Protein AF-0000000084530740 (afdb_homodimer)

Foldseek 3Di:
DPPVQVQLCCLQPNDDDPPDPDDDPLDDLLLLLVLQQVQCLVPNNVRRFLQSSCVSSVHHSVVVCVHAVGSLSSLLSNLQNLLDAFDDDDPPDALLRSLVSLLVVVLVSCVSRVNNLVSVDDDDDHGPRRVNSLVSQLVNCPPLQDDSVRSSVLSVQSNVLSSVVSVLVVPDDVVDASQVVVCVVCVVVCVVVCVVVVVVNVVSVDPPDPRCSSVVSSVVSSVVVVVVSCVRVPND/DPPVQVQLCCLQPNDDDPPDPDDDPLDDLLLLLVLQQVQCLVPNNVRRFLQSSCVVSVHHSVVVCVHAVGSLSSLLSNLQNLLDAFDDDDPPDALLRSLVSLLVVVLVSCVSRVNNLVSVDDDDDHGPRRVNSLVSQLVNCPPLQDDSVRSSVLVVQSNVQSSVVSVLVVPDDVVDASLVVVCVVCVVVCVVVCVVVVVVNVVSVDPPDPRCSSVVSSVVSSVVVVVVSCVRVPND

InterPro domains:
  IPR001647 DNA-binding HTH domain, TetR-type [PS50977] (26-86)
  IPR004111 Tetracycline repressor TetR, C-terminal [PF02909] (92-228)
  IPR009057 Homedomain-like superfamily [SSF46689] (21-85)
  IPR036271 Tetracyclin repressor-like, C-terminal domain superfamily [SSF48498] (94-232)
  IPR050109 HTH-type, TetR-like transcriptional regulator [PTHR30055] (15-231)

Radius of gyration: 24.62 Å; Cα contacts (8 Å, |Δi|>4): 563; chains: 2; bounding box: 64×73×56 Å

Structure (mmCIF, N/CA/C/O backbone):
data_AF-0000000084530740-model_v1
#
loop_
_entity.id
_entity.type
_entity.pdbx_description
1 polymer 'TetR family transcriptional regulator'
#
loop_
_atom_site.group_PDB
_atom_site.id
_atom_site.type_symbol
_atom_site.label_atom_id
_atom_site.label_alt_id
_atom_site.label_comp_id
_atom_site.label_asym_id
_atom_site.label_entity_id
_atom_site.label_seq_id
_atom_site.pdbx_PDB_ins_code
_atom_site.Cartn_x
_atom_site.Cartn_y
_atom_site.Cartn_z
_atom_site.occupancy
_atom_site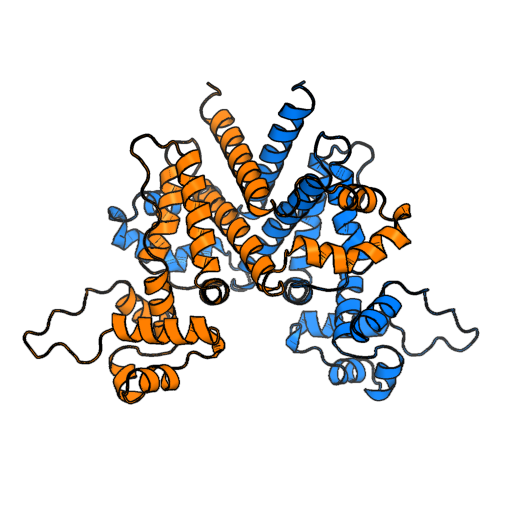.B_iso_or_equiv
_atom_site.auth_seq_id
_atom_site.auth_comp_id
_atom_site.auth_asym_id
_atom_site.auth_atom_id
_atom_site.pdbx_PDB_model_num
ATOM 1 N N . MET A 1 1 ? -9.359 -26.734 6.793 1 48.62 1 MET A N 1
ATOM 2 C CA . MET A 1 1 ? -9.383 -25.766 5.699 1 48.62 1 MET A CA 1
ATOM 3 C C . MET A 1 1 ? -10.805 -25.547 5.199 1 48.62 1 MET A C 1
ATOM 5 O O . MET A 1 1 ? -11.562 -26.5 5.027 1 48.62 1 MET A O 1
ATOM 9 N N . SER A 1 2 ? -11.266 -24.406 5.219 1 56.94 2 SER A N 1
ATOM 10 C CA . SER A 1 2 ? -12.664 -24.156 4.867 1 56.94 2 SER A CA 1
ATOM 11 C C . SER A 1 2 ? -13 -24.719 3.494 1 56.94 2 SER A C 1
ATOM 13 O O . SER A 1 2 ? -12.117 -24.922 2.66 1 56.94 2 SER A O 1
ATOM 15 N N . GLU A 1 3 ? -14.094 -25.375 3.377 1 54.19 3 GLU A N 1
ATOM 16 C CA . GLU A 1 3 ? -14.625 -25.953 2.141 1 54.19 3 GLU A CA 1
ATOM 17 C C . GLU A 1 3 ? -14.297 -25.062 0.942 1 54.19 3 GLU A C 1
ATOM 19 O O . GLU A 1 3 ? -13.961 -25.562 -0.134 1 54.19 3 GLU A O 1
ATOM 24 N N . THR A 1 4 ? -14.305 -23.797 1.188 1 57.88 4 THR A N 1
ATOM 25 C CA . THR A 1 4 ? -14.039 -22.828 0.121 1 57.88 4 THR A CA 1
ATOM 26 C C . THR A 1 4 ? -12.578 -22.906 -0.319 1 57.88 4 THR A C 1
ATOM 28 O O . THR A 1 4 ? -12.281 -22.828 -1.513 1 57.88 4 THR A O 1
ATOM 31 N N . VAL A 1 5 ? -11.812 -23.203 0.646 1 65.06 5 VAL A N 1
ATOM 32 C CA . VAL A 1 5 ? -10.391 -23.297 0.344 1 65.06 5 VAL A CA 1
ATOM 33 C C . VAL A 1 5 ? -10.117 -24.578 -0.456 1 65.06 5 VAL A C 1
ATOM 35 O O . VAL A 1 5 ? -9.32 -24.562 -1.396 1 65.06 5 VAL A O 1
ATOM 38 N N . ASN A 1 6 ? -10.961 -25.469 -0.243 1 73 6 ASN A N 1
ATOM 39 C CA . ASN A 1 6 ? -10.766 -26.75 -0.927 1 73 6 ASN A CA 1
ATOM 40 C C . ASN A 1 6 ? -11.164 -26.656 -2.396 1 73 6 ASN A C 1
ATOM 42 O O . ASN A 1 6 ? -10.484 -27.203 -3.264 1 73 6 ASN A O 1
ATOM 46 N N . GLU A 1 7 ? -12.219 -25.938 -2.65 1 79.62 7 GLU A N 1
ATOM 47 C CA . GLU A 1 7 ? -12.68 -25.828 -4.031 1 79.62 7 GLU A CA 1
ATOM 48 C C . GLU A 1 7 ? -11.742 -24.938 -4.855 1 79.62 7 GLU A C 1
ATOM 50 O O . GLU A 1 7 ? -11.477 -25.234 -6.023 1 79.62 7 GLU A O 1
ATOM 55 N N . SER A 1 8 ? -11.258 -23.906 -4.262 1 83.12 8 SER A N 1
ATOM 56 C CA . SER A 1 8 ? -10.297 -23.047 -4.945 1 83.12 8 SER A CA 1
ATOM 57 C C . SER A 1 8 ? -9.008 -23.812 -5.25 1 83.12 8 SER A C 1
ATOM 59 O O . SER A 1 8 ? -8.414 -23.625 -6.312 1 83.12 8 SER A O 1
ATOM 61 N N . LEU A 1 9 ? -8.672 -24.578 -4.309 1 84.38 9 LEU A N 1
ATOM 62 C CA . LEU A 1 9 ? -7.469 -25.375 -4.488 1 84.38 9 LEU A CA 1
ATOM 63 C C . LEU A 1 9 ? -7.609 -26.297 -5.691 1 84.38 9 LEU A C 1
ATOM 65 O O . LEU A 1 9 ? -6.695 -26.391 -6.516 1 84.38 9 LEU A O 1
ATOM 69 N N . ARG A 1 10 ? -8.711 -26.953 -5.77 1 84.5 10 ARG A N 1
ATOM 70 C CA . ARG A 1 10 ? -8.961 -27.859 -6.879 1 84.5 10 ARG A CA 1
ATOM 71 C C . ARG A 1 10 ? -8.961 -27.125 -8.211 1 84.5 10 ARG A C 1
ATOM 73 O O . ARG A 1 10 ? -8.359 -27.578 -9.188 1 84.5 10 ARG A O 1
ATOM 80 N N . LEU A 1 11 ? -9.578 -26.016 -8.273 1 88.06 11 LEU A N 1
ATOM 81 C CA . LEU A 1 11 ? -9.734 -25.266 -9.516 1 88.06 11 LEU A CA 1
ATOM 82 C C . LEU A 1 11 ? -8.398 -24.688 -9.977 1 88.06 11 LEU A C 1
ATOM 84 O O . LEU A 1 11 ? -8.102 -24.688 -11.172 1 88.06 11 LEU A O 1
ATOM 88 N N . LEU A 1 12 ? -7.594 -24.234 -9.039 1 90.12 12 LEU A N 1
ATOM 89 C CA . LEU A 1 12 ? -6.375 -23.516 -9.391 1 90.12 12 LEU A CA 1
ATOM 90 C C . LEU A 1 12 ? -5.211 -24.484 -9.578 1 90.12 12 LEU A C 1
ATOM 92 O O . LEU A 1 12 ? -4.293 -24.219 -10.359 1 90.12 12 LEU A O 1
ATOM 96 N N . TRP A 1 13 ? -5.309 -25.562 -8.922 1 89.94 13 TRP A N 1
ATOM 97 C CA . TRP A 1 13 ? -4.117 -26.406 -8.859 1 89.94 13 TRP A CA 1
ATOM 98 C C . TRP A 1 13 ? -4.414 -27.812 -9.359 1 89.94 13 TRP A C 1
ATOM 100 O O . TRP A 1 13 ? -3.51 -28.641 -9.469 1 89.94 13 TRP A O 1
ATOM 110 N N . GLY A 1 14 ? -5.68 -28 -9.547 1 81.06 14 GLY A N 1
ATOM 111 C CA . GLY A 1 14 ? -6.074 -29.328 -10 1 81.06 14 GLY A CA 1
ATOM 112 C C . GLY A 1 14 ? -5.668 -29.609 -11.438 1 81.06 14 GLY A C 1
ATOM 113 O O . GLY A 1 14 ? -5.23 -28.703 -12.156 1 81.06 14 GLY A O 1
ATOM 114 N N . PRO A 1 15 ? -5.699 -30.828 -11.703 1 72.88 15 PRO A N 1
ATOM 115 C CA . PRO A 1 15 ? -5.344 -31.25 -13.062 1 72.88 15 PRO A CA 1
ATOM 116 C C . PRO A 1 15 ? -6.277 -30.672 -14.125 1 72.88 15 PRO A C 1
ATOM 118 O O . PRO A 1 15 ? -7.445 -30.406 -13.836 1 72.88 15 PRO A O 1
ATOM 121 N N . PRO A 1 16 ? -5.562 -30.188 -15.172 1 64.31 16 PRO A N 1
ATOM 122 C CA . PRO A 1 16 ? -6.426 -29.703 -16.25 1 64.31 16 PRO A CA 1
ATOM 123 C C . PRO A 1 16 ? -7.516 -30.703 -16.625 1 64.31 16 PRO A C 1
ATOM 125 O O . PRO A 1 16 ? -7.328 -31.922 -16.484 1 64.31 16 PRO A O 1
ATOM 128 N N . ALA A 1 17 ? -8.742 -30.219 -16.719 1 58.31 17 ALA A N 1
ATOM 129 C CA . ALA A 1 17 ? -9.883 -31.062 -17.062 1 58.31 17 ALA A CA 1
ATOM 130 C C . ALA A 1 17 ? -9.531 -32 -18.219 1 58.31 17 ALA A C 1
ATOM 132 O O . ALA A 1 17 ? -8.836 -31.609 -19.156 1 58.31 17 ALA A O 1
ATOM 133 N N . ARG A 1 18 ? -9.492 -33.344 -18.078 1 55.78 18 ARG A N 1
ATOM 134 C CA . ARG A 1 18 ? -9.25 -34.344 -19.109 1 55.78 18 ARG A CA 1
ATOM 135 C C . ARG A 1 18 ? -10.086 -34.062 -20.359 1 55.78 18 ARG A C 1
ATOM 137 O O . ARG A 1 18 ? -11.273 -33.781 -20.25 1 55.78 18 ARG A O 1
ATOM 144 N N . PRO A 1 19 ? -9.312 -33.812 -21.484 1 53.75 19 PRO A N 1
ATOM 145 C CA . PRO A 1 19 ? -10.047 -33.656 -22.734 1 53.75 19 PRO A CA 1
ATOM 146 C C . PRO A 1 19 ? -11.102 -34.75 -22.938 1 53.75 19 PRO A C 1
ATOM 148 O O . PRO A 1 19 ? -10.836 -35.938 -22.688 1 53.75 19 PRO A O 1
ATOM 151 N N . THR A 1 20 ? -12.281 -34.562 -22.531 1 53.94 20 THR A N 1
ATOM 152 C CA . THR A 1 20 ? -13.305 -35.562 -22.781 1 53.94 20 THR A CA 1
ATOM 153 C C . THR A 1 20 ? -13.461 -35.781 -24.281 1 53.94 20 THR A C 1
ATOM 155 O O . THR A 1 20 ? -13.266 -34.875 -25.094 1 53.94 20 THR A O 1
ATOM 158 N N . ARG A 1 21 ? -13.227 -37 -24.828 1 60.38 21 ARG A N 1
ATOM 159 C CA . ARG A 1 21 ? -13.352 -37.469 -26.203 1 60.38 21 ARG A CA 1
ATOM 160 C C . ARG A 1 21 ? -14.633 -36.938 -26.844 1 60.38 21 ARG A C 1
ATOM 162 O O . ARG A 1 21 ? -14.789 -37.031 -28.062 1 60.38 21 ARG A O 1
ATOM 169 N N . GLY A 1 22 ? -15.461 -36.156 -26.094 1 55.56 22 GLY A N 1
ATOM 170 C CA . GLY A 1 22 ? -16.703 -35.688 -26.688 1 55.56 22 GLY A CA 1
ATOM 171 C C . GLY A 1 22 ? -16.656 -34.219 -27.078 1 55.56 22 GLY A C 1
ATOM 172 O O . GLY A 1 22 ? -15.594 -33.625 -27.078 1 55.56 22 GLY A O 1
ATOM 173 N N . PRO A 1 23 ? -17.703 -33.75 -27.719 1 56.28 23 PRO A N 1
ATOM 174 C CA . PRO A 1 23 ? -17.734 -32.344 -28.172 1 56.28 23 PRO A CA 1
ATOM 175 C C . PRO A 1 23 ? -17.172 -31.375 -27.125 1 56.28 23 PRO A C 1
ATOM 177 O O . PRO A 1 23 ? -17.312 -31.609 -25.922 1 56.28 23 PRO A O 1
ATOM 180 N N . LYS A 1 24 ? -16.125 -30.641 -27.578 1 59.34 24 LYS A N 1
ATOM 181 C CA . LYS A 1 24 ? -15.523 -29.672 -26.656 1 59.34 24 LYS A CA 1
ATOM 182 C C . LYS A 1 24 ? -16.594 -29 -25.797 1 59.34 24 LYS A C 1
ATOM 184 O O . LYS A 1 24 ? -17.594 -28.516 -26.312 1 59.34 24 LYS A O 1
ATOM 189 N N . PRO A 1 25 ? -16.516 -29.219 -24.484 1 66.94 25 PRO A N 1
ATOM 190 C CA . PRO A 1 25 ? -17.531 -28.547 -23.688 1 66.94 25 PRO A CA 1
ATOM 191 C C . PRO A 1 25 ? -17.672 -27.062 -24.047 1 66.94 25 PRO A C 1
ATOM 193 O O . PRO A 1 25 ? -16.688 -26.422 -24.406 1 66.94 25 PRO A O 1
ATOM 196 N N . ALA A 1 26 ? -18.906 -26.719 -24.359 1 74 26 ALA A N 1
ATOM 197 C CA . ALA A 1 26 ? -19.281 -25.359 -24.75 1 74 26 ALA A CA 1
ATOM 198 C C . ALA A 1 26 ? -18.703 -24.328 -23.781 1 74 26 ALA A C 1
ATOM 200 O O . ALA A 1 26 ? -18.406 -23.203 -24.172 1 74 26 ALA A O 1
ATOM 201 N N . LEU A 1 27 ? -18.406 -24.812 -22.562 1 86.19 27 LEU A N 1
ATOM 202 C CA . LEU A 1 27 ? -17.906 -23.922 -21.531 1 86.19 27 LEU A CA 1
ATOM 203 C C . LEU A 1 27 ? -16.625 -24.469 -20.922 1 86.19 27 LEU A C 1
ATOM 205 O O . LEU A 1 27 ? -16.453 -25.688 -20.781 1 86.19 27 LEU A O 1
ATOM 209 N N . SER A 1 28 ? -15.617 -23.688 -20.859 1 92 28 SER A N 1
ATOM 210 C CA . SER A 1 28 ? -14.367 -24.016 -20.172 1 92 28 SER A CA 1
ATOM 211 C C . SER A 1 28 ? -14.047 -23 -19.078 1 92 28 SER A C 1
ATOM 213 O O . SER A 1 28 ? -14.594 -21.906 -19.062 1 92 28 SER A O 1
ATOM 215 N N . LEU A 1 29 ? -13.219 -23.422 -18.172 1 94 29 LEU A N 1
ATOM 216 C CA . LEU A 1 29 ? -12.805 -22.516 -17.109 1 94 29 LEU A CA 1
ATOM 217 C C . LEU A 1 29 ? -12.141 -21.266 -17.688 1 94 29 LEU A C 1
ATOM 219 O O . LEU A 1 29 ? -12.32 -20.172 -17.172 1 94 29 LEU A O 1
ATOM 223 N N . GLU A 1 30 ? -11.391 -21.469 -18.781 1 94.62 30 GLU A N 1
ATOM 224 C CA . GLU A 1 30 ? -10.711 -20.359 -19.438 1 94.62 30 GLU A CA 1
ATOM 225 C C . GLU A 1 30 ? -11.711 -19.344 -20 1 94.62 30 GLU A C 1
ATOM 227 O O . GLU A 1 30 ? -11.539 -18.141 -19.844 1 94.62 30 GLU A O 1
ATOM 232 N N . ARG A 1 31 ? -12.711 -19.828 -20.594 1 95.75 31 ARG A N 1
ATOM 233 C CA . ARG A 1 31 ? -13.734 -18.969 -21.172 1 95.75 31 ARG A CA 1
ATOM 234 C C . ARG A 1 31 ? -14.508 -18.234 -20.078 1 95.75 31 ARG A C 1
ATOM 236 O O . ARG A 1 31 ? -14.828 -17.047 -20.219 1 95.75 31 ARG A O 1
ATOM 243 N N . ILE A 1 32 ? -14.766 -18.953 -19.047 1 96.94 32 ILE A N 1
ATOM 244 C CA . ILE A 1 32 ? -15.484 -18.375 -17.922 1 96.94 32 ILE A CA 1
ATOM 245 C C . ILE A 1 32 ? -14.648 -17.266 -17.297 1 96.94 32 ILE A C 1
ATOM 247 O O . ILE A 1 32 ? -15.148 -16.156 -17.062 1 96.94 32 ILE A O 1
ATOM 251 N N . ALA A 1 33 ? -13.406 -17.531 -17.109 1 97.56 33 ALA A N 1
ATOM 252 C CA . ALA A 1 33 ? -12.508 -16.531 -16.531 1 97.56 33 ALA A CA 1
ATOM 253 C C . ALA A 1 33 ? -12.391 -15.32 -17.453 1 97.56 33 ALA A C 1
ATOM 255 O O . ALA A 1 33 ? -12.406 -14.18 -16.984 1 97.56 33 ALA A O 1
ATOM 256 N N . ALA A 1 34 ? -12.305 -15.594 -18.734 1 98.19 34 ALA A N 1
ATOM 257 C CA . ALA A 1 34 ? -12.172 -14.508 -19.703 1 98.19 34 ALA A CA 1
ATOM 258 C C . ALA A 1 34 ? -13.391 -13.594 -19.688 1 98.19 34 ALA A C 1
ATOM 260 O O . ALA A 1 34 ? -13.266 -12.375 -19.797 1 98.19 34 ALA A O 1
ATOM 261 N N . ALA A 1 35 ? -14.531 -14.195 -19.531 1 98.5 35 ALA A N 1
ATOM 262 C CA . ALA A 1 35 ? -15.766 -13.414 -19.453 1 98.5 35 ALA A CA 1
ATOM 263 C C . ALA A 1 35 ? -15.766 -12.539 -18.203 1 98.5 35 ALA A C 1
ATOM 265 O O . ALA A 1 35 ? -16.141 -11.359 -18.266 1 98.5 35 ALA A O 1
ATOM 266 N N . GLY A 1 36 ? -15.398 -13.109 -17.094 1 98.75 36 GLY A N 1
ATOM 267 C CA . GLY A 1 36 ? -15.266 -12.328 -15.875 1 98.75 36 GLY A CA 1
ATOM 268 C C . GLY A 1 36 ? -14.289 -11.172 -16 1 98.75 36 GLY A C 1
ATOM 269 O O . GLY A 1 36 ? -14.57 -10.062 -15.547 1 98.75 36 GLY A O 1
ATOM 270 N N . VAL A 1 37 ? -13.148 -11.438 -16.625 1 98.81 37 VAL A N 1
ATOM 271 C CA . VAL A 1 37 ? -12.117 -10.43 -16.844 1 98.81 37 VAL A CA 1
ATOM 272 C C . VAL A 1 37 ? -12.68 -9.297 -17.703 1 98.81 37 VAL A C 1
ATOM 274 O O . VAL A 1 37 ? -12.461 -8.117 -17.422 1 98.81 37 VAL A O 1
ATOM 277 N N . GLU A 1 38 ? -13.383 -9.672 -18.719 1 98.75 38 GLU A N 1
ATOM 278 C CA . GLU A 1 38 ? -13.992 -8.672 -19.594 1 98.75 38 GLU A CA 1
ATOM 279 C C . GLU A 1 38 ? -14.906 -7.738 -18.797 1 98.75 38 GLU A C 1
ATOM 281 O O . GLU A 1 38 ? -14.844 -6.52 -18.953 1 98.75 38 GLU A O 1
ATOM 286 N N . ILE A 1 39 ? -15.719 -8.289 -17.953 1 98.69 39 ILE A N 1
ATOM 287 C CA . ILE A 1 39 ? -16.641 -7.516 -17.141 1 98.69 39 ILE A CA 1
ATOM 288 C C . ILE A 1 39 ? -15.852 -6.629 -16.172 1 98.69 39 ILE A C 1
ATOM 290 O O . ILE A 1 39 ? -16.125 -5.43 -16.062 1 98.69 39 ILE A O 1
ATOM 294 N N . ALA A 1 40 ? -14.883 -7.199 -15.555 1 98.69 40 ALA A N 1
ATOM 295 C CA . ALA A 1 40 ? -14.094 -6.469 -14.562 1 98.69 40 ALA A CA 1
ATOM 296 C C . ALA A 1 40 ? -13.297 -5.344 -15.219 1 98.69 40 ALA A C 1
ATOM 298 O O . ALA A 1 40 ? -13.172 -4.254 -14.648 1 98.69 40 ALA A O 1
ATOM 299 N N . ASP A 1 41 ? -12.742 -5.613 -16.391 1 98 41 ASP A N 1
ATOM 300 C CA . ASP A 1 41 ? -11.977 -4.598 -17.094 1 98 41 ASP A CA 1
ATOM 301 C C . ASP A 1 41 ? -12.859 -3.42 -17.5 1 98 41 ASP A C 1
ATOM 303 O O . ASP A 1 41 ? -12.414 -2.271 -17.5 1 98 41 ASP A O 1
ATOM 307 N N . ALA A 1 42 ? -14.094 -3.723 -17.766 1 97.38 42 ALA A N 1
ATOM 308 C CA . ALA A 1 42 ? -15.008 -2.699 -18.266 1 97.38 42 ALA A CA 1
ATOM 309 C C . ALA A 1 42 ? -15.695 -1.968 -17.109 1 97.38 42 ALA A C 1
ATOM 311 O O . ALA A 1 42 ? -15.883 -0.75 -17.172 1 97.38 42 ALA A O 1
ATOM 312 N N . GLU A 1 43 ? -16.062 -2.734 -16.031 1 97.12 43 GLU A N 1
ATOM 313 C CA . GLU A 1 43 ? -16.984 -2.164 -15.055 1 97.12 43 GLU A CA 1
ATOM 314 C C . GLU A 1 43 ? -16.422 -2.291 -13.633 1 97.12 43 GLU A C 1
ATOM 316 O O . GLU A 1 43 ? -17.031 -1.809 -12.68 1 97.12 43 GLU A O 1
ATOM 321 N N . GLY A 1 44 ? -15.266 -2.883 -13.523 1 97.19 44 GLY A N 1
ATOM 322 C CA . GLY A 1 44 ? -14.695 -3.098 -12.203 1 97.19 44 GLY A CA 1
ATOM 323 C C . GLY A 1 44 ? -15.07 -4.441 -11.602 1 97.19 44 GLY A C 1
ATOM 324 O O . GLY A 1 44 ? -15.977 -5.117 -12.094 1 97.19 44 GLY A O 1
ATOM 325 N N . LEU A 1 45 ? -14.406 -4.828 -10.547 1 97.75 45 LEU A N 1
ATOM 326 C CA . LEU A 1 45 ? -14.562 -6.141 -9.922 1 97.75 45 LEU A CA 1
ATOM 327 C C . LEU A 1 45 ? -15.961 -6.301 -9.336 1 97.75 45 LEU A C 1
ATOM 329 O O . LEU A 1 45 ? -16.531 -7.395 -9.359 1 97.75 45 LEU A O 1
ATOM 333 N N . ALA A 1 46 ? -16.5 -5.25 -8.781 1 96.81 46 ALA A N 1
ATOM 334 C CA . ALA A 1 46 ? -17.797 -5.289 -8.109 1 96.81 46 ALA A CA 1
ATOM 335 C C . ALA A 1 46 ? -18.906 -5.668 -9.086 1 96.81 46 ALA A C 1
ATOM 337 O O . ALA A 1 46 ? -19.953 -6.191 -8.68 1 96.81 46 ALA A O 1
ATOM 338 N N . ALA A 1 47 ? -18.703 -5.469 -10.297 1 97.94 47 ALA A N 1
ATOM 339 C CA . ALA A 1 47 ? -19.703 -5.734 -11.312 1 97.94 47 ALA A CA 1
ATOM 340 C C . ALA A 1 47 ? -19.734 -7.215 -11.688 1 97.94 47 ALA A C 1
ATOM 342 O O . ALA A 1 47 ? -20.672 -7.68 -12.336 1 97.94 47 ALA A O 1
ATOM 343 N N . VAL A 1 48 ? -18.734 -7.93 -11.32 1 98.5 48 VAL A N 1
ATOM 344 C CA . VAL A 1 48 ? -18.641 -9.344 -11.672 1 98.5 48 VAL A CA 1
ATOM 345 C C . VAL A 1 48 ? -19.609 -10.156 -10.805 1 98.5 48 VAL A C 1
ATOM 347 O O . VAL A 1 48 ? -19.594 -10.055 -9.578 1 98.5 48 VAL A O 1
ATOM 350 N N . SER A 1 49 ? -20.406 -10.844 -11.367 1 98.25 49 SER A N 1
ATOM 351 C CA . SER A 1 49 ? -21.297 -11.797 -10.703 1 98.25 49 SER A CA 1
ATOM 352 C C . SER A 1 49 ? -21.469 -13.055 -11.547 1 98.25 49 SER A C 1
ATOM 354 O O . SER A 1 49 ? -21.266 -13.031 -12.758 1 98.25 49 SER A O 1
ATOM 356 N N . MET A 1 50 ? -21.875 -14.094 -10.836 1 97.81 50 MET A N 1
ATOM 357 C CA . MET A 1 50 ? -22.125 -15.344 -11.555 1 97.81 50 MET A CA 1
ATOM 358 C C . MET A 1 50 ? -23.188 -15.164 -12.617 1 97.81 50 MET A C 1
ATOM 360 O O . MET A 1 50 ? -23.062 -15.664 -13.734 1 97.81 50 MET A O 1
ATOM 364 N N . GLN A 1 51 ? -24.156 -14.383 -12.312 1 97.88 51 GLN A N 1
ATOM 365 C CA . GLN A 1 51 ? -25.266 -14.117 -13.227 1 97.88 51 GLN A CA 1
ATOM 366 C C . GLN A 1 51 ? -24.797 -13.344 -14.453 1 97.88 51 GLN A C 1
ATOM 368 O O . GLN A 1 51 ? -25.109 -13.711 -15.586 1 97.88 51 GLN A O 1
ATOM 373 N N . LYS A 1 52 ? -24.047 -12.336 -14.258 1 98.19 52 LYS A N 1
ATOM 374 C CA . LYS A 1 52 ? -23.578 -11.492 -15.352 1 98.19 52 LYS A CA 1
ATOM 375 C C . LYS A 1 52 ? -22.625 -12.266 -16.266 1 98.19 52 LYS A C 1
ATOM 377 O O . LYS A 1 52 ? -22.688 -12.133 -17.5 1 98.19 52 LYS A O 1
ATOM 382 N N . VAL A 1 53 ? -21.75 -13.07 -15.688 1 98.5 53 VAL A N 1
ATOM 383 C CA . VAL A 1 53 ? -20.812 -13.859 -16.469 1 98.5 53 VAL A CA 1
ATOM 384 C C . VAL A 1 53 ? -21.547 -14.898 -17.297 1 98.5 53 VAL A C 1
ATOM 386 O O . VAL A 1 53 ? -21.281 -15.062 -18.484 1 98.5 53 VAL A O 1
ATOM 389 N N . ALA A 1 54 ? -22.469 -15.594 -16.672 1 97.81 54 ALA A N 1
ATOM 390 C CA . ALA A 1 54 ? -23.281 -16.562 -17.406 1 97.81 54 ALA A CA 1
ATOM 391 C C . ALA A 1 54 ? -24.016 -15.906 -18.578 1 97.81 54 ALA A C 1
ATOM 393 O O . ALA A 1 54 ? -24.016 -16.438 -19.688 1 97.81 54 ALA A O 1
ATOM 394 N N . GLY A 1 55 ? -24.578 -14.766 -18.312 1 97.5 55 GLY A N 1
ATOM 395 C CA . GLY A 1 55 ? -25.266 -14.023 -19.344 1 97.5 55 GLY A CA 1
ATOM 396 C C . GLY A 1 55 ? -24.359 -13.641 -20.516 1 97.5 55 GLY A C 1
ATOM 397 O O . GLY A 1 55 ? -24.75 -13.789 -21.672 1 97.5 55 GLY A O 1
ATOM 398 N N . LEU A 1 56 ? -23.203 -13.172 -20.188 1 97.25 56 LEU A N 1
ATOM 399 C CA . LEU A 1 56 ? -22.234 -12.773 -21.219 1 97.25 56 LEU A CA 1
ATOM 400 C C . LEU A 1 56 ? -21.875 -13.953 -22.109 1 97.25 56 LEU A C 1
ATOM 402 O O . LEU A 1 56 ? -21.625 -13.781 -23.297 1 97.25 56 LEU A O 1
ATOM 406 N N . LEU A 1 57 ? -21.891 -15.156 -21.578 1 97.12 57 LEU A N 1
ATOM 407 C CA . LEU A 1 57 ? -21.5 -16.375 -22.297 1 97.12 57 LEU A CA 1
ATOM 408 C C . LEU A 1 57 ? -22.719 -17.047 -22.906 1 97.12 57 LEU A C 1
ATOM 410 O O . LEU A 1 57 ? -22.578 -18.078 -23.578 1 97.12 57 LEU A O 1
ATOM 414 N N . ASP A 1 58 ? -23.891 -16.484 -22.672 1 96.69 58 ASP A N 1
ATOM 415 C CA . ASP A 1 58 ? -25.156 -17.047 -23.156 1 96.69 58 ASP A CA 1
ATOM 416 C C . ASP A 1 58 ? -25.422 -18.406 -22.531 1 96.69 58 ASP A C 1
ATOM 418 O O . ASP A 1 58 ? -25.766 -19.359 -23.234 1 96.69 58 ASP A O 1
ATOM 422 N N . PHE A 1 59 ? -25.172 -18.484 -21.297 1 95.94 59 PHE A N 1
ATOM 423 C CA . PHE A 1 59 ? -25.484 -19.656 -20.484 1 95.94 59 PHE A CA 1
ATOM 424 C C . PHE A 1 59 ? -26.297 -19.266 -19.25 1 95.94 59 PHE A C 1
ATOM 426 O O . PHE A 1 59 ? -26.422 -18.078 -18.938 1 95.94 59 PHE A O 1
ATOM 433 N N . THR A 1 60 ? -26.891 -20.281 -18.578 1 94.75 60 THR A N 1
ATOM 434 C CA . THR A 1 60 ? -27.578 -20.047 -17.312 1 94.75 60 THR A CA 1
ATOM 435 C C . THR A 1 60 ? -26.594 -20.016 -16.156 1 94.75 60 THR A C 1
ATOM 437 O O . THR A 1 60 ? -25.5 -20.594 -16.234 1 94.75 60 THR A O 1
ATOM 440 N N . LYS A 1 61 ? -26.938 -19.328 -15.078 1 94.62 61 LYS A N 1
ATOM 441 C CA . LYS A 1 61 ? -26.141 -19.312 -13.859 1 94.62 61 LYS A CA 1
ATOM 442 C C . LYS A 1 61 ? -25.906 -20.719 -13.344 1 94.62 61 LYS A C 1
ATOM 444 O O . LYS A 1 61 ? -24.797 -21.047 -12.883 1 94.62 61 LYS A O 1
ATOM 449 N N . MET A 1 62 ? -26.906 -21.516 -13.531 1 93.69 62 MET A N 1
ATOM 450 C CA . MET A 1 62 ? -26.812 -22.891 -13.062 1 93.69 62 MET A CA 1
ATOM 451 C C . MET A 1 62 ? -25.719 -23.656 -13.82 1 93.69 62 MET A C 1
ATOM 453 O O . MET A 1 62 ? -24.984 -24.438 -13.227 1 93.69 62 MET A O 1
ATOM 457 N N . SER A 1 63 ? -25.672 -23.438 -15.102 1 92.44 63 SER A N 1
ATOM 458 C CA . SER A 1 63 ? -24.641 -24.062 -15.914 1 92.44 63 SER A CA 1
ATOM 459 C C . SER A 1 63 ? -23.25 -23.672 -15.438 1 92.44 63 SER A C 1
ATOM 461 O O . SER A 1 63 ? -22.328 -24.5 -15.438 1 92.44 63 SER A O 1
ATOM 463 N N . LEU A 1 64 ? -23.078 -22.406 -15.016 1 93.75 64 LEU A N 1
ATOM 464 C CA . LEU A 1 64 ? -21.781 -21.906 -14.578 1 93.75 64 LEU A CA 1
ATOM 465 C C . LEU A 1 64 ? -21.359 -22.578 -13.273 1 93.75 64 LEU A C 1
ATOM 467 O O . LEU A 1 64 ? -20.172 -22.859 -13.062 1 93.75 64 LEU A O 1
ATOM 471 N N . TYR A 1 65 ? -22.312 -22.844 -12.43 1 94.06 65 TYR A N 1
ATOM 472 C CA . TYR A 1 65 ? -22.047 -23.422 -11.109 1 94.06 65 TYR A CA 1
ATOM 473 C C . TYR A 1 65 ? -21.516 -24.844 -11.227 1 94.06 65 TYR A C 1
ATOM 475 O O . TYR A 1 65 ? -20.875 -25.344 -10.297 1 94.06 65 TYR A O 1
ATOM 483 N N . ARG A 1 66 ? -21.75 -25.453 -12.375 1 91.69 66 ARG A N 1
ATOM 484 C CA . ARG A 1 66 ? -21.188 -26.781 -12.625 1 91.69 66 ARG A CA 1
ATOM 485 C C . ARG A 1 66 ? -19.672 -26.719 -12.797 1 91.69 66 ARG A C 1
ATOM 487 O O . ARG A 1 66 ? -18.984 -27.719 -12.555 1 91.69 66 ARG A O 1
ATOM 494 N N . TYR A 1 67 ? -19.25 -25.578 -13.188 1 92.75 67 TYR A N 1
ATOM 495 C CA . TYR A 1 67 ? -17.828 -25.406 -13.461 1 92.75 67 TYR A CA 1
ATOM 496 C C . TYR A 1 67 ? -17.141 -24.656 -12.328 1 92.75 67 TYR A C 1
ATOM 498 O O . TYR A 1 67 ? -16.031 -25 -11.914 1 92.75 67 TYR A O 1
ATOM 506 N N . VAL A 1 68 ? -17.766 -23.594 -11.852 1 95 68 VAL A N 1
ATOM 507 C CA . VAL A 1 68 ? -17.234 -22.703 -10.828 1 95 68 VAL A CA 1
ATOM 508 C C . VAL A 1 68 ? -18.234 -22.562 -9.688 1 95 68 VAL A C 1
ATOM 510 O O . VAL A 1 68 ? -19.297 -21.969 -9.859 1 95 68 VAL A O 1
ATOM 513 N N . PRO A 1 69 ? -17.891 -23.031 -8.531 1 94.19 69 PRO A N 1
ATOM 514 C CA . PRO A 1 69 ? -18.844 -23.156 -7.426 1 94.19 69 PRO A CA 1
ATOM 515 C C . PRO A 1 69 ? -19.344 -21.797 -6.938 1 94.19 69 PRO A C 1
ATOM 517 O O . PRO A 1 69 ? -20.422 -21.719 -6.328 1 94.19 69 PRO A O 1
ATOM 520 N N . GLY A 1 70 ? -18.516 -20.703 -7.172 1 94.88 70 GLY A N 1
ATOM 521 C CA . GLY A 1 70 ? -18.969 -19.406 -6.664 1 94.88 70 GLY A CA 1
ATOM 522 C C . GLY A 1 70 ? -18.078 -18.266 -7.109 1 94.88 70 GLY A C 1
ATOM 523 O O . GLY A 1 70 ? -17.141 -18.453 -7.879 1 94.88 70 GLY A O 1
ATOM 524 N N . LYS A 1 71 ? -18.453 -17.125 -6.582 1 95.69 71 LYS A N 1
ATOM 525 C CA . LYS A 1 71 ? -17.766 -15.891 -6.984 1 95.69 71 LYS A CA 1
ATOM 526 C C . LYS A 1 71 ? -16.297 -15.906 -6.574 1 95.69 71 LYS A C 1
ATOM 528 O O . LYS A 1 71 ? -15.438 -15.438 -7.32 1 95.69 71 LYS A O 1
ATOM 533 N N . ALA A 1 72 ? -16.047 -16.375 -5.398 1 94 72 ALA A N 1
ATOM 534 C CA . ALA A 1 72 ? -14.664 -16.422 -4.918 1 94 72 ALA A CA 1
ATOM 535 C C . ALA A 1 72 ? -13.781 -17.234 -5.852 1 94 72 ALA A C 1
ATOM 537 O O . ALA A 1 72 ? -12.672 -16.812 -6.195 1 94 72 ALA A O 1
ATOM 538 N N . GLU A 1 73 ? -14.297 -18.359 -6.246 1 95.19 73 GLU A N 1
ATOM 539 C CA . GLU A 1 73 ? -13.555 -19.219 -7.172 1 95.19 73 GLU A CA 1
ATOM 540 C C . GLU A 1 73 ? -13.438 -18.562 -8.547 1 95.19 73 GLU A C 1
ATOM 542 O O . GLU A 1 73 ? -12.406 -18.688 -9.211 1 95.19 73 GLU A O 1
ATOM 547 N N . LEU A 1 74 ? -14.492 -17.938 -8.977 1 97.06 74 LEU A N 1
ATOM 548 C CA . LEU A 1 74 ? -14.453 -17.219 -10.242 1 97.06 74 LEU A CA 1
ATOM 549 C C . LEU A 1 74 ? -13.367 -16.141 -10.234 1 97.06 74 LEU A C 1
ATOM 551 O O . LEU A 1 74 ? -12.547 -16.078 -11.156 1 97.06 74 LEU A O 1
ATOM 555 N N . VAL A 1 75 ? -13.289 -15.383 -9.18 1 97.44 75 VAL A N 1
ATOM 556 C CA . VAL A 1 75 ? -12.312 -14.305 -9.062 1 97.44 75 VAL A CA 1
ATOM 557 C C . VAL A 1 75 ? -10.898 -14.891 -9.031 1 97.44 75 VAL A C 1
ATOM 559 O O . VAL A 1 75 ? -9.984 -14.352 -9.656 1 97.44 75 VAL A O 1
ATOM 562 N N . ALA A 1 76 ? -10.742 -15.938 -8.336 1 95.94 76 ALA A N 1
ATOM 563 C CA . ALA A 1 76 ? -9.445 -16.609 -8.297 1 95.94 76 ALA A CA 1
ATOM 564 C C . ALA A 1 76 ? -9 -17.016 -9.695 1 95.94 76 ALA A C 1
ATOM 566 O O . ALA A 1 76 ? -7.836 -16.828 -10.07 1 95.94 76 ALA A O 1
ATOM 567 N N . LEU A 1 77 ? -9.945 -17.531 -10.445 1 96.38 77 LEU A N 1
ATOM 568 C CA . LEU A 1 77 ? -9.648 -17.938 -11.812 1 96.38 77 LEU A CA 1
ATOM 569 C C . LEU A 1 77 ? -9.328 -16.734 -12.688 1 96.38 77 LEU A C 1
ATOM 571 O O . LEU A 1 77 ? -8.445 -16.797 -13.547 1 96.38 77 LEU A O 1
ATOM 575 N N . MET A 1 78 ? -10.055 -15.703 -12.5 1 98.19 78 MET A N 1
ATOM 576 C CA . MET A 1 78 ? -9.797 -14.461 -13.219 1 98.19 78 MET A CA 1
ATOM 577 C C . MET A 1 78 ? -8.383 -13.961 -12.953 1 98.19 78 MET A C 1
ATOM 579 O O . MET A 1 78 ? -7.641 -13.656 -13.891 1 98.19 78 MET A O 1
ATOM 583 N N . VAL A 1 79 ? -8 -13.875 -11.672 1 97.94 79 VAL A N 1
ATOM 584 C CA . VAL A 1 79 ? -6.676 -13.414 -11.273 1 97.94 79 VAL A CA 1
ATOM 585 C C . VAL A 1 79 ? -5.609 -14.281 -11.938 1 97.94 79 VAL A C 1
ATOM 587 O O . VAL A 1 79 ? -4.668 -13.758 -12.547 1 97.94 79 VAL A O 1
ATOM 590 N N . GLU A 1 80 ? -5.797 -15.523 -11.859 1 96.12 80 GLU A N 1
ATOM 591 C CA . GLU A 1 80 ? -4.832 -16.453 -12.43 1 96.12 80 GLU A CA 1
ATOM 592 C C . GLU A 1 80 ? -4.703 -16.266 -13.938 1 96.12 80 GLU A C 1
ATOM 594 O O . GLU A 1 80 ? -3.604 -16.328 -14.492 1 96.12 80 GLU A O 1
ATOM 599 N N . SER A 1 81 ? -5.812 -16.031 -14.562 1 96.31 81 SER A N 1
ATOM 600 C CA . SER A 1 81 ? -5.848 -15.93 -16.016 1 96.31 81 SER A CA 1
ATOM 601 C C . SER A 1 81 ? -5.09 -14.703 -16.516 1 96.31 81 SER A C 1
ATOM 603 O O . SER A 1 81 ? -4.492 -14.719 -17.594 1 96.31 81 SER A O 1
ATOM 605 N N . VAL A 1 82 ? -5.074 -13.633 -15.742 1 97.75 82 VAL A N 1
ATOM 606 C CA . VAL A 1 82 ? -4.496 -12.391 -16.266 1 97.75 82 VAL A CA 1
ATOM 607 C C . VAL A 1 82 ? -3.125 -12.164 -15.633 1 97.75 82 VAL A C 1
ATOM 609 O O . VAL A 1 82 ? -2.385 -11.266 -16.047 1 97.75 82 VAL A O 1
ATOM 612 N N . SER A 1 83 ? -2.762 -12.875 -14.594 1 95.62 83 SER A N 1
ATOM 613 C CA . SER A 1 83 ? -1.461 -12.719 -13.945 1 95.62 83 SER A CA 1
ATOM 614 C C . SER A 1 83 ? -0.323 -12.969 -14.93 1 95.62 83 SER A C 1
ATOM 616 O O . SER A 1 83 ? 0.696 -12.273 -14.898 1 95.62 83 SER A O 1
ATOM 618 N N . GLY A 1 84 ? -0.536 -13.914 -15.914 1 92.38 84 GLY A N 1
ATOM 619 C CA . GLY A 1 84 ? 0.537 -14.281 -16.828 1 92.38 84 GLY A CA 1
ATOM 620 C C . GLY A 1 84 ? 1.771 -14.805 -16.109 1 92.38 84 GLY A C 1
ATOM 621 O O . GLY A 1 84 ? 1.765 -14.977 -14.891 1 92.38 84 GLY A O 1
ATOM 622 N N . GLU A 1 85 ? 2.738 -15.062 -16.859 1 94.06 85 GLU A N 1
ATOM 623 C CA . GLU A 1 85 ? 4.02 -15.5 -16.297 1 94.06 85 GLU A CA 1
ATOM 624 C C . GLU A 1 85 ? 4.918 -14.305 -15.992 1 94.06 85 GLU A C 1
ATOM 626 O O . GLU A 1 85 ? 4.91 -13.312 -16.719 1 94.06 85 GLU A O 1
ATOM 631 N N . PRO A 1 86 ? 5.629 -14.398 -14.859 1 95.31 86 PRO A N 1
ATOM 632 C CA . PRO A 1 86 ? 6.637 -13.352 -14.656 1 95.31 86 PRO A CA 1
ATOM 633 C C . PRO A 1 86 ? 7.707 -13.344 -15.742 1 95.31 86 PRO A C 1
ATOM 635 O O . PRO A 1 86 ? 7.898 -14.352 -16.438 1 95.31 86 PRO A O 1
ATOM 638 N N . PRO A 1 87 ? 8.352 -12.195 -15.883 1 93.69 87 PRO A N 1
ATOM 639 C CA . PRO A 1 87 ? 9.383 -12.133 -16.922 1 93.69 87 PRO A CA 1
ATOM 640 C C . PRO A 1 87 ? 10.477 -13.188 -16.719 1 93.69 87 PRO A C 1
ATOM 642 O O . PRO A 1 87 ? 10.875 -13.461 -15.586 1 93.69 87 PRO A O 1
ATOM 645 N N . GLU A 1 88 ? 10.859 -13.719 -17.812 1 89.5 88 GLU A N 1
ATOM 646 C CA . GLU A 1 88 ? 11.969 -14.656 -17.781 1 89.5 88 GLU A CA 1
ATOM 647 C C . GLU A 1 88 ? 13.305 -13.93 -17.625 1 89.5 88 GLU A C 1
ATOM 649 O O . GLU A 1 88 ? 13.516 -12.867 -18.203 1 89.5 88 GLU A O 1
ATOM 654 N N . ALA A 1 89 ? 14.102 -14.477 -16.719 1 83.44 89 ALA A N 1
ATOM 655 C CA . ALA A 1 89 ? 15.43 -13.891 -16.547 1 83.44 89 ALA A CA 1
ATOM 656 C C . ALA A 1 89 ? 16.328 -14.219 -17.734 1 83.44 89 ALA A C 1
ATOM 658 O O . ALA A 1 89 ? 16.406 -15.375 -18.156 1 83.44 89 ALA A O 1
ATOM 659 N N . ALA A 1 90 ? 16.828 -13.094 -18.297 1 80.69 90 ALA A N 1
ATOM 660 C CA . ALA A 1 90 ? 17.859 -13.344 -19.281 1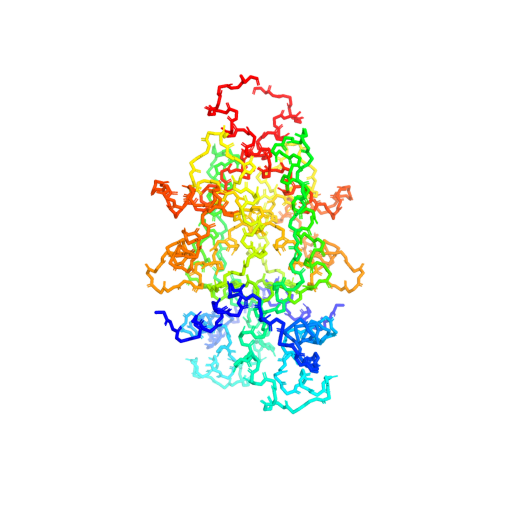 80.69 90 ALA A CA 1
ATOM 661 C C . ALA A 1 90 ? 19.047 -14.094 -18.656 1 80.69 90 ALA A C 1
ATOM 663 O O . ALA A 1 90 ? 19.312 -13.953 -17.469 1 80.69 90 ALA A O 1
ATOM 664 N N . ALA A 1 91 ? 19.688 -15.008 -19.359 1 77 91 ALA A N 1
ATOM 665 C CA . ALA A 1 91 ? 20.781 -15.867 -18.875 1 77 91 ALA A CA 1
ATOM 666 C C . ALA A 1 91 ? 21.812 -15.055 -18.094 1 77 91 ALA A C 1
ATOM 668 O O . ALA A 1 91 ? 22.328 -15.508 -17.078 1 77 91 ALA A O 1
ATOM 669 N N . ASP A 1 92 ? 22.031 -13.828 -18.438 1 86.38 92 ASP A N 1
ATOM 670 C CA . ASP A 1 92 ? 23.109 -13.07 -17.812 1 86.38 92 ASP A CA 1
ATOM 671 C C . ASP A 1 92 ? 22.547 -11.93 -16.969 1 86.38 92 ASP A C 1
ATOM 673 O O . ASP A 1 92 ? 23.312 -11.094 -16.469 1 86.38 92 ASP A O 1
ATOM 677 N N . ALA A 1 93 ? 21.391 -12.086 -16.672 1 90 93 ALA A N 1
ATOM 678 C CA . ALA A 1 93 ? 20.828 -10.984 -15.891 1 90 93 ALA A CA 1
ATOM 679 C C . ALA A 1 93 ? 21.141 -11.141 -14.406 1 90 93 ALA A C 1
ATOM 681 O O . ALA A 1 93 ? 20.953 -12.219 -13.836 1 90 93 ALA A O 1
ATOM 682 N N . ASP A 1 94 ? 21.719 -10.094 -13.844 1 95.31 94 ASP A N 1
ATOM 683 C CA . ASP A 1 94 ? 21.938 -10.172 -12.406 1 95.31 94 ASP A CA 1
ATOM 684 C C . ASP A 1 94 ? 20.641 -9.938 -11.633 1 95.31 94 ASP A C 1
ATOM 686 O O . ASP A 1 94 ? 19.594 -9.656 -12.234 1 95.31 94 ASP A O 1
ATOM 690 N N . TRP A 1 95 ? 20.703 -10.203 -10.391 1 97.38 95 TRP A N 1
ATOM 691 C CA . TRP A 1 95 ? 19.516 -10.156 -9.547 1 97.38 95 TRP A CA 1
ATOM 692 C C . TRP A 1 95 ? 18.812 -8.812 -9.664 1 97.38 95 TRP A C 1
ATOM 694 O O . TRP A 1 95 ? 17.578 -8.742 -9.672 1 97.38 95 TRP A O 1
ATOM 704 N N . ARG A 1 96 ? 19.531 -7.723 -9.812 1 98 96 ARG A N 1
ATOM 705 C CA . ARG A 1 96 ? 18.969 -6.375 -9.883 1 98 96 ARG A CA 1
ATOM 706 C C . ARG A 1 96 ? 18.172 -6.188 -11.172 1 98 96 ARG A C 1
ATOM 708 O O . ARG A 1 96 ? 17.062 -5.668 -11.141 1 98 96 ARG A O 1
ATOM 715 N N . ASP A 1 97 ? 18.75 -6.629 -12.258 1 97.25 97 ASP A N 1
ATOM 716 C CA . ASP A 1 97 ? 18.047 -6.547 -13.539 1 97.25 97 ASP A CA 1
ATOM 717 C C . ASP A 1 97 ? 16.766 -7.379 -13.531 1 97.25 97 ASP A C 1
ATOM 719 O O . ASP A 1 97 ? 15.742 -6.949 -14.055 1 97.25 97 ASP A O 1
ATOM 723 N N . GLN A 1 98 ? 16.828 -8.523 -12.961 1 97.75 98 GLN A N 1
ATOM 724 C CA . GLN A 1 98 ? 15.672 -9.406 -12.883 1 97.75 98 GLN A CA 1
ATOM 725 C C . GLN A 1 98 ? 14.539 -8.758 -12.094 1 97.75 98 GLN A C 1
ATOM 727 O O . GLN A 1 98 ? 13.391 -8.766 -12.531 1 97.75 98 GLN A O 1
ATOM 732 N N . LEU A 1 99 ? 14.875 -8.18 -10.953 1 98.31 99 LEU A N 1
ATOM 733 C CA . LEU A 1 99 ? 13.852 -7.602 -10.086 1 98.31 99 LEU A CA 1
ATOM 734 C C . LEU A 1 99 ? 13.32 -6.301 -10.664 1 98.31 99 LEU A C 1
ATOM 736 O O . LEU A 1 99 ? 12.148 -5.965 -10.477 1 98.31 99 LEU A O 1
ATOM 740 N N . THR A 1 100 ? 14.164 -5.566 -11.406 1 98.31 100 THR A N 1
ATOM 741 C CA . THR A 1 100 ? 13.695 -4.387 -12.125 1 98.31 100 THR A CA 1
ATOM 742 C C . THR A 1 100 ? 12.656 -4.77 -13.18 1 98.31 100 THR A C 1
ATOM 744 O O . THR A 1 100 ? 11.57 -4.184 -13.234 1 98.31 100 THR A O 1
ATOM 747 N N . ALA A 1 101 ? 12.961 -5.762 -13.984 1 97.62 101 ALA A N 1
ATOM 748 C CA . ALA A 1 101 ? 12.023 -6.246 -15 1 97.62 101 ALA A CA 1
ATOM 749 C C . ALA A 1 101 ? 10.742 -6.773 -14.359 1 97.62 101 ALA A C 1
ATOM 751 O O . ALA A 1 101 ? 9.648 -6.535 -14.875 1 97.62 101 ALA A O 1
ATOM 752 N N . TRP A 1 102 ? 10.914 -7.5 -13.305 1 97.88 102 TRP A N 1
ATOM 753 C CA . TRP A 1 102 ? 9.789 -8.039 -12.531 1 97.88 102 TRP A CA 1
ATOM 754 C C . TRP A 1 102 ? 8.844 -6.922 -12.102 1 97.88 102 TRP A C 1
ATOM 756 O O . TRP A 1 102 ? 7.633 -7.008 -12.328 1 97.88 102 TRP A O 1
ATOM 766 N N . ALA A 1 103 ? 9.375 -5.859 -11.508 1 98.38 103 ALA A N 1
ATOM 767 C CA . ALA A 1 103 ? 8.578 -4.746 -10.992 1 98.38 103 ALA A CA 1
ATOM 768 C C . ALA A 1 103 ? 7.848 -4.031 -12.125 1 98.38 103 ALA A C 1
ATOM 770 O O . ALA A 1 103 ? 6.668 -3.688 -11.992 1 98.38 103 ALA A O 1
ATOM 771 N N . HIS A 1 104 ? 8.516 -3.818 -13.203 1 98 104 HIS A N 1
ATOM 772 C CA . HIS A 1 104 ? 7.895 -3.154 -14.344 1 98 104 HIS A CA 1
ATOM 773 C C . HIS A 1 104 ? 6.77 -4 -14.93 1 98 104 HIS A C 1
ATOM 775 O O . HIS A 1 104 ? 5.715 -3.475 -15.289 1 98 104 HIS A O 1
ATOM 781 N N . ALA A 1 105 ? 6.977 -5.266 -15.023 1 98.12 105 ALA A N 1
ATOM 782 C CA . ALA A 1 105 ? 5.945 -6.16 -15.547 1 98.12 105 ALA A CA 1
ATOM 783 C C . ALA A 1 105 ? 4.727 -6.18 -14.633 1 98.12 105 ALA A C 1
ATOM 785 O O . ALA A 1 105 ? 3.588 -6.188 -15.102 1 98.12 105 ALA A O 1
ATOM 786 N N . LEU A 1 106 ? 4.977 -6.23 -13.352 1 98.06 106 LEU A N 1
ATOM 787 C CA . LEU A 1 106 ? 3.871 -6.203 -12.398 1 98.06 106 LEU A CA 1
ATOM 788 C C . LEU A 1 106 ? 3.088 -4.902 -12.516 1 98.06 106 LEU A C 1
ATOM 790 O O . LEU A 1 106 ? 1.855 -4.906 -12.469 1 98.06 106 LEU A O 1
ATOM 794 N N . THR A 1 107 ? 3.811 -3.766 -12.641 1 97.56 107 THR A N 1
ATOM 795 C CA . THR A 1 107 ? 3.176 -2.471 -12.852 1 97.56 107 THR A CA 1
ATOM 796 C C . THR A 1 107 ? 2.26 -2.508 -14.07 1 97.56 107 THR A C 1
ATOM 798 O O . THR A 1 107 ? 1.131 -2.014 -14.016 1 97.56 107 THR A O 1
ATOM 801 N N . GLU A 1 108 ? 2.73 -3.09 -15.125 1 97.12 108 GLU A N 1
ATOM 802 C CA . GLU A 1 108 ? 1.946 -3.191 -16.359 1 97.12 108 GLU A CA 1
ATOM 803 C C . GLU A 1 108 ? 0.686 -4.023 -16.141 1 97.12 108 GLU A C 1
ATOM 805 O O . GLU A 1 108 ? -0.377 -3.701 -16.672 1 97.12 108 GLU A O 1
ATOM 810 N N . ARG A 1 109 ? 0.779 -5.074 -15.375 1 97.38 109 ARG A N 1
ATOM 811 C CA . ARG A 1 109 ? -0.378 -5.918 -15.094 1 97.38 109 ARG A CA 1
ATOM 812 C C . ARG A 1 109 ? -1.445 -5.148 -14.328 1 97.38 109 ARG A C 1
ATOM 814 O O . ARG A 1 109 ? -2.629 -5.207 -14.672 1 97.38 109 ARG A O 1
ATOM 821 N N . PHE A 1 110 ? -1.018 -4.43 -13.305 1 96.81 110 PHE A N 1
ATOM 822 C CA . PHE A 1 110 ? -1.953 -3.627 -12.523 1 96.81 110 PHE A CA 1
ATOM 823 C C . PHE A 1 110 ? -2.572 -2.529 -13.383 1 96.81 110 PHE A C 1
ATOM 825 O O . PHE A 1 110 ? -3.74 -2.178 -13.203 1 96.81 110 PHE A O 1
ATOM 832 N N . SER A 1 111 ? -1.812 -1.959 -14.312 1 95.31 111 SER A N 1
ATOM 833 C CA . SER A 1 111 ? -2.318 -0.911 -15.188 1 95.31 111 SER A CA 1
ATOM 834 C C . SER A 1 111 ? -3.346 -1.461 -16.172 1 95.31 111 SER A C 1
ATOM 836 O O . SER A 1 111 ? -4.363 -0.819 -16.438 1 95.31 111 SER A O 1
ATOM 838 N N . ARG A 1 112 ? -3.066 -2.641 -16.656 1 96.19 112 ARG A N 1
ATOM 839 C CA . ARG A 1 112 ? -3.939 -3.26 -17.656 1 96.19 112 ARG A CA 1
ATOM 840 C C . ARG A 1 112 ? -5.23 -3.756 -17.016 1 96.19 112 ARG A C 1
ATOM 842 O O . ARG A 1 112 ? -6.297 -3.711 -17.625 1 96.19 112 ARG A O 1
ATOM 849 N N . HIS A 1 113 ? -5.148 -4.281 -15.805 1 97.69 113 HIS A N 1
ATOM 850 C CA . HIS A 1 113 ? -6.285 -4.812 -15.062 1 97.69 113 HIS A CA 1
ATOM 851 C C . HIS A 1 113 ? -6.34 -4.227 -13.648 1 97.69 113 HIS A C 1
ATOM 853 O O . HIS A 1 113 ? -6.062 -4.926 -12.672 1 97.69 113 HIS A O 1
ATOM 859 N N . PRO A 1 114 ? -6.828 -3.021 -13.508 1 96.44 114 PRO A N 1
ATOM 860 C CA . PRO A 1 114 ? -6.773 -2.342 -12.211 1 96.44 114 PRO A CA 1
ATOM 861 C C . PRO A 1 114 ? -7.551 -3.082 -11.125 1 96.44 114 PRO A C 1
ATOM 863 O O . PRO A 1 114 ? -7.223 -2.967 -9.938 1 96.44 114 PRO A O 1
ATOM 866 N N . TRP A 1 115 ? -8.562 -3.871 -11.531 1 97.25 115 TRP A N 1
ATOM 867 C CA . TRP A 1 115 ? -9.359 -4.617 -10.562 1 97.25 115 TRP A CA 1
ATOM 868 C C . TRP A 1 115 ? -8.508 -5.66 -9.844 1 97.25 115 TRP A C 1
ATOM 870 O O . TRP A 1 115 ? -8.922 -6.215 -8.828 1 97.25 115 TRP A O 1
ATOM 880 N N . LEU A 1 116 ? -7.27 -6 -10.344 1 97.69 116 LEU A N 1
ATOM 881 C CA . LEU A 1 116 ? -6.336 -6.891 -9.664 1 97.69 116 LEU A CA 1
ATOM 882 C C . LEU A 1 116 ? -5.977 -6.344 -8.281 1 97.69 116 LEU A C 1
ATOM 884 O O . LEU A 1 116 ? -5.75 -7.113 -7.348 1 97.69 116 LEU A O 1
ATOM 888 N N . LEU A 1 117 ? -5.891 -5.047 -8.125 1 96.06 117 LEU A N 1
ATOM 889 C CA . LEU A 1 117 ? -5.52 -4.402 -6.871 1 96.06 117 LEU A CA 1
ATOM 890 C C . LEU A 1 117 ? -6.516 -4.746 -5.77 1 96.06 117 LEU A C 1
ATOM 892 O O . LEU A 1 117 ? -6.133 -4.898 -4.605 1 96.06 117 LEU A O 1
ATOM 896 N N . ASP A 1 118 ? -7.746 -4.949 -6.152 1 94.69 118 ASP A N 1
ATOM 897 C CA . ASP A 1 118 ? -8.797 -5.309 -5.207 1 94.69 118 ASP A CA 1
ATOM 898 C C . ASP A 1 118 ? -8.852 -6.82 -4.992 1 94.69 118 ASP A C 1
ATOM 900 O O . ASP A 1 118 ? -9.117 -7.285 -3.881 1 94.69 118 ASP A O 1
ATOM 904 N N . ALA A 1 119 ? -8.57 -7.539 -6.008 1 96.38 119 ALA A N 1
ATOM 905 C CA . ALA A 1 119 ? -8.781 -8.984 -6.008 1 96.38 119 ALA A CA 1
ATOM 906 C C . ALA A 1 119 ? -7.633 -9.711 -5.316 1 96.38 119 ALA A C 1
ATOM 908 O O . ALA A 1 119 ? -7.746 -10.883 -4.969 1 96.38 119 ALA A O 1
ATOM 909 N N . THR A 1 120 ? -6.523 -9.016 -5.102 1 94 120 THR A N 1
ATOM 910 C CA . THR A 1 120 ? -5.324 -9.711 -4.648 1 94 120 THR A CA 1
ATOM 911 C C . THR A 1 120 ? -4.918 -9.242 -3.254 1 94 120 THR A C 1
ATOM 913 O O . THR A 1 120 ? -3.734 -9.242 -2.914 1 94 120 THR A O 1
ATOM 916 N N . VAL A 1 121 ? -5.844 -8.797 -2.52 1 86.56 121 VAL A N 1
ATOM 917 C CA . VAL A 1 121 ? -5.594 -8.375 -1.145 1 86.56 121 VAL A CA 1
ATOM 918 C C . VAL A 1 121 ? -6.09 -9.453 -0.177 1 86.56 121 VAL A C 1
ATOM 920 O O . VAL A 1 121 ? -6.988 -10.227 -0.506 1 86.56 121 VAL A O 1
ATOM 923 N N . GLY A 1 122 ? -5.43 -9.477 1.08 1 77.69 122 GLY A N 1
ATOM 924 C CA . GLY A 1 122 ? -5.934 -10.312 2.156 1 77.69 122 GLY A CA 1
ATOM 925 C C . GLY A 1 122 ? -5.512 -11.766 2.027 1 77.69 122 GLY A C 1
ATOM 926 O O . GLY A 1 122 ? -4.797 -12.133 1.092 1 77.69 122 GLY A O 1
ATOM 927 N N . PRO A 1 123 ? -5.844 -12.508 2.975 1 76.25 123 PRO A N 1
ATOM 928 C CA . PRO A 1 123 ? -5.535 -13.938 2.953 1 76.25 123 PRO A CA 1
ATOM 929 C C . PRO A 1 123 ? -6.309 -14.695 1.874 1 76.25 123 PRO A C 1
ATOM 931 O O . PRO A 1 123 ? -7.535 -14.586 1.801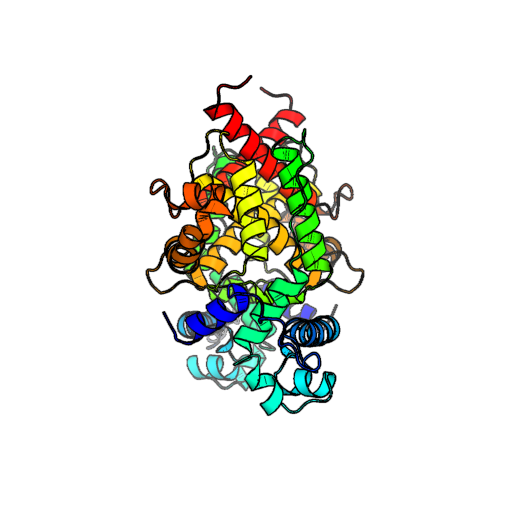 1 76.25 123 PRO A O 1
ATOM 934 N N . ARG A 1 124 ? -5.648 -15.305 1.008 1 81 124 ARG A N 1
ATOM 935 C CA . ARG A 1 124 ? -6.258 -16.062 -0.087 1 81 124 ARG A CA 1
ATOM 936 C C . ARG A 1 124 ? -5.312 -17.141 -0.606 1 81 124 ARG A C 1
ATOM 938 O O . ARG A 1 124 ? -4.121 -17.125 -0.3 1 81 124 ARG A O 1
ATOM 945 N N . LEU A 1 125 ? -5.883 -18 -1.269 1 83.69 125 LEU A N 1
ATOM 946 C CA . LEU A 1 125 ? -5.09 -19.016 -1.942 1 83.69 125 LEU A CA 1
ATOM 947 C C . LEU A 1 125 ? -4.508 -18.484 -3.246 1 83.69 125 LEU A C 1
ATOM 949 O O . LEU A 1 125 ? -5.242 -17.969 -4.094 1 83.69 125 LEU A O 1
ATOM 953 N N . LEU A 1 126 ? -3.193 -18.531 -3.291 1 90.69 126 LEU A N 1
ATOM 954 C CA . LEU A 1 126 ? -2.549 -18.094 -4.527 1 90.69 126 LEU A CA 1
ATOM 955 C C . LEU A 1 126 ? -2.523 -19.219 -5.551 1 90.69 126 LEU A C 1
ATOM 957 O O . LEU A 1 126 ? -2.26 -20.375 -5.207 1 90.69 126 LEU A O 1
ATOM 961 N N . GLY A 1 127 ? -2.881 -18.906 -6.766 1 93.56 127 GLY A N 1
ATOM 962 C CA . GLY A 1 127 ? -2.727 -19.859 -7.852 1 93.56 127 GLY A CA 1
ATOM 963 C C . GLY A 1 127 ? -1.291 -20 -8.312 1 93.56 127 GLY A C 1
ATOM 964 O O . GLY A 1 127 ? -0.394 -19.328 -7.805 1 93.56 127 GLY A O 1
ATOM 965 N N . PRO A 1 128 ? -1.099 -20.875 -9.258 1 94.88 128 PRO A N 1
ATOM 966 C CA . PRO A 1 128 ? 0.249 -21.172 -9.75 1 94.88 128 PRO A CA 1
ATOM 967 C C . PRO A 1 128 ? 0.948 -19.953 -10.336 1 94.88 128 PRO A C 1
ATOM 969 O O . PRO A 1 128 ? 2.143 -19.75 -10.102 1 94.88 128 PRO A O 1
ATOM 972 N N . ARG A 1 129 ? 0.273 -19.141 -11.055 1 95.75 129 ARG A N 1
ATOM 973 C CA . ARG A 1 129 ? 0.912 -17.984 -11.688 1 95.75 129 ARG A CA 1
ATOM 974 C C . ARG A 1 129 ? 1.306 -16.938 -10.648 1 95.75 129 ARG A C 1
ATOM 976 O O . ARG A 1 129 ? 2.402 -16.375 -10.711 1 95.75 129 ARG A O 1
ATOM 983 N N . GLU A 1 130 ? 0.448 -16.641 -9.711 1 94.31 130 GLU A N 1
ATOM 984 C CA . GLU A 1 130 ? 0.795 -15.703 -8.648 1 94.31 130 GLU A CA 1
ATOM 985 C C . GLU A 1 130 ? 1.996 -16.203 -7.848 1 94.31 130 GLU A C 1
ATOM 987 O O . GLU A 1 130 ? 2.873 -15.414 -7.48 1 94.31 130 GLU A O 1
ATOM 992 N N . LEU A 1 131 ? 2.002 -17.484 -7.59 1 94.75 131 LEU A N 1
ATOM 993 C CA . LEU A 1 131 ? 3.113 -18.062 -6.848 1 94.75 131 LEU A CA 1
ATOM 994 C C . LEU A 1 131 ? 4.41 -17.969 -7.645 1 94.75 131 LEU A C 1
ATOM 996 O O . LEU A 1 131 ? 5.488 -17.797 -7.07 1 94.75 131 LEU A O 1
ATOM 1000 N N . ALA A 1 132 ? 4.27 -18.156 -8.953 1 96.75 132 ALA A N 1
ATOM 1001 C CA . ALA A 1 132 ? 5.449 -18.047 -9.812 1 96.75 132 ALA A CA 1
ATOM 1002 C C . ALA A 1 132 ? 6.066 -16.656 -9.719 1 96.75 132 ALA A C 1
ATOM 1004 O O . ALA A 1 132 ? 7.289 -16.5 -9.789 1 96.75 132 ALA A O 1
ATOM 1005 N N . TRP A 1 133 ? 5.25 -15.68 -9.617 1 97.06 133 TRP A N 1
ATOM 1006 C CA . TRP A 1 133 ? 5.738 -14.312 -9.438 1 97.06 133 TRP A CA 1
ATOM 1007 C C . TRP A 1 133 ? 6.527 -14.18 -8.141 1 97.06 133 TRP A C 1
ATOM 1009 O O . TRP A 1 133 ? 7.609 -13.594 -8.117 1 97.06 133 TRP A O 1
ATOM 1019 N N . LEU A 1 134 ? 5.992 -14.711 -7.066 1 95.56 134 LEU A N 1
ATOM 1020 C CA . LEU A 1 134 ? 6.699 -14.703 -5.789 1 95.56 134 LEU A CA 1
ATOM 1021 C C . LEU A 1 134 ? 7.992 -15.5 -5.883 1 95.56 134 LEU A C 1
ATOM 1023 O O . LEU A 1 134 ? 9.039 -15.047 -5.418 1 95.56 134 LEU A O 1
ATOM 1027 N N . GLU A 1 135 ? 7.953 -16.641 -6.5 1 96.88 135 GLU A N 1
ATOM 1028 C CA . GLU A 1 135 ? 9.109 -17.516 -6.715 1 96.88 135 GLU A CA 1
ATOM 1029 C C . GLU A 1 135 ? 10.242 -16.75 -7.41 1 96.88 135 GLU A C 1
ATOM 1031 O O . GLU A 1 135 ? 11.414 -16.922 -7.066 1 96.88 135 GLU A O 1
ATOM 1036 N N . ARG A 1 136 ? 9.898 -15.953 -8.328 1 97.38 136 ARG A N 1
ATOM 1037 C CA . ARG A 1 136 ? 10.906 -15.258 -9.133 1 97.38 136 ARG A CA 1
ATOM 1038 C C . ARG A 1 136 ? 11.719 -14.297 -8.273 1 97.38 136 ARG A C 1
ATOM 1040 O O . ARG A 1 136 ? 12.938 -14.195 -8.43 1 97.38 136 ARG A O 1
ATOM 1047 N N . VAL A 1 137 ? 11.078 -13.578 -7.406 1 97.56 137 VAL A N 1
ATOM 1048 C CA . VAL A 1 137 ? 11.789 -12.641 -6.547 1 97.56 137 VAL A CA 1
ATOM 1049 C C . VAL A 1 137 ? 12.688 -13.406 -5.578 1 97.56 137 VAL A C 1
ATOM 1051 O O . VAL A 1 137 ? 13.875 -13.094 -5.445 1 97.56 137 VAL A O 1
ATOM 1054 N N . VAL A 1 138 ? 12.117 -14.398 -4.953 1 97.06 138 VAL A N 1
ATOM 1055 C CA . VAL A 1 138 ? 12.836 -15.172 -3.945 1 97.06 138 VAL A CA 1
ATOM 1056 C C . VAL A 1 138 ? 14.023 -15.875 -4.586 1 97.06 138 VAL A C 1
ATOM 1058 O O . VAL A 1 138 ? 15.125 -15.883 -4.027 1 97.06 138 VAL A O 1
ATOM 1061 N N . ALA A 1 139 ? 13.789 -16.375 -5.766 1 96.75 139 ALA A N 1
ATOM 1062 C CA . ALA A 1 139 ? 14.844 -17.094 -6.488 1 96.75 139 ALA A CA 1
ATOM 1063 C C . ALA A 1 139 ? 15.953 -16.125 -6.914 1 96.75 139 ALA A C 1
ATOM 1065 O O . ALA A 1 139 ? 17.141 -16.484 -6.859 1 96.75 139 ALA A O 1
ATOM 1066 N N . ALA A 1 140 ? 15.57 -14.984 -7.355 1 97.38 140 ALA A N 1
ATOM 1067 C CA . ALA A 1 140 ? 16.562 -14.008 -7.824 1 97.38 140 ALA A CA 1
ATOM 1068 C C . ALA A 1 140 ? 17.516 -13.625 -6.703 1 97.38 140 ALA A C 1
ATOM 1070 O O . ALA A 1 140 ? 18.656 -13.219 -6.965 1 97.38 140 ALA A O 1
ATOM 1071 N N . LEU A 1 141 ? 17.109 -13.766 -5.461 1 97.44 141 LEU A N 1
ATOM 1072 C CA . LEU A 1 141 ? 17.906 -13.328 -4.316 1 97.44 141 LEU A CA 1
ATOM 1073 C C . LEU A 1 141 ? 18.562 -14.516 -3.633 1 97.44 141 LEU A C 1
ATOM 1075 O O . LEU A 1 141 ? 19.234 -14.352 -2.605 1 97.44 141 LEU A O 1
ATOM 1079 N N . GLU A 1 142 ? 18.297 -15.672 -4.152 1 94.69 142 GLU A N 1
ATOM 1080 C CA . GLU A 1 142 ? 18.922 -16.875 -3.613 1 94.69 142 GLU A CA 1
ATOM 1081 C C . GLU A 1 142 ? 20.453 -16.781 -3.719 1 94.69 142 GLU A C 1
ATOM 1083 O O . GLU A 1 142 ? 20.984 -16.328 -4.738 1 94.69 142 GLU A O 1
ATOM 1088 N N . GLY A 1 143 ? 21.125 -17.188 -2.646 1 94.56 143 GLY A N 1
ATOM 1089 C CA . GLY A 1 143 ? 22.5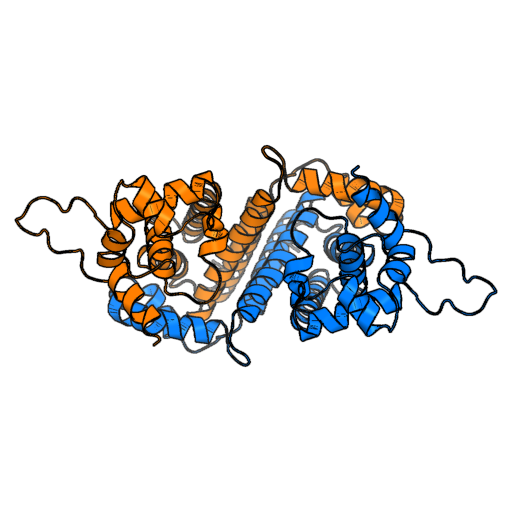78 -17.234 -2.645 1 94.56 143 GLY A CA 1
ATOM 1090 C C . GLY A 1 143 ? 23.219 -15.875 -2.461 1 94.56 143 GLY A C 1
ATOM 1091 O O . GLY A 1 143 ? 24.438 -15.727 -2.623 1 94.56 143 GLY A O 1
ATOM 1092 N N . LYS A 1 144 ? 22.422 -14.867 -2.104 1 96.12 144 LYS A N 1
ATOM 1093 C CA . LYS A 1 144 ? 22.938 -13.508 -1.971 1 96.12 144 LYS A CA 1
ATOM 1094 C C . LYS A 1 144 ? 23.094 -13.125 -0.503 1 96.12 144 LYS A C 1
ATOM 1096 O O . LYS A 1 144 ? 23.141 -11.938 -0.169 1 96.12 144 LYS A O 1
ATOM 1101 N N . GLY A 1 145 ? 23.109 -14.102 0.355 1 95.69 145 GLY A N 1
ATOM 1102 C CA . GLY A 1 145 ? 23.375 -13.852 1.765 1 95.69 145 GLY A CA 1
ATOM 1103 C C . GLY A 1 145 ? 22.109 -13.492 2.545 1 95.69 145 GLY A C 1
ATOM 1104 O O . GLY A 1 145 ? 22.188 -13.188 3.736 1 95.69 145 GLY A O 1
ATOM 1105 N N . LEU A 1 146 ? 21 -13.523 1.907 1 96.25 146 LEU A N 1
ATOM 1106 C CA . LEU A 1 146 ? 19.734 -13.258 2.592 1 96.25 146 LEU A CA 1
ATOM 1107 C C . LEU A 1 146 ? 19.125 -14.547 3.113 1 96.25 146 LEU A C 1
ATOM 1109 O O . LEU A 1 146 ? 19.172 -15.578 2.441 1 96.25 146 LEU A O 1
ATOM 1113 N N . THR A 1 147 ? 18.578 -14.43 4.328 1 95.5 147 THR A N 1
ATOM 1114 C CA . THR A 1 147 ? 17.812 -15.562 4.859 1 95.5 147 THR A CA 1
ATOM 1115 C C . THR A 1 147 ? 16.516 -15.758 4.078 1 95.5 147 THR A C 1
ATOM 1117 O O . THR A 1 147 ? 16.141 -14.898 3.279 1 95.5 147 THR A O 1
ATOM 1120 N N . GLY A 1 148 ? 15.859 -16.906 4.227 1 94.44 148 GLY A N 1
ATOM 1121 C CA . GLY A 1 148 ? 14.57 -17.172 3.596 1 94.44 148 GLY A CA 1
ATOM 1122 C C . GLY A 1 148 ? 13.539 -16.094 3.871 1 94.44 148 GLY A C 1
ATOM 1123 O O . GLY A 1 148 ? 13.016 -15.477 2.941 1 94.44 148 GLY A O 1
ATOM 1124 N N . PRO A 1 149 ? 13.32 -15.781 5.168 1 94.69 149 PRO A N 1
ATOM 1125 C CA . PRO A 1 149 ? 12.367 -14.734 5.523 1 94.69 149 PRO A CA 1
ATOM 1126 C C . PRO A 1 149 ? 12.742 -13.375 4.941 1 94.69 149 PRO A C 1
ATOM 1128 O O . PRO A 1 149 ? 11.859 -12.609 4.535 1 94.69 149 PRO A O 1
ATOM 1131 N N . GLU A 1 150 ? 13.992 -13.078 4.844 1 96.5 150 GLU A N 1
ATOM 1132 C CA . GLU A 1 150 ? 14.422 -11.805 4.273 1 96.5 150 GLU A CA 1
ATOM 1133 C C . GLU A 1 150 ? 14.102 -11.734 2.783 1 96.5 150 GLU A C 1
ATOM 1135 O O . GLU A 1 150 ? 13.734 -10.672 2.271 1 96.5 150 GLU A O 1
ATOM 1140 N N . ARG A 1 151 ? 14.328 -12.836 2.078 1 97.12 151 ARG A N 1
ATOM 1141 C CA . ARG A 1 151 ? 13.969 -12.867 0.663 1 97.12 151 ARG A CA 1
ATOM 1142 C C . ARG A 1 151 ? 12.469 -12.664 0.474 1 97.12 151 ARG A C 1
ATOM 1144 O O . ARG A 1 151 ? 12.039 -11.953 -0.442 1 97.12 151 ARG A O 1
ATOM 1151 N N . MET A 1 152 ? 11.688 -13.242 1.362 1 95.06 152 MET A N 1
ATOM 1152 C CA . MET A 1 152 ? 10.242 -13.039 1.345 1 95.06 152 MET A CA 1
ATOM 1153 C C . MET A 1 152 ? 9.898 -11.586 1.653 1 95.06 152 MET A C 1
ATOM 1155 O O . MET A 1 152 ? 9.039 -10.992 0.996 1 95.06 152 MET A O 1
ATOM 1159 N N . ASP A 1 153 ? 10.578 -11.023 2.646 1 96.69 153 ASP A N 1
ATOM 1160 C CA . ASP A 1 153 ? 10.352 -9.625 2.998 1 96.69 153 ASP A CA 1
ATOM 1161 C C . ASP A 1 153 ? 10.703 -8.695 1.835 1 96.69 153 ASP A C 1
ATOM 1163 O O . ASP A 1 153 ? 10.055 -7.668 1.638 1 96.69 153 ASP A O 1
ATOM 1167 N N . ALA A 1 154 ? 11.742 -9.062 1.09 1 98.19 154 ALA A N 1
ATOM 1168 C CA . ALA A 1 154 ? 12.094 -8.297 -0.1 1 98.19 154 ALA A CA 1
ATOM 1169 C C . ALA A 1 154 ? 10.961 -8.312 -1.124 1 98.19 154 ALA A C 1
ATOM 1171 O O . ALA A 1 154 ? 10.648 -7.289 -1.73 1 98.19 154 ALA A O 1
ATOM 1172 N N . ALA A 1 155 ? 10.367 -9.469 -1.292 1 96.75 155 ALA A N 1
ATOM 1173 C CA . ALA A 1 155 ? 9.242 -9.602 -2.209 1 96.75 155 ALA A CA 1
ATOM 1174 C C . ALA A 1 155 ? 8.07 -8.727 -1.763 1 96.75 155 ALA A C 1
ATOM 1176 O O . ALA A 1 155 ? 7.453 -8.039 -2.58 1 96.75 155 ALA A O 1
ATOM 1177 N N . VAL A 1 156 ? 7.777 -8.734 -0.492 1 95.62 156 VAL A N 1
ATOM 1178 C CA . VAL A 1 156 ? 6.707 -7.93 0.087 1 95.62 156 VAL A CA 1
ATOM 1179 C C . VAL A 1 156 ? 6.992 -6.449 -0.151 1 95.62 156 VAL A C 1
ATOM 1181 O O . VAL A 1 156 ? 6.102 -5.699 -0.563 1 95.62 156 VAL A O 1
ATOM 1184 N N . LEU A 1 157 ? 8.18 -6.055 0.076 1 98.31 157 LEU A N 1
ATOM 1185 C CA . LEU A 1 157 ? 8.586 -4.664 -0.087 1 98.31 157 LEU A CA 1
ATOM 1186 C C . LEU A 1 157 ? 8.438 -4.219 -1.538 1 98.31 157 LEU A C 1
ATOM 1188 O O . LEU A 1 157 ? 7.848 -3.17 -1.813 1 98.31 157 LEU A O 1
ATOM 1192 N N . LEU A 1 158 ? 8.969 -5.012 -2.445 1 98.69 158 LEU A N 1
ATOM 1193 C CA . LEU A 1 158 ? 8.922 -4.688 -3.867 1 98.69 158 LEU A CA 1
ATOM 1194 C C . LEU A 1 158 ? 7.484 -4.66 -4.367 1 98.69 158 LEU A C 1
ATOM 1196 O O . LEU A 1 158 ? 7.059 -3.689 -4.996 1 98.69 158 LEU A O 1
ATOM 1200 N N . ALA A 1 159 ? 6.754 -5.711 -4.055 1 97.62 159 ALA A N 1
ATOM 1201 C CA . ALA A 1 159 ? 5.359 -5.789 -4.48 1 97.62 159 ALA A CA 1
ATOM 1202 C C . ALA A 1 159 ? 4.531 -4.672 -3.852 1 97.62 159 ALA A C 1
ATOM 1204 O O . ALA A 1 159 ? 3.645 -4.109 -4.496 1 97.62 159 ALA A O 1
ATOM 1205 N N . GLY A 1 160 ? 4.824 -4.402 -2.578 1 97.56 160 GLY A N 1
ATOM 1206 C CA . GLY A 1 160 ? 4.121 -3.328 -1.894 1 97.56 160 GLY A CA 1
ATOM 1207 C C . GLY A 1 160 ? 4.324 -1.973 -2.543 1 97.56 160 GLY A C 1
ATOM 1208 O O . GLY A 1 160 ? 3.387 -1.18 -2.643 1 97.56 160 GLY A O 1
ATOM 1209 N N . HIS A 1 161 ? 5.52 -1.669 -2.934 1 98.44 161 HIS A N 1
ATOM 1210 C CA . HIS A 1 161 ? 5.805 -0.403 -3.598 1 98.44 161 HIS A CA 1
ATOM 1211 C C . HIS A 1 161 ? 5.043 -0.287 -4.914 1 98.44 161 HIS A C 1
ATOM 1213 O O . HIS A 1 161 ? 4.371 0.716 -5.16 1 98.44 161 HIS A O 1
ATOM 1219 N N . VAL A 1 162 ? 5.098 -1.326 -5.719 1 98.38 162 VAL A N 1
ATOM 1220 C CA . VAL A 1 162 ? 4.414 -1.33 -7.008 1 98.38 162 VAL A CA 1
ATOM 1221 C C . VAL A 1 162 ? 2.91 -1.167 -6.797 1 98.38 162 VAL A C 1
ATOM 1223 O O . VAL A 1 162 ? 2.268 -0.357 -7.469 1 98.38 162 VAL A O 1
ATOM 1226 N N . ARG A 1 163 ? 2.396 -1.908 -5.855 1 97.19 163 ARG A N 1
ATOM 1227 C CA . ARG A 1 163 ? 0.973 -1.831 -5.543 1 97.19 163 ARG A CA 1
ATOM 1228 C C . ARG A 1 163 ? 0.593 -0.434 -5.062 1 97.19 163 ARG A C 1
ATOM 1230 O O . ARG A 1 163 ? -0.433 0.111 -5.473 1 97.19 163 ARG A O 1
ATOM 1237 N N . GLY A 1 164 ? 1.406 0.09 -4.172 1 95.5 164 GLY A N 1
ATOM 1238 C CA . GLY A 1 164 ? 1.132 1.425 -3.666 1 95.5 164 GLY A CA 1
ATOM 1239 C C . GLY A 1 164 ? 1.058 2.475 -4.758 1 95.5 164 GLY A C 1
ATOM 1240 O O . GLY A 1 164 ? 0.15 3.309 -4.762 1 95.5 164 GLY A O 1
ATOM 1241 N N . ILE A 1 165 ? 1.926 2.461 -5.68 1 95.38 165 ILE A N 1
ATOM 1242 C CA . ILE A 1 165 ? 1.957 3.416 -6.781 1 95.38 165 ILE A CA 1
ATOM 1243 C C . ILE A 1 165 ? 0.754 3.189 -7.695 1 95.38 165 ILE A C 1
ATOM 1245 O O . ILE A 1 165 ? 0.125 4.148 -8.148 1 95.38 165 ILE A O 1
ATOM 1249 N N . ALA A 1 166 ? 0.442 1.926 -7.965 1 95 166 ALA A N 1
ATOM 1250 C CA . ALA A 1 166 ? -0.711 1.606 -8.805 1 95 166 ALA A CA 1
ATOM 1251 C C . ALA A 1 166 ? -2.004 2.121 -8.172 1 95 166 ALA A C 1
ATOM 1253 O O . ALA A 1 166 ? -2.881 2.631 -8.875 1 95 166 ALA A O 1
ATOM 1254 N N . LEU A 1 167 ? -2.125 1.965 -6.902 1 93.31 167 LEU A N 1
ATOM 1255 C CA . LEU A 1 167 ? -3.311 2.439 -6.195 1 93.31 167 LEU A CA 1
ATOM 1256 C C . LEU A 1 167 ? -3.434 3.957 -6.301 1 93.31 167 LEU A C 1
ATOM 1258 O O . LEU A 1 167 ? -4.535 4.484 -6.477 1 93.31 167 LEU A O 1
ATOM 1262 N N . GLN A 1 168 ? -2.357 4.629 -6.203 1 90.06 168 GLN A N 1
ATOM 1263 C CA . GLN A 1 168 ? -2.371 6.078 -6.352 1 90.06 168 GLN A CA 1
ATOM 1264 C C . GLN A 1 168 ? -2.809 6.484 -7.758 1 90.06 168 GLN A C 1
ATOM 1266 O O . GLN A 1 168 ? -3.57 7.438 -7.926 1 90.06 168 GLN A O 1
ATOM 1271 N N . ALA A 1 169 ? -2.336 5.785 -8.719 1 88.69 169 ALA A N 1
ATOM 1272 C CA . ALA A 1 169 ? -2.662 6.078 -10.109 1 88.69 169 ALA A CA 1
ATOM 1273 C C . ALA A 1 169 ? -4.148 5.863 -10.383 1 88.69 169 ALA A C 1
ATOM 1275 O O . ALA A 1 169 ? -4.758 6.598 -11.164 1 88.69 169 ALA A O 1
ATOM 1276 N N . ARG A 1 170 ? -4.719 4.855 -9.773 1 84.31 170 ARG A N 1
ATOM 1277 C CA . ARG A 1 170 ? -6.137 4.562 -9.945 1 84.31 170 ARG A CA 1
ATOM 1278 C C . ARG A 1 170 ? -7 5.719 -9.461 1 84.31 170 ARG A C 1
ATOM 1280 O O . ARG A 1 170 ? -8.086 5.961 -9.992 1 84.31 170 ARG A O 1
ATOM 1287 N N . GLY A 1 171 ? -6.566 6.383 -8.422 1 76.75 171 GLY A N 1
ATOM 1288 C CA . GLY A 1 171 ? -7.332 7.477 -7.844 1 76.75 171 GLY A CA 1
ATOM 1289 C C . GLY A 1 171 ? -7.23 8.758 -8.641 1 76.75 171 GLY A C 1
ATOM 1290 O O . GLY A 1 171 ? -7.961 9.719 -8.383 1 76.75 171 GLY A O 1
ATOM 1291 N N . SER A 1 172 ? -6.395 8.703 -9.617 1 76.62 172 SER A N 1
ATOM 1292 C CA . SER A 1 172 ? -6.176 9.906 -10.406 1 76.62 172 SER A CA 1
ATOM 1293 C C . SER A 1 172 ? -7.133 9.977 -11.586 1 76.62 172 SER A C 1
ATOM 1295 O O . SER A 1 172 ? -7.625 8.945 -12.055 1 76.62 172 SER A O 1
ATOM 1297 N N . ALA A 1 173 ? -7.402 11.203 -11.953 1 70.62 173 ALA A N 1
ATOM 1298 C CA . ALA A 1 173 ? -8.219 11.422 -13.141 1 70.62 173 ALA A CA 1
ATOM 1299 C C . ALA A 1 173 ? -7.562 10.812 -14.375 1 70.62 173 ALA A C 1
ATOM 1301 O O . ALA A 1 173 ? -6.34 10.648 -14.422 1 70.62 173 ALA A O 1
ATOM 1302 N N . PRO A 1 174 ? -8.5 10.391 -15.281 1 66.88 174 PRO A N 1
ATOM 1303 C CA . PRO A 1 174 ? -7.938 9.875 -16.531 1 66.88 174 PRO A CA 1
ATOM 1304 C C . PRO A 1 174 ? -6.949 10.844 -17.172 1 66.88 174 PRO A C 1
ATOM 1306 O O . PRO A 1 174 ? -7.273 12.016 -17.375 1 66.88 174 PRO A O 1
ATOM 1309 N N . GLY A 1 175 ? -5.77 10.375 -17.438 1 66.75 175 GLY A N 1
ATOM 1310 C CA . GLY A 1 175 ? -4.758 11.211 -18.047 1 66.75 175 GLY A CA 1
ATOM 1311 C C . GLY A 1 175 ? -4.016 12.086 -17.062 1 66.75 175 GLY A C 1
ATOM 1312 O O . GLY A 1 175 ? -3.078 12.797 -17.438 1 66.75 175 GLY A O 1
ATOM 1313 N N . GLY A 1 176 ? -4.508 11.969 -15.812 1 73.88 176 GLY A N 1
ATOM 1314 C CA . GLY A 1 176 ? -3.9 12.836 -14.82 1 73.88 176 GLY A CA 1
ATOM 1315 C C . GLY A 1 176 ? -2.709 12.203 -14.125 1 73.88 176 GLY A C 1
ATOM 1316 O O . GLY A 1 176 ? -2.465 11 -14.273 1 73.88 176 GLY A O 1
ATOM 1317 N N . SER A 1 177 ? -1.817 13.008 -13.617 1 82.06 177 SER A N 1
ATOM 1318 C CA . SER A 1 177 ? -0.668 12.641 -12.797 1 82.06 177 SER A CA 1
ATOM 1319 C C . SER A 1 177 ? -0.995 12.734 -11.305 1 82.06 177 SER A C 1
ATOM 1321 O O . SER A 1 177 ? -1.513 13.758 -10.844 1 82.06 177 SER A O 1
ATOM 1323 N N . PRO A 1 178 ? -0.804 11.594 -10.633 1 80 178 PRO A N 1
ATOM 1324 C CA . PRO A 1 178 ? -1.033 11.656 -9.188 1 80 178 PRO A CA 1
ATOM 1325 C C . PRO A 1 178 ? -0.302 12.828 -8.523 1 80 178 PRO A C 1
ATOM 1327 O O . PRO A 1 178 ? -0.853 13.477 -7.637 1 80 178 PRO A O 1
ATOM 1330 N N . GLU A 1 179 ? 0.819 13.047 -9 1 80.94 179 GLU A N 1
ATOM 1331 C CA . GLU A 1 179 ? 1.589 14.148 -8.445 1 80.94 179 GLU A CA 1
ATOM 1332 C C . GLU A 1 179 ? 0.935 15.492 -8.758 1 80.94 179 GLU A C 1
ATOM 1334 O O . GLU A 1 179 ? 0.875 16.375 -7.906 1 80.94 179 GLU A O 1
ATOM 1339 N N . ALA A 1 180 ? 0.499 15.609 -9.953 1 81.88 180 ALA A N 1
ATOM 1340 C CA . ALA A 1 180 ? -0.174 16.844 -10.352 1 81.88 180 ALA A CA 1
ATOM 1341 C C . ALA A 1 180 ? -1.438 17.078 -9.523 1 81.88 180 ALA A C 1
ATOM 1343 O O . ALA A 1 180 ? -1.73 18.203 -9.125 1 81.88 180 ALA A O 1
ATOM 1344 N N . GLU A 1 181 ? -2.07 16.047 -9.32 1 82.44 181 GLU A N 1
ATOM 1345 C CA . GLU A 1 181 ? -3.295 16.141 -8.531 1 82.44 181 GLU A CA 1
ATOM 1346 C C . GLU A 1 181 ? -2.99 16.5 -7.082 1 82.44 181 GLU A C 1
ATOM 1348 O O . GLU A 1 181 ? -3.707 17.281 -6.461 1 82.44 181 GLU A O 1
ATOM 1353 N N . LEU A 1 182 ? -1.987 15.852 -6.609 1 81.81 182 LEU A N 1
ATOM 1354 C CA . LEU A 1 182 ? -1.56 16.172 -5.25 1 81.81 182 LEU A CA 1
ATOM 1355 C C . LEU A 1 182 ? -1.149 17.641 -5.137 1 81.81 182 LEU A C 1
ATOM 1357 O O . LEU A 1 182 ? -1.539 18.312 -4.188 1 81.81 182 LEU A O 1
ATOM 1361 N N . LEU A 1 183 ? -0.411 18.094 -6.098 1 82.5 183 LEU A N 1
ATOM 1362 C CA . LEU A 1 183 ? 0.018 19.484 -6.121 1 82.5 183 LEU A CA 1
ATOM 1363 C C . LEU A 1 183 ? -1.183 20.422 -6.211 1 82.5 183 LEU A C 1
ATOM 1365 O O . LEU A 1 183 ? -1.222 21.453 -5.539 1 82.5 183 LEU A O 1
ATOM 1369 N N . ALA A 1 184 ? -2.076 20.031 -7 1 80.88 184 ALA A N 1
ATOM 1370 C CA . ALA A 1 184 ? -3.283 20.844 -7.148 1 80.88 184 ALA A CA 1
ATOM 1371 C C . ALA A 1 184 ? -4.074 20.891 -5.844 1 80.88 184 ALA A C 1
ATOM 1373 O O . ALA A 1 184 ? -4.637 21.938 -5.496 1 80.88 184 ALA A O 1
ATOM 1374 N N . ALA A 1 185 ? -4.066 19.812 -5.156 1 79.69 185 ALA A N 1
ATOM 1375 C CA . ALA A 1 185 ? -4.836 19.703 -3.92 1 79.69 185 ALA A CA 1
ATOM 1376 C C . ALA A 1 185 ? -4.129 20.406 -2.768 1 79.69 185 ALA A C 1
ATOM 1378 O O . ALA A 1 185 ? -4.773 21.047 -1.931 1 79.69 185 ALA A O 1
ATOM 1379 N N . LEU A 1 186 ? -2.859 20.359 -2.795 1 86.38 186 LEU A N 1
ATOM 1380 C CA . LEU A 1 186 ? -2.109 20.781 -1.621 1 86.38 186 LEU A CA 1
ATOM 1381 C C . LEU A 1 186 ? -1.353 22.078 -1.906 1 86.38 186 LEU A C 1
ATOM 1383 O O . LEU A 1 186 ? -0.962 22.797 -0.979 1 86.38 186 LEU A O 1
ATOM 1387 N N . GLY A 1 187 ? -1.129 22.328 -3.156 1 86.62 187 GLY A N 1
ATOM 1388 C CA . GLY A 1 187 ? -0.24 23.422 -3.531 1 86.62 187 GLY A CA 1
ATOM 1389 C C . GLY A 1 187 ? -0.619 24.75 -2.896 1 86.62 187 GLY A C 1
ATOM 1390 O O . GLY A 1 187 ? 0.226 25.422 -2.309 1 86.62 187 GLY A O 1
ATOM 1391 N N . SER A 1 188 ? -1.855 25.094 -3.041 1 87.19 188 SER A N 1
ATOM 1392 C CA . SER A 1 188 ? -2.297 26.391 -2.529 1 87.19 188 SER A CA 1
ATOM 1393 C C . SER A 1 188 ? -2.184 26.453 -1.01 1 87.19 188 SER A C 1
ATOM 1395 O O . SER A 1 188 ? -1.772 27.484 -0.454 1 87.19 188 SER A O 1
ATOM 1397 N N . VAL A 1 189 ? -2.475 25.406 -0.364 1 91 189 VAL A N 1
ATOM 1398 C CA . VAL A 1 189 ? -2.424 25.359 1.093 1 91 189 VAL A CA 1
ATOM 1399 C C . VAL A 1 189 ? -0.974 25.438 1.564 1 91 189 VAL A C 1
ATOM 1401 O O . VAL A 1 189 ? -0.654 26.172 2.496 1 91 189 VAL A O 1
ATOM 1404 N N . VAL A 1 190 ? -0.146 24.734 0.917 1 93.38 190 VAL A N 1
ATOM 1405 C CA . VAL A 1 190 ? 1.267 24.719 1.283 1 93.38 190 VAL A CA 1
ATOM 1406 C C . VAL A 1 190 ? 1.869 26.109 1.073 1 93.38 190 VAL A C 1
ATOM 1408 O O . VAL A 1 190 ? 2.605 26.609 1.928 1 93.38 190 VAL A O 1
ATOM 1411 N N . LEU A 1 191 ? 1.488 26.719 -0.01 1 90.94 191 LEU A N 1
ATOM 1412 C CA . LEU A 1 191 ? 2.016 28.047 -0.306 1 90.94 191 LEU A CA 1
ATOM 1413 C C . LEU A 1 191 ? 1.524 29.078 0.714 1 90.94 191 LEU A C 1
ATOM 1415 O O . LEU A 1 191 ? 2.291 29.922 1.163 1 90.94 191 LEU A O 1
ATOM 1419 N N . ARG A 1 192 ? 0.309 29 1.077 1 91.94 192 ARG A N 1
ATOM 1420 C CA . ARG A 1 192 ? -0.289 29.922 2.031 1 91.94 192 ARG A CA 1
ATOM 1421 C C . ARG A 1 192 ? 0.324 29.766 3.418 1 91.94 192 ARG A C 1
ATOM 1423 O O . ARG A 1 192 ? 0.36 30.703 4.207 1 91.94 192 ARG A O 1
ATOM 1430 N N . HIS A 1 193 ? 0.752 28.578 3.658 1 94.5 193 HIS A N 1
ATOM 1431 C CA . HIS A 1 193 ? 1.324 28.281 4.969 1 94.5 193 HIS A CA 1
ATOM 1432 C C . HIS A 1 193 ? 2.791 27.891 4.855 1 94.5 193 HIS A C 1
ATOM 1434 O O . HIS A 1 193 ? 3.266 27.031 5.598 1 94.5 193 HIS A O 1
ATOM 1440 N N . ALA A 1 194 ? 3.412 28.453 3.951 1 94.44 194 ALA A N 1
ATOM 1441 C CA . ALA A 1 194 ? 4.797 28.094 3.645 1 94.44 194 ALA A CA 1
ATOM 1442 C C . ALA A 1 194 ? 5.703 28.328 4.852 1 94.44 194 ALA A C 1
ATOM 1444 O O . ALA A 1 194 ? 6.734 27.672 5 1 94.44 194 ALA A O 1
ATOM 1445 N N . ASP A 1 195 ? 5.391 29.203 5.695 1 95.75 195 ASP A N 1
ATOM 1446 C CA . ASP A 1 195 ? 6.164 29.469 6.902 1 95.75 195 ASP A CA 1
ATOM 1447 C C . ASP A 1 195 ? 6.148 28.266 7.84 1 95.75 195 ASP A C 1
ATOM 1449 O O . ASP A 1 195 ? 7.129 28 8.539 1 95.75 195 ASP A O 1
ATOM 1453 N N . ARG A 1 196 ? 5.012 27.578 7.836 1 95.06 196 ARG A N 1
ATOM 1454 C CA . ARG A 1 196 ? 4.848 26.406 8.688 1 95.06 196 ARG A CA 1
ATOM 1455 C C . ARG A 1 196 ? 5.422 25.172 8.016 1 95.06 196 ARG A C 1
ATOM 1457 O O . ARG A 1 196 ? 5.875 24.25 8.695 1 95.06 196 ARG A O 1
ATOM 1464 N N . TYR A 1 197 ? 5.434 25.203 6.719 1 96.75 197 TYR A N 1
ATOM 1465 C CA . TYR A 1 197 ? 5.875 24.031 5.953 1 96.75 197 TYR A CA 1
ATOM 1466 C C . TYR A 1 197 ? 6.914 24.438 4.91 1 96.75 197 TYR A C 1
ATOM 1468 O O . TYR A 1 197 ? 6.723 24.203 3.715 1 96.75 197 TYR A O 1
ATOM 1476 N N . PRO A 1 198 ? 8.016 24.969 5.391 1 97.06 198 PRO A N 1
ATOM 1477 C CA . PRO A 1 198 ? 8.992 25.531 4.457 1 97.06 198 PRO A CA 1
ATOM 1478 C C . PRO A 1 198 ? 9.641 24.469 3.572 1 97.06 198 PRO A C 1
ATOM 1480 O O . PRO A 1 198 ? 9.922 24.719 2.398 1 97.06 198 PRO A O 1
ATOM 1483 N N . ALA A 1 199 ? 9.883 23.312 4.074 1 96.81 199 ALA A N 1
ATOM 1484 C CA . ALA A 1 199 ? 10.516 22.266 3.277 1 96.81 199 ALA A CA 1
ATOM 1485 C C . ALA A 1 199 ? 9.594 21.781 2.166 1 96.81 199 ALA A C 1
ATOM 1487 O O . ALA A 1 199 ? 10.031 21.547 1.038 1 96.81 199 ALA A O 1
ATOM 1488 N N . LEU A 1 200 ? 8.328 21.609 2.496 1 95.56 200 LEU A N 1
ATOM 1489 C CA . LEU A 1 200 ? 7.348 21.203 1.498 1 95.56 200 LEU A CA 1
ATOM 1490 C C . LEU A 1 200 ? 7.199 22.25 0.411 1 95.56 200 LEU A C 1
ATOM 1492 O O . LEU A 1 200 ? 7.133 21.922 -0.776 1 95.56 200 LEU A O 1
ATOM 1496 N N . ALA A 1 201 ? 7.113 23.5 0.868 1 95.69 201 ALA A N 1
ATOM 1497 C CA . ALA A 1 201 ? 7 24.594 -0.087 1 95.69 201 ALA A CA 1
ATOM 1498 C C . ALA A 1 201 ? 8.164 24.594 -1.069 1 95.69 201 ALA A C 1
ATOM 1500 O O . ALA A 1 201 ? 7.969 24.734 -2.279 1 95.69 201 ALA A O 1
ATOM 1501 N N . ASP A 1 202 ? 9.312 24.438 -0.52 1 94.62 202 ASP A N 1
ATOM 1502 C CA . ASP A 1 202 ? 10.516 24.391 -1.349 1 94.62 202 ASP A CA 1
ATOM 1503 C C . ASP A 1 202 ? 10.477 23.188 -2.303 1 94.62 202 ASP A C 1
ATOM 1505 O O . ASP A 1 202 ? 10.758 23.328 -3.492 1 94.62 202 ASP A O 1
ATOM 1509 N N . ALA A 1 203 ? 10.117 22.016 -1.764 1 94.25 203 ALA A N 1
ATOM 1510 C CA . ALA A 1 203 ? 10.086 20.797 -2.562 1 94.25 203 ALA A CA 1
ATOM 1511 C C . ALA A 1 203 ? 9.078 20.906 -3.697 1 94.25 203 ALA A C 1
ATOM 1513 O O . ALA A 1 203 ? 9.344 20.469 -4.82 1 94.25 203 ALA A O 1
ATOM 1514 N N . MET A 1 204 ? 7.922 21.453 -3.463 1 92 204 MET A N 1
ATOM 1515 C CA . MET A 1 204 ? 6.844 21.547 -4.441 1 92 204 MET A CA 1
ATOM 1516 C C . MET A 1 204 ? 7.16 22.594 -5.508 1 92 204 MET A C 1
ATOM 1518 O O . MET A 1 204 ? 6.613 22.547 -6.609 1 92 204 MET A O 1
ATOM 1522 N N . ALA A 1 205 ? 8.008 23.484 -5.16 1 90.81 205 ALA A N 1
ATOM 1523 C CA . ALA A 1 205 ? 8.398 24.516 -6.113 1 90.81 205 ALA A CA 1
ATOM 1524 C C . ALA A 1 205 ? 9.383 23.969 -7.145 1 90.81 205 ALA A C 1
ATOM 1526 O O . ALA A 1 205 ? 9.602 24.578 -8.188 1 90.81 205 ALA A O 1
ATOM 1527 N N . ASP A 1 206 ? 9.992 22.844 -6.797 1 88.06 206 ASP A N 1
ATOM 1528 C CA . ASP A 1 206 ? 10.977 22.219 -7.676 1 88.06 206 ASP A CA 1
ATOM 1529 C C . ASP A 1 206 ? 10.297 21.516 -8.844 1 88.06 206 ASP A C 1
ATOM 1531 O O . ASP A 1 206 ? 9.602 20.516 -8.648 1 88.06 206 ASP A O 1
ATOM 1535 N N . PRO A 1 207 ? 10.414 21.953 -10.07 1 80.94 207 PRO A N 1
ATOM 1536 C CA . PRO A 1 207 ? 9.688 21.375 -11.195 1 80.94 207 PRO A CA 1
ATOM 1537 C C . PRO A 1 207 ? 10.367 20.141 -11.773 1 80.94 207 PRO A C 1
ATOM 1539 O O . PRO A 1 207 ? 9.75 19.391 -12.539 1 80.94 207 PRO A O 1
ATOM 1542 N N . ASP A 1 208 ? 11.5 19.875 -11.484 1 80.06 208 ASP A N 1
ATOM 1543 C CA . ASP A 1 208 ? 12.281 18.844 -12.156 1 80.06 208 ASP A CA 1
ATOM 1544 C C . ASP A 1 208 ? 12.117 17.484 -11.461 1 80.06 208 ASP A C 1
ATOM 1546 O O . ASP A 1 208 ? 12.289 17.391 -10.242 1 80.06 208 ASP A O 1
ATOM 1550 N N . GLY A 1 209 ? 11.797 16.516 -12.297 1 79.88 209 GLY A N 1
ATOM 1551 C CA . GLY A 1 209 ? 11.797 15.148 -11.812 1 79.88 209 GLY A CA 1
ATOM 1552 C C . GLY A 1 209 ? 10.477 14.734 -11.195 1 79.88 209 GLY A C 1
ATOM 1553 O O . GLY A 1 209 ? 10.453 14.016 -10.195 1 79.88 209 GLY A O 1
ATOM 1554 N N . ARG A 1 210 ? 9.398 15.289 -11.727 1 83.38 210 ARG A N 1
ATOM 1555 C CA . ARG A 1 210 ? 8.062 14.938 -11.25 1 83.38 210 ARG A CA 1
ATOM 1556 C C . ARG A 1 210 ? 7.586 13.633 -11.875 1 83.38 210 ARG A C 1
ATOM 1558 O O . ARG A 1 210 ? 8.148 13.164 -12.867 1 83.38 210 ARG A O 1
ATOM 1565 N N . ASP A 1 211 ? 6.762 12.938 -11.25 1 86.38 211 ASP A N 1
ATOM 1566 C CA . ASP A 1 211 ? 6.086 11.727 -11.695 1 86.38 211 ASP A CA 1
ATOM 1567 C C . ASP A 1 211 ? 7.074 10.57 -11.859 1 86.38 211 ASP A C 1
ATOM 1569 O O . ASP A 1 211 ? 7.02 9.836 -12.844 1 86.38 211 ASP A O 1
ATOM 1573 N N . GLN A 1 212 ? 8.031 10.43 -10.922 1 92.25 212 GLN A N 1
ATOM 1574 C CA . GLN A 1 212 ? 9.047 9.391 -10.961 1 92.25 212 GLN A CA 1
ATOM 1575 C C . GLN A 1 212 ? 8.992 8.523 -9.703 1 92.25 212 GLN A C 1
ATOM 1577 O O . GLN A 1 212 ? 9.977 7.879 -9.344 1 92.25 212 GLN A O 1
ATOM 1582 N N . ALA A 1 213 ? 7.832 8.539 -9.07 1 95.06 213 ALA A N 1
ATOM 1583 C CA . ALA A 1 213 ? 7.723 7.902 -7.762 1 95.06 213 ALA A CA 1
ATOM 1584 C C . ALA A 1 213 ? 8.008 6.406 -7.852 1 95.06 213 ALA A C 1
ATOM 1586 O O . ALA A 1 213 ? 8.695 5.844 -6.996 1 95.06 213 ALA A O 1
ATOM 1587 N N . LEU A 1 214 ? 7.504 5.746 -8.938 1 96.88 214 LEU A N 1
ATOM 1588 C CA . LEU A 1 214 ? 7.727 4.316 -9.094 1 96.88 214 LEU A CA 1
ATOM 1589 C C . LEU A 1 214 ? 9.211 4.012 -9.242 1 96.88 214 LEU A C 1
ATOM 1591 O O . LEU A 1 214 ? 9.758 3.191 -8.5 1 96.88 214 LEU A O 1
ATOM 1595 N N . GLY A 1 215 ? 9.805 4.641 -10.227 1 97.94 215 GLY A N 1
ATOM 1596 C CA . GLY A 1 215 ? 11.211 4.406 -10.508 1 97.94 215 GLY A CA 1
ATOM 1597 C C . GLY A 1 215 ? 12.117 4.77 -9.344 1 97.94 215 GLY A C 1
ATOM 1598 O O . GLY A 1 215 ? 13.039 4.027 -9.016 1 97.94 215 GLY A O 1
ATOM 1599 N N . PHE A 1 216 ? 11.883 5.969 -8.734 1 98.06 216 PHE A N 1
ATOM 1600 C CA . PHE A 1 216 ? 12.68 6.398 -7.59 1 98.06 216 PHE A CA 1
ATOM 1601 C C . PHE A 1 216 ? 12.617 5.375 -6.465 1 98.06 216 PHE A C 1
ATOM 1603 O O . PHE A 1 216 ? 13.648 4.949 -5.945 1 98.06 216 PHE A O 1
ATOM 1610 N N . GLY A 1 217 ? 11.414 4.965 -6.051 1 98.69 217 GLY A N 1
ATOM 1611 C CA . GLY A 1 217 ? 11.25 3.992 -4.98 1 98.69 217 GLY A CA 1
ATOM 1612 C C . GLY A 1 217 ? 11.891 2.652 -5.289 1 98.69 217 GLY A C 1
ATOM 1613 O O . GLY A 1 217 ? 12.523 2.047 -4.422 1 98.69 217 GLY A O 1
ATOM 1614 N N . LEU A 1 218 ? 11.695 2.211 -6.512 1 98.75 218 LEU A N 1
ATOM 1615 C CA . LEU A 1 218 ? 12.289 0.944 -6.922 1 98.75 218 LEU A CA 1
ATOM 1616 C C . LEU A 1 218 ? 13.805 0.99 -6.801 1 98.75 218 LEU A C 1
ATOM 1618 O O . LEU A 1 218 ? 14.414 0.076 -6.238 1 98.75 218 LEU A O 1
ATOM 1622 N N . GLU A 1 219 ? 14.43 2.037 -7.262 1 98.69 219 GLU A N 1
ATOM 1623 C CA . GLU A 1 219 ? 15.883 2.17 -7.207 1 98.69 219 GLU A CA 1
ATOM 1624 C C . GLU A 1 219 ? 16.375 2.217 -5.766 1 98.69 219 GLU A C 1
ATOM 1626 O O . GLU A 1 219 ? 17.406 1.637 -5.438 1 98.69 219 GLU A O 1
ATOM 1631 N N . ARG A 1 220 ? 15.641 2.916 -4.918 1 98.75 220 ARG A N 1
ATOM 1632 C CA . ARG A 1 220 ? 16.047 2.98 -3.518 1 98.75 220 ARG A CA 1
ATOM 1633 C C . ARG A 1 220 ? 15.969 1.605 -2.861 1 98.75 220 ARG A C 1
ATOM 1635 O O . ARG A 1 220 ? 16.875 1.217 -2.117 1 98.75 220 ARG A O 1
ATOM 1642 N N . ILE A 1 221 ? 14.875 0.888 -3.104 1 98.94 221 ILE A N 1
ATOM 1643 C CA . ILE A 1 221 ? 14.727 -0.451 -2.545 1 98.94 221 ILE A CA 1
ATOM 1644 C C . ILE A 1 221 ? 15.867 -1.34 -3.025 1 98.94 221 ILE A C 1
ATOM 1646 O O . ILE A 1 221 ? 16.516 -2.02 -2.223 1 98.94 221 ILE A O 1
ATOM 1650 N N . LEU A 1 222 ? 16.125 -1.291 -4.344 1 98.88 222 LEU A N 1
ATOM 1651 C CA . LEU A 1 222 ? 17.156 -2.146 -4.922 1 98.88 222 LEU A CA 1
ATOM 1652 C C . LEU A 1 222 ? 18.547 -1.74 -4.426 1 98.88 222 LEU A C 1
ATOM 1654 O O . LEU A 1 222 ? 19.406 -2.596 -4.191 1 98.88 222 LEU A O 1
ATOM 1658 N N . ASP A 1 223 ? 18.828 -0.412 -4.293 1 98.75 223 ASP A N 1
ATOM 1659 C CA . ASP A 1 223 ? 20.078 0.054 -3.705 1 98.75 223 ASP A CA 1
ATOM 1660 C C . ASP A 1 223 ? 20.234 -0.474 -2.281 1 98.75 223 ASP A C 1
ATOM 1662 O O . ASP A 1 223 ? 21.344 -0.849 -1.88 1 98.75 223 ASP A O 1
ATOM 1666 N N . GLY A 1 224 ? 19.172 -0.432 -1.538 1 98.81 224 GLY A N 1
ATOM 1667 C CA . GLY A 1 224 ? 19.234 -0.951 -0.181 1 98.81 224 GLY A CA 1
ATOM 1668 C C . GLY A 1 224 ? 19.531 -2.438 -0.121 1 98.81 224 GLY A C 1
ATOM 1669 O O . GLY A 1 224 ? 20.297 -2.891 0.73 1 98.81 224 GLY A O 1
ATOM 1670 N N . LEU A 1 225 ? 18.875 -3.213 -0.958 1 98.75 225 LEU A N 1
ATOM 1671 C CA . LEU A 1 225 ? 19.172 -4.641 -1.053 1 98.75 225 LEU A CA 1
ATOM 1672 C C . LEU A 1 225 ? 20.625 -4.867 -1.445 1 98.75 225 LEU A C 1
ATOM 1674 O O . LEU A 1 225 ? 21.297 -5.746 -0.895 1 98.75 225 LEU A O 1
ATOM 1678 N N . ALA A 1 226 ? 21.062 -4.074 -2.441 1 98.5 226 ALA A N 1
ATOM 1679 C CA . ALA A 1 226 ? 22.453 -4.188 -2.867 1 98.5 226 ALA A CA 1
ATOM 1680 C C . ALA A 1 226 ? 23.406 -3.949 -1.699 1 98.5 226 ALA A C 1
ATOM 1682 O O . ALA A 1 226 ? 24.391 -4.668 -1.541 1 98.5 226 ALA A O 1
ATOM 1683 N N . ALA A 1 227 ? 23.172 -2.928 -0.874 1 98.06 227 ALA A N 1
ATOM 1684 C CA . ALA A 1 227 ? 24 -2.627 0.289 1 98.06 227 ALA A CA 1
ATOM 1685 C C . ALA A 1 227 ? 24.031 -3.801 1.261 1 98.06 227 ALA A C 1
ATOM 1687 O O . ALA A 1 227 ? 25.078 -4.152 1.79 1 98.06 227 ALA A O 1
ATOM 1688 N N . LEU A 1 228 ? 22.922 -4.379 1.505 1 98.06 228 LEU A N 1
ATOM 1689 C CA . LEU A 1 228 ? 22.844 -5.527 2.4 1 98.06 228 LEU A CA 1
ATOM 1690 C C . LEU A 1 228 ? 23.641 -6.711 1.84 1 98.06 228 LEU A C 1
ATOM 1692 O O . LEU A 1 228 ? 24.391 -7.355 2.564 1 98.06 228 LEU A O 1
ATOM 1696 N N . ILE A 1 229 ? 23.406 -7.031 0.583 1 97.94 229 ILE A N 1
ATOM 1697 C CA . ILE A 1 229 ? 24.078 -8.141 -0.092 1 97.94 229 ILE A CA 1
ATOM 1698 C C . ILE A 1 229 ? 25.594 -7.938 -0.03 1 97.94 229 ILE A C 1
ATOM 1700 O O . ILE A 1 229 ? 26.344 -8.867 0.288 1 97.94 229 ILE A O 1
ATOM 1704 N N . ASP A 1 230 ? 26 -6.695 -0.331 1 97.06 230 ASP A N 1
ATOM 1705 C CA . ASP A 1 230 ? 27.438 -6.387 -0.283 1 97.06 230 ASP A CA 1
ATOM 1706 C C . ASP A 1 230 ? 28 -6.613 1.118 1 97.06 230 ASP A C 1
ATOM 1708 O O . ASP A 1 230 ? 29.078 -7.168 1.271 1 97.06 230 ASP A O 1
ATOM 1712 N N . ARG A 1 231 ? 27.297 -6.145 2.088 1 96.31 231 ARG A N 1
ATOM 1713 C CA . ARG A 1 231 ? 27.734 -6.289 3.471 1 96.31 231 ARG A CA 1
ATOM 1714 C C . ARG A 1 231 ? 27.875 -7.758 3.852 1 96.31 231 ARG A C 1
ATOM 1716 O O . ARG A 1 231 ? 28.766 -8.133 4.617 1 96.31 231 ARG A O 1
ATOM 1723 N N . ARG A 1 232 ? 27.047 -8.586 3.373 1 95.75 232 ARG A N 1
ATOM 1724 C CA . ARG A 1 232 ? 26.984 -9.977 3.814 1 95.75 232 ARG A CA 1
ATOM 1725 C C . ARG A 1 232 ? 27.859 -10.867 2.947 1 95.75 232 ARG A C 1
ATOM 1727 O O . ARG A 1 232 ? 28.281 -11.945 3.377 1 95.75 232 ARG A O 1
ATOM 1734 N N . THR A 1 233 ? 28.047 -10.578 1.722 1 92.56 233 THR A N 1
ATOM 1735 C CA . THR A 1 233 ? 28.844 -11.422 0.837 1 92.56 233 THR A CA 1
ATOM 1736 C C . THR A 1 233 ? 30.266 -10.875 0.713 1 92.56 233 THR A C 1
ATOM 1738 O O . THR A 1 233 ? 31.109 -11.461 0.029 1 92.56 233 THR A O 1
ATOM 1741 N N . GLY A 1 234 ? 30.734 -10.023 1.559 1 82.19 234 GLY A N 1
ATOM 1742 C CA . GLY A 1 234 ? 32.094 -9.484 1.567 1 82.19 234 GLY A CA 1
ATOM 1743 C C . GLY A 1 234 ? 32.344 -8.492 0.446 1 82.19 234 GLY A C 1
ATOM 1744 O O . GLY A 1 234 ? 32.5 -8.891 -0.711 1 82.19 234 GLY A O 1
ATOM 1745 N N . GLY A 1 235 ? 31.906 -7.289 0.255 1 60 235 GLY A N 1
ATOM 1746 C CA . GLY A 1 235 ? 32.031 -6.141 -0.628 1 60 235 GLY A CA 1
ATOM 1747 C C . GLY A 1 235 ? 32.969 -6.379 -1.79 1 60 235 GLY A C 1
ATOM 1748 O O . GLY A 1 235 ? 34.156 -6.676 -1.586 1 60 235 GLY A O 1
ATOM 1749 N N . SER A 1 236 ? 32.844 -7.25 -2.824 1 41.22 236 SER A N 1
ATOM 1750 C CA . SER A 1 236 ? 33.844 -6.895 -3.854 1 41.22 236 SER A CA 1
ATOM 1751 C C . SER A 1 236 ? 33.562 -5.504 -4.414 1 41.22 236 SER A C 1
ATOM 1753 O O . SER A 1 236 ? 32.406 -5.078 -4.504 1 41.22 236 SER A O 1
ATOM 1755 N N . MET B 1 1 ? -12.555 24.953 -7.316 1 48.22 1 MET B N 1
ATOM 1756 C CA . MET B 1 1 ? -12.469 24 -6.223 1 48.22 1 MET B CA 1
ATOM 1757 C C . MET B 1 1 ? -13.859 23.609 -5.727 1 48.22 1 MET B C 1
ATOM 1759 O O . MET B 1 1 ? -14.727 24.469 -5.555 1 48.22 1 MET B O 1
ATOM 1763 N N . SER B 1 2 ? -14.18 22.422 -5.75 1 56.12 2 SER B N 1
ATOM 1764 C CA . SER B 1 2 ? -15.523 22 -5.398 1 56.12 2 SER B CA 1
ATOM 1765 C C . SER B 1 2 ? -15.938 22.531 -4.027 1 56.12 2 SER B C 1
ATOM 1767 O O . SER B 1 2 ? -15.078 22.828 -3.191 1 56.12 2 SER B O 1
ATOM 1769 N N . GLU B 1 3 ? -17.094 23.047 -3.914 1 53.62 3 GLU B N 1
ATOM 1770 C CA . GLU B 1 3 ? -17.688 23.547 -2.678 1 53.62 3 GLU B CA 1
ATOM 1771 C C . GLU B 1 3 ? -17.25 22.703 -1.479 1 53.62 3 GLU B C 1
ATOM 1773 O O . GLU B 1 3 ? -16.984 23.25 -0.406 1 53.62 3 GLU B O 1
ATOM 1778 N N . THR B 1 4 ? -17.125 21.438 -1.722 1 57.47 4 THR B N 1
ATOM 1779 C CA . THR B 1 4 ? -16.734 20.516 -0.653 1 57.47 4 THR B CA 1
ATOM 1780 C C . THR B 1 4 ? -15.297 20.781 -0.215 1 57.47 4 THR B C 1
ATOM 1782 O O . THR B 1 4 ? -14.984 20.734 0.978 1 57.47 4 THR B O 1
ATOM 1785 N N . VAL B 1 5 ? -14.578 21.172 -1.183 1 64.69 5 VAL B N 1
ATOM 1786 C CA . VAL B 1 5 ? -13.172 21.453 -0.881 1 64.69 5 VAL B CA 1
ATOM 1787 C C . VAL B 1 5 ? -13.07 22.75 -0.08 1 64.69 5 VAL B C 1
ATOM 1789 O O . VAL B 1 5 ? -12.273 22.844 0.857 1 64.69 5 VAL B O 1
ATOM 1792 N N . ASN B 1 6 ? -14.023 23.531 -0.29 1 72.62 6 ASN B N 1
ATOM 1793 C CA . ASN B 1 6 ? -13.984 24.812 0.395 1 72.62 6 ASN B CA 1
ATOM 1794 C C . ASN B 1 6 ? -14.367 24.688 1.866 1 72.62 6 ASN B C 1
ATOM 1796 O O . ASN B 1 6 ? -13.75 25.312 2.732 1 72.62 6 ASN B O 1
ATOM 1800 N N . GLU B 1 7 ? -15.312 23.828 2.117 1 79.5 7 GLU B N 1
ATOM 1801 C CA . GLU B 1 7 ? -15.75 23.672 3.5 1 79.5 7 GLU B CA 1
ATOM 1802 C C . GLU B 1 7 ? -14.719 22.906 4.32 1 79.5 7 GLU B C 1
ATOM 1804 O O . GLU B 1 7 ? -14.477 23.219 5.488 1 79.5 7 GLU B O 1
ATOM 1809 N N . SER B 1 8 ? -14.109 21.938 3.732 1 82.94 8 SER B N 1
ATOM 1810 C CA . SER B 1 8 ? -13.039 21.219 4.418 1 82.94 8 SER B CA 1
ATOM 1811 C C . SER B 1 8 ? -11.859 22.125 4.719 1 82.94 8 SER B C 1
ATOM 1813 O O . SER B 1 8 ? -11.242 22.016 5.781 1 82.94 8 SER B O 1
ATOM 1815 N N . LEU B 1 9 ? -11.633 22.922 3.777 1 84.44 9 LEU B N 1
ATOM 1816 C CA . LEU B 1 9 ? -10.539 23.875 3.955 1 84.44 9 LEU B CA 1
ATOM 1817 C C . LEU B 1 9 ? -10.789 24.781 5.16 1 84.44 9 LEU B C 1
ATOM 1819 O O . LEU B 1 9 ? -9.891 24.984 5.984 1 84.44 9 LEU B O 1
ATOM 1823 N N . ARG B 1 10 ? -11.961 25.281 5.246 1 84.56 10 ARG B N 1
ATOM 1824 C CA . ARG B 1 10 ? -12.328 26.156 6.359 1 84.56 10 ARG B CA 1
ATOM 1825 C C . ARG B 1 10 ? -12.227 25.422 7.691 1 84.56 10 ARG B C 1
ATOM 1827 O O . ARG B 1 10 ? -11.688 25.953 8.664 1 84.56 10 ARG B O 1
ATOM 1834 N N . LEU B 1 11 ? -12.695 24.234 7.746 1 88.19 11 LEU B N 1
ATOM 1835 C CA . LEU B 1 11 ? -12.758 23.484 8.992 1 88.19 11 LEU B CA 1
ATOM 1836 C C . LEU B 1 11 ? -11.359 23.078 9.445 1 88.19 11 LEU B C 1
ATOM 1838 O O . LEU B 1 11 ? -11.062 23.094 10.648 1 88.19 11 LEU B O 1
ATOM 1842 N N . LEU B 1 12 ? -10.508 22.719 8.508 1 90.25 12 LEU B N 1
ATOM 1843 C CA . LEU B 1 12 ? -9.203 22.156 8.859 1 90.25 12 LEU B CA 1
ATOM 1844 C C . LEU B 1 12 ? -8.172 23.266 9.039 1 90.25 12 LEU B C 1
ATOM 1846 O O . LEU B 1 12 ? -7.227 23.125 9.812 1 90.25 12 LEU B O 1
ATOM 1850 N N . TRP B 1 13 ? -8.406 24.328 8.383 1 90.06 13 TRP B N 1
ATOM 1851 C CA . TRP B 1 13 ? -7.328 25.312 8.32 1 90.06 13 TRP B CA 1
ATOM 1852 C C . TRP B 1 13 ? -7.801 26.672 8.812 1 90.06 13 TRP B C 1
ATOM 1854 O O . TRP B 1 13 ? -7.012 27.609 8.906 1 90.06 13 TRP B O 1
ATOM 1864 N N . GLY B 1 14 ? -9.078 26.688 9.008 1 81.19 14 GLY B N 1
ATOM 1865 C CA . GLY B 1 14 ? -9.633 27.953 9.461 1 81.19 14 GLY B CA 1
ATOM 1866 C C . GLY B 1 14 ? -9.258 28.297 10.898 1 81.19 14 GLY B C 1
ATOM 1867 O O . GLY B 1 14 ? -8.711 27.453 11.609 1 81.19 14 GLY B O 1
ATOM 1868 N N . PRO B 1 15 ? -9.445 29.5 11.141 1 73.06 15 PRO B N 1
ATOM 1869 C CA . PRO B 1 15 ? -9.133 29.969 12.5 1 73.06 15 PRO B CA 1
ATOM 1870 C C . PRO B 1 15 ? -9.977 29.281 13.57 1 73.06 15 PRO B C 1
ATOM 1872 O O . PRO B 1 15 ? -11.109 28.859 13.297 1 73.06 15 PRO B O 1
ATOM 1875 N N . PRO B 1 16 ? -9.211 28.891 14.617 1 64.38 16 PRO B N 1
ATOM 1876 C CA . PRO B 1 16 ? -9.992 28.297 15.711 1 64.38 16 PRO B CA 1
ATOM 1877 C C . PRO B 1 16 ? -11.203 29.156 16.094 1 64.38 16 PRO B C 1
ATOM 1879 O O . PRO B 1 16 ? -11.18 30.375 15.93 1 64.38 16 PRO B O 1
ATOM 1882 N N . ALA B 1 17 ? -12.367 28.516 16.188 1 58.25 17 ALA B N 1
ATOM 1883 C CA . ALA B 1 17 ? -13.602 29.219 16.547 1 58.25 17 ALA B CA 1
ATOM 1884 C C . ALA B 1 17 ? -13.359 30.188 17.703 1 58.25 17 ALA B C 1
ATOM 1886 O O . ALA B 1 17 ? -12.625 29.875 18.641 1 58.25 17 ALA B O 1
ATOM 1887 N N . ARG B 1 18 ? -13.492 31.516 17.547 1 55.78 18 ARG B N 1
ATOM 1888 C CA . ARG B 1 18 ? -13.375 32.562 18.578 1 55.78 18 ARG B CA 1
ATOM 1889 C C . ARG B 1 18 ? -14.164 32.156 19.828 1 55.78 18 ARG B C 1
ATOM 1891 O O . ARG B 1 18 ? -15.305 31.719 19.75 1 55.78 18 ARG B O 1
ATOM 1898 N N . PRO B 1 19 ? -13.352 32 20.953 1 53.62 19 PRO B N 1
ATOM 1899 C CA . PRO B 1 19 ? -14.062 31.781 22.219 1 53.62 19 PRO B CA 1
ATOM 1900 C C . PRO B 1 19 ? -15.242 32.719 22.422 1 53.62 19 PRO B C 1
ATOM 1902 O O . PRO B 1 19 ? -15.125 33.938 22.141 1 53.62 19 PRO B O 1
ATOM 1905 N N . THR B 1 20 ? -16.391 32.375 22 1 53.81 20 THR B N 1
ATOM 1906 C CA . THR B 1 20 ? -17.531 33.25 22.266 1 53.81 20 THR B CA 1
ATOM 1907 C C . THR B 1 20 ? -17.719 33.438 23.766 1 53.81 20 THR B C 1
ATOM 1909 O O . THR B 1 20 ? -17.391 32.562 24.562 1 53.81 20 THR B O 1
ATOM 1912 N N . ARG B 1 21 ? -17.641 34.656 24.297 1 59.91 21 ARG B N 1
ATOM 1913 C CA . ARG B 1 21 ? -17.812 35.094 25.672 1 59.91 21 ARG B CA 1
ATOM 1914 C C . ARG B 1 21 ? -19.016 34.406 26.328 1 59.91 21 ARG B C 1
ATOM 1916 O O . ARG B 1 21 ? -19.188 34.469 27.547 1 59.91 21 ARG B O 1
ATOM 1923 N N . GLY B 1 22 ? -19.734 33.562 25.562 1 55.5 22 GLY B N 1
ATOM 1924 C CA . GLY B 1 22 ? -20.906 32.938 26.156 1 55.5 22 GLY B CA 1
ATOM 1925 C C . GLY B 1 22 ? -20.672 31.484 26.531 1 55.5 22 GLY B C 1
ATOM 1926 O O . GLY B 1 22 ? -19.531 31.016 26.516 1 55.5 22 GLY B O 1
ATOM 1927 N N . PRO B 1 23 ? -21.641 30.875 27.188 1 56 23 PRO B N 1
ATOM 1928 C CA . PRO B 1 23 ? -21.484 29.484 27.625 1 56 23 PRO B CA 1
ATOM 1929 C C . PRO B 1 23 ? -20.812 28.594 26.594 1 56 23 PRO B C 1
ATOM 1931 O O . PRO B 1 23 ? -21 28.797 25.391 1 56 23 PRO B O 1
ATOM 1934 N N . LYS B 1 24 ? -19.672 28 27.016 1 59.19 24 LYS B N 1
ATOM 1935 C CA . LYS B 1 24 ? -18.969 27.109 26.109 1 59.19 24 LYS B CA 1
ATOM 1936 C C . LYS B 1 24 ? -19.953 26.312 25.25 1 59.19 24 LYS B C 1
ATOM 1938 O O . LYS B 1 24 ? -20.891 25.703 25.766 1 59.19 24 LYS B O 1
ATOM 1943 N N . PRO B 1 25 ? -19.922 26.547 23.938 1 66.56 25 PRO B N 1
ATOM 1944 C CA . PRO B 1 25 ? -20.859 25.75 23.156 1 66.56 25 PRO B CA 1
ATOM 1945 C C . PRO B 1 25 ? -20.828 24.266 23.516 1 66.56 25 PRO B C 1
ATOM 1947 O O . PRO B 1 25 ? -19.75 23.75 23.844 1 66.56 25 PRO B O 1
ATOM 1950 N N . ALA B 1 26 ? -22 23.766 23.828 1 73.69 26 ALA B N 1
ATOM 1951 C CA . ALA B 1 26 ? -22.188 22.375 24.219 1 73.69 26 ALA B CA 1
ATOM 1952 C C . ALA B 1 26 ? -21.5 21.422 23.25 1 73.69 26 ALA B C 1
ATOM 1954 O O . ALA B 1 26 ? -21.062 20.344 23.641 1 73.69 26 ALA B O 1
ATOM 1955 N N . LEU B 1 27 ? -21.266 21.953 22.031 1 86.12 27 LEU B N 1
ATOM 1956 C CA . LEU B 1 27 ? -20.656 21.125 20.984 1 86.12 27 LEU B CA 1
ATOM 1957 C C . LEU B 1 27 ? -19.453 21.828 20.375 1 86.12 27 LEU B C 1
ATOM 1959 O O . LEU B 1 27 ? -19.453 23.047 20.234 1 86.12 27 LEU B O 1
ATOM 1963 N N . SER B 1 28 ? -18.359 21.172 20.312 1 91.88 28 SER B N 1
ATOM 1964 C CA . SER B 1 28 ? -17.172 21.656 19.641 1 91.88 28 SER B CA 1
ATOM 1965 C C . SER B 1 28 ? -16.734 20.703 18.547 1 91.88 28 SER B C 1
ATOM 1967 O O . SER B 1 28 ? -17.141 19.531 18.531 1 91.88 28 SER B O 1
ATOM 1969 N N . LEU B 1 29 ? -15.969 21.219 17.641 1 94 29 LEU B N 1
ATOM 1970 C CA . LEU B 1 29 ? -15.445 20.359 16.578 1 94 29 LEU B CA 1
ATOM 1971 C C . LEU B 1 29 ? -14.633 19.203 17.156 1 94 29 LEU B C 1
ATOM 1973 O O . LEU B 1 29 ? -14.672 18.094 16.625 1 94 29 LEU B O 1
ATOM 1977 N N . GLU B 1 30 ? -13.914 19.5 18.25 1 94.62 30 GLU B N 1
ATOM 1978 C CA . GLU B 1 30 ? -13.102 18.484 18.891 1 94.62 30 GLU B CA 1
ATOM 1979 C C . GLU B 1 30 ? -13.969 17.359 19.453 1 94.62 30 GLU B C 1
ATOM 1981 O O . GLU B 1 30 ? -13.648 16.172 19.297 1 94.62 30 GLU B O 1
ATOM 1986 N N . ARG B 1 31 ? -15.016 17.719 20.062 1 95.69 31 ARG B N 1
ATOM 1987 C CA . ARG B 1 31 ? -15.922 16.734 20.625 1 95.69 31 ARG B CA 1
ATOM 1988 C C . ARG B 1 31 ? -16.594 15.906 19.547 1 95.69 31 ARG B C 1
ATOM 1990 O O . ARG B 1 31 ? -16.781 14.695 19.688 1 95.69 31 ARG B O 1
ATOM 1997 N N . ILE B 1 32 ? -16.953 16.594 18.516 1 96.94 32 ILE B N 1
ATOM 1998 C CA . ILE B 1 32 ? -17.594 15.914 17.391 1 96.94 32 ILE B CA 1
ATOM 1999 C C . ILE B 1 32 ? -16.625 14.922 16.766 1 96.94 32 ILE B C 1
ATOM 2001 O O . ILE B 1 32 ? -16.984 13.766 16.531 1 96.94 32 ILE B O 1
ATOM 2005 N N . ALA B 1 33 ? -15.43 15.352 16.578 1 97.62 33 ALA B N 1
ATOM 2006 C CA . ALA B 1 33 ? -14.414 14.469 16 1 97.62 33 ALA B CA 1
ATOM 2007 C C . ALA B 1 33 ? -14.148 13.281 16.922 1 97.62 33 ALA B C 1
ATOM 2009 O O . ALA B 1 33 ? -14.023 12.141 16.453 1 97.62 33 ALA B O 1
ATOM 2010 N N . ALA B 1 34 ? -14.094 13.555 18.188 1 98.19 34 ALA B N 1
ATOM 2011 C CA . ALA B 1 34 ? -13.82 12.492 19.156 1 98.19 34 ALA B CA 1
ATOM 2012 C C . ALA B 1 34 ? -14.922 11.438 19.141 1 98.19 34 ALA B C 1
ATOM 2014 O O . ALA B 1 34 ? -14.648 10.242 19.266 1 98.19 34 ALA B O 1
ATOM 2015 N N . ALA B 1 35 ? -16.125 11.898 18.984 1 98.5 35 ALA B N 1
ATOM 2016 C CA . ALA B 1 35 ? -17.25 10.969 18.906 1 98.5 35 ALA B CA 1
ATOM 2017 C C . ALA B 1 35 ? -17.156 10.094 17.656 1 98.5 35 ALA B C 1
ATOM 2019 O O . ALA B 1 35 ? -17.375 8.883 17.719 1 98.5 35 ALA B O 1
ATOM 2020 N N . GLY B 1 36 ? -16.859 10.711 16.547 1 98.75 36 GLY B N 1
ATOM 2021 C CA . GLY B 1 36 ? -16.641 9.945 15.328 1 98.75 36 GLY B CA 1
ATOM 2022 C C . GLY B 1 36 ? -15.516 8.93 15.461 1 98.75 36 GLY B C 1
ATOM 2023 O O . GLY B 1 36 ? -15.648 7.793 14.992 1 98.75 36 GLY B O 1
ATOM 2024 N N . VAL B 1 37 ? -14.414 9.328 16.094 1 98.81 37 VAL B N 1
ATOM 2025 C CA . VAL B 1 37 ? -13.266 8.445 16.312 1 98.81 37 VAL B CA 1
ATOM 2026 C C . VAL B 1 37 ? -13.688 7.254 17.156 1 98.81 37 VAL B C 1
ATOM 2028 O O . VAL B 1 37 ? -13.312 6.113 16.875 1 98.81 37 VAL B O 1
ATOM 2031 N N . GLU B 1 38 ? -14.43 7.547 18.172 1 98.75 38 GLU B N 1
ATOM 2032 C CA . GLU B 1 38 ? -14.914 6.48 19.047 1 98.75 38 GLU B CA 1
ATOM 2033 C C . GLU B 1 38 ? -15.703 5.441 18.25 1 98.75 38 GLU B C 1
ATOM 2035 O O . GLU B 1 38 ? -15.484 4.238 18.406 1 98.75 38 GLU B O 1
ATOM 2040 N N . ILE B 1 39 ? -16.578 5.887 17.406 1 98.69 39 ILE B N 1
ATOM 2041 C CA . ILE B 1 39 ? -17.391 5 16.594 1 98.69 39 ILE B CA 1
ATOM 2042 C C . ILE B 1 39 ? -16.5 4.223 15.625 1 98.69 39 ILE B C 1
ATOM 2044 O O . ILE B 1 39 ? -16.625 3 15.508 1 98.69 39 ILE B O 1
ATOM 2048 N N . ALA B 1 40 ? -15.609 4.906 15.008 1 98.69 40 ALA B N 1
ATOM 2049 C CA . ALA B 1 40 ? -14.742 4.277 14.008 1 98.69 40 ALA B CA 1
ATOM 2050 C C . ALA B 1 40 ? -13.812 3.258 14.664 1 98.69 40 ALA B C 1
ATOM 2052 O O . ALA B 1 40 ? -13.539 2.197 14.094 1 98.69 40 ALA B O 1
ATOM 2053 N N . ASP B 1 41 ? -13.289 3.59 15.836 1 98 41 ASP B N 1
ATOM 2054 C CA . ASP B 1 41 ? -12.398 2.676 16.547 1 98 41 ASP B CA 1
ATOM 2055 C C . ASP B 1 41 ? -13.133 1.398 16.953 1 98 41 ASP B C 1
ATOM 2057 O O . ASP B 1 41 ? -12.547 0.314 16.938 1 98 41 ASP B O 1
ATOM 2061 N N . ALA B 1 42 ? -14.391 1.548 17.203 1 97.31 42 ALA B N 1
ATOM 2062 C CA . ALA B 1 42 ? -15.172 0.416 17.703 1 97.31 42 ALA B CA 1
ATOM 2063 C C . ALA B 1 42 ? -15.758 -0.391 16.547 1 97.31 42 ALA B C 1
ATOM 2065 O O . ALA B 1 42 ? -15.797 -1.623 16.594 1 97.31 42 ALA B O 1
ATOM 2066 N N . GLU B 1 43 ? -16.219 0.323 15.477 1 97.06 43 GLU B N 1
ATOM 2067 C CA . GLU B 1 43 ? -17.062 -0.355 14.492 1 97.06 43 GLU B CA 1
ATOM 2068 C C . GLU B 1 43 ? -16.531 -0.157 13.078 1 97.06 43 GLU B C 1
ATOM 2070 O O . GLU B 1 43 ? -17.078 -0.711 12.125 1 97.06 43 GLU B O 1
ATOM 2075 N N . GLY B 1 44 ? -15.453 0.576 12.961 1 97.19 44 GLY B N 1
ATOM 2076 C CA . GLY B 1 44 ? -14.922 0.865 11.641 1 97.19 44 GLY B CA 1
ATOM 2077 C C . GLY B 1 44 ? -15.453 2.156 11.055 1 97.19 44 GLY B C 1
ATOM 2078 O O . GLY B 1 44 ? -16.438 2.707 11.539 1 97.19 44 GLY B O 1
ATOM 2079 N N . LEU B 1 45 ? -14.852 2.623 10 1 97.75 45 LEU B N 1
ATOM 2080 C CA . LEU B 1 45 ? -15.164 3.906 9.383 1 97.75 45 LEU B CA 1
ATOM 2081 C C . LEU B 1 45 ? -16.578 3.895 8.789 1 97.75 45 LEU B C 1
ATOM 2083 O O . LEU B 1 45 ? -17.281 4.91 8.82 1 97.75 45 LEU B O 1
ATOM 2087 N N . ALA B 1 46 ? -16.969 2.781 8.234 1 96.81 46 ALA B N 1
ATOM 2088 C CA . ALA B 1 46 ? -18.266 2.662 7.562 1 96.81 46 ALA B CA 1
ATOM 2089 C C . ALA B 1 46 ? -19.422 2.898 8.539 1 96.81 46 ALA B C 1
ATOM 2091 O O . ALA B 1 46 ? -20.516 3.293 8.133 1 96.81 46 ALA B O 1
ATOM 2092 N N . ALA B 1 47 ? -19.188 2.727 9.734 1 97.94 47 ALA B N 1
ATOM 2093 C CA . ALA B 1 47 ? -20.219 2.861 10.758 1 97.94 47 ALA B CA 1
ATOM 2094 C C . ALA B 1 47 ? -20.422 4.324 11.141 1 97.94 47 ALA B C 1
ATOM 2096 O O . ALA B 1 47 ? -21.422 4.668 11.789 1 97.94 47 ALA B O 1
ATOM 2097 N N . VAL B 1 48 ? -19.531 5.156 10.766 1 98.56 48 VAL B N 1
ATOM 2098 C CA . VAL B 1 48 ? -19.609 6.57 11.125 1 98.56 48 VAL B CA 1
ATOM 2099 C C . VAL B 1 48 ? -20.672 7.262 10.258 1 98.56 48 VAL B C 1
ATOM 2101 O O . VAL B 1 48 ? -20.641 7.16 9.031 1 98.56 48 VAL B O 1
ATOM 2104 N N . SER B 1 49 ? -21.547 7.848 10.82 1 98.25 49 SER B N 1
ATOM 2105 C CA . SER B 1 49 ? -22.547 8.68 10.164 1 98.25 49 SER B CA 1
ATOM 2106 C C . SER B 1 49 ? -22.875 9.914 11.008 1 98.25 49 SER B C 1
ATOM 2108 O O . SER B 1 49 ? -22.656 9.914 12.219 1 98.25 49 SER B O 1
ATOM 2110 N N . MET B 1 50 ? -23.406 10.883 10.297 1 97.81 50 MET B N 1
ATOM 2111 C CA . MET B 1 50 ? -23.812 12.094 11.016 1 97.81 50 MET B CA 1
ATOM 2112 C C . MET B 1 50 ? -24.844 11.773 12.078 1 97.81 50 MET B C 1
ATOM 2114 O O . MET B 1 50 ? -24.781 12.289 13.195 1 97.81 50 MET B O 1
ATOM 2118 N N . GLN B 1 51 ? -25.703 10.883 11.773 1 97.94 51 GLN B N 1
ATOM 2119 C CA . GLN B 1 51 ? -26.766 10.484 12.688 1 97.94 51 GLN B CA 1
ATOM 2120 C C . GLN B 1 51 ? -26.203 9.773 13.914 1 97.94 51 GLN B C 1
ATOM 2122 O O . GLN B 1 51 ? -26.562 10.102 15.047 1 97.94 51 GLN B O 1
ATOM 2127 N N . LYS B 1 52 ? -25.344 8.867 13.719 1 98.19 52 LYS B N 1
ATOM 2128 C CA . LYS B 1 52 ? -24.766 8.086 14.805 1 98.19 52 LYS B CA 1
ATOM 2129 C C . LYS B 1 52 ? -23.922 8.969 15.727 1 98.19 52 LYS B C 1
ATOM 2131 O O . LYS B 1 52 ? -23.969 8.828 16.953 1 98.19 52 LYS B O 1
ATOM 2136 N N . VAL B 1 53 ? -23.156 9.883 15.148 1 98.5 53 VAL B N 1
ATOM 2137 C CA . VAL B 1 53 ? -22.312 10.781 15.922 1 98.5 53 VAL B CA 1
ATOM 2138 C C . VAL B 1 53 ? -23.188 11.719 16.75 1 98.5 53 VAL B C 1
ATOM 2140 O O . VAL B 1 53 ? -22.938 11.922 17.938 1 98.5 53 VAL B O 1
ATOM 2143 N N . ALA B 1 54 ? -24.188 12.289 16.141 1 97.81 54 ALA B N 1
ATOM 2144 C CA . ALA B 1 54 ? -25.125 13.156 16.859 1 97.81 54 ALA B CA 1
ATOM 2145 C C . ALA B 1 54 ? -25.75 12.414 18.047 1 97.81 54 ALA B C 1
ATOM 2147 O O . ALA B 1 54 ? -25.812 12.938 19.156 1 97.81 54 ALA B O 1
ATOM 2148 N N . GLY B 1 55 ? -26.156 11.219 17.781 1 97.5 55 GLY B N 1
ATOM 2149 C CA . GLY B 1 55 ? -26.75 10.398 18.812 1 97.5 55 GLY B CA 1
ATOM 2150 C C . GLY B 1 55 ? -25.812 10.133 19.984 1 97.5 55 GLY B C 1
ATOM 2151 O O . GLY B 1 55 ? -26.203 10.234 21.141 1 97.5 55 GLY B O 1
ATOM 2152 N N . LEU B 1 56 ? -24.594 9.805 19.641 1 97.25 56 LEU B N 1
ATOM 2153 C CA . LEU B 1 56 ? -23.594 9.523 20.672 1 97.25 56 LEU B CA 1
ATOM 2154 C C . LEU B 1 56 ? -23.391 10.742 21.562 1 97.25 56 LEU B C 1
ATOM 2156 O O . LEU B 1 56 ? -23.109 10.602 22.75 1 97.25 56 LEU B O 1
ATOM 2160 N N . LEU B 1 57 ? -23.547 11.945 21.047 1 97.06 57 LEU B N 1
ATOM 2161 C CA . LEU B 1 57 ? -23.312 13.203 21.75 1 97.06 57 LEU B CA 1
ATOM 2162 C C . LEU B 1 57 ? -24.609 13.727 22.359 1 97.06 57 LEU B C 1
ATOM 2164 O O . LEU B 1 57 ? -24.609 14.766 23.031 1 97.06 57 LEU B O 1
ATOM 2168 N N . ASP B 1 58 ? -25.688 13.016 22.125 1 96.69 58 ASP B N 1
ATOM 2169 C CA . ASP B 1 58 ? -27.016 13.406 22.609 1 96.69 58 ASP B CA 1
ATOM 2170 C C . ASP B 1 58 ? -27.453 14.727 21.984 1 96.69 58 ASP B C 1
ATOM 2172 O O . ASP B 1 58 ? -27.906 15.633 22.688 1 96.69 58 ASP B O 1
ATOM 2176 N N . PHE B 1 59 ? -27.234 14.844 20.766 1 95.94 59 PHE B N 1
ATOM 2177 C CA . PHE B 1 59 ? -27.688 15.961 19.953 1 95.94 59 PHE B CA 1
ATOM 2178 C C . PHE B 1 59 ? -28.438 15.469 18.719 1 95.94 59 PHE B C 1
ATOM 2180 O O . PHE B 1 59 ? -28.406 14.281 18.406 1 95.94 59 PHE B O 1
ATOM 2187 N N . THR B 1 60 ? -29.156 16.406 18.047 1 94.75 60 THR B N 1
ATOM 2188 C CA . THR B 1 60 ? -29.812 16.078 16.781 1 94.75 60 THR B CA 1
ATOM 2189 C C . THR B 1 60 ? -28.828 16.172 15.617 1 94.75 60 THR B C 1
ATOM 2191 O O . THR B 1 60 ? -27.828 16.891 15.703 1 94.75 60 THR B O 1
ATOM 2194 N N . LYS B 1 61 ? -29.094 15.422 14.555 1 94.88 61 LYS B N 1
ATOM 2195 C CA . LYS B 1 61 ? -28.312 15.5 13.328 1 94.88 61 LYS B CA 1
ATOM 2196 C C . LYS B 1 61 ? -28.234 16.938 12.812 1 94.88 61 LYS B C 1
ATOM 2198 O O . LYS B 1 61 ? -27.188 17.391 12.359 1 94.88 61 LYS B O 1
ATOM 2203 N N . MET B 1 62 ? -29.328 17.609 12.992 1 93.81 62 MET B N 1
ATOM 2204 C CA . MET B 1 62 ? -29.406 18.984 12.523 1 93.81 62 MET B CA 1
ATOM 2205 C C . MET B 1 62 ? -28.438 19.875 13.281 1 93.81 62 MET B C 1
ATOM 2207 O O . MET B 1 62 ? -27.797 20.75 12.688 1 93.81 62 MET B O 1
ATOM 2211 N N . SER B 1 63 ? -28.359 19.672 14.57 1 92.38 63 SER B N 1
ATOM 2212 C CA . SER B 1 63 ? -27.422 20.422 15.383 1 92.38 63 SER B CA 1
ATOM 2213 C C . SER B 1 63 ? -25.984 20.219 14.914 1 92.38 63 SER B C 1
ATOM 2215 O O . SER B 1 63 ? -25.172 21.141 14.922 1 92.38 63 SER B O 1
ATOM 2217 N N . LEU B 1 64 ? -25.656 18.969 14.492 1 93.69 64 LEU B N 1
ATOM 2218 C CA . LEU B 1 64 ? -24.312 18.641 14.055 1 93.69 64 LEU B CA 1
ATOM 2219 C C . LEU B 1 64 ? -23.969 19.359 12.75 1 93.69 64 LEU B C 1
ATOM 2221 O O . LEU B 1 64 ? -22.828 19.781 12.555 1 93.69 64 LEU B O 1
ATOM 2225 N N . TYR B 1 65 ? -24.938 19.5 11.906 1 94.06 65 TYR B N 1
ATOM 2226 C CA . TYR B 1 65 ? -24.75 20.109 10.586 1 94.06 65 TYR B CA 1
ATOM 2227 C C . TYR B 1 65 ? -24.391 21.578 10.703 1 94.06 65 TYR B C 1
ATOM 2229 O O . TYR B 1 65 ? -23.828 22.172 9.781 1 94.06 65 TYR B O 1
ATOM 2237 N N . ARG B 1 66 ? -24.703 22.172 11.859 1 91.56 66 ARG B N 1
ATOM 2238 C CA . ARG B 1 66 ? -24.328 23.562 12.109 1 91.56 66 ARG B CA 1
ATOM 2239 C C . ARG B 1 66 ? -22.812 23.688 12.273 1 91.56 66 ARG B C 1
ATOM 2241 O O . ARG B 1 66 ? -22.25 24.75 12.047 1 91.56 66 ARG B O 1
ATOM 2248 N N . TYR B 1 67 ? -22.234 22.594 12.664 1 92.75 67 TYR B N 1
ATOM 2249 C CA . TYR B 1 67 ? -20.797 22.609 12.93 1 92.75 67 TYR B CA 1
ATOM 2250 C C . TYR B 1 67 ? -20.031 21.938 11.797 1 92.75 67 TYR B C 1
ATOM 2252 O O . TYR B 1 67 ? -18.984 22.438 11.383 1 92.75 67 TYR B O 1
ATOM 2260 N N . VAL B 1 68 ? -20.531 20.812 11.328 1 95 68 VAL B N 1
ATOM 2261 C CA . VAL B 1 68 ? -19.875 20 10.305 1 95 68 VAL B CA 1
ATOM 2262 C C . VAL B 1 68 ? -20.859 19.734 9.156 1 95 68 VAL B C 1
ATOM 2264 O O . VAL B 1 68 ? -21.844 19.016 9.328 1 95 68 VAL B O 1
ATOM 2267 N N . PRO B 1 69 ? -20.578 20.25 7.996 1 94.19 69 PRO B N 1
ATOM 2268 C CA . PRO B 1 69 ? -21.531 20.25 6.887 1 94.19 69 PRO B CA 1
ATOM 2269 C C . PRO B 1 69 ? -21.875 18.844 6.402 1 94.19 69 PRO B C 1
ATOM 2271 O O . PRO B 1 69 ? -22.922 18.641 5.797 1 94.19 69 PRO B O 1
ATOM 2274 N N . GLY B 1 70 ? -20.906 17.859 6.648 1 94.94 70 GLY B N 1
ATOM 2275 C CA . GLY B 1 70 ? -21.203 16.516 6.145 1 94.94 70 GLY B CA 1
ATOM 2276 C C . GLY B 1 70 ? -20.172 15.484 6.586 1 94.94 70 GLY B C 1
ATOM 2277 O O . GLY B 1 70 ? -19.266 15.797 7.355 1 94.94 70 GLY B O 1
ATOM 2278 N N . LYS B 1 71 ? -20.391 14.305 6.059 1 95.69 71 LYS B N 1
ATOM 2279 C CA . LYS B 1 71 ? -19.562 13.172 6.453 1 95.69 71 LYS B CA 1
ATOM 2280 C C . LYS B 1 71 ? -18.109 13.375 6.043 1 95.69 71 LYS B C 1
ATOM 2282 O O . LYS B 1 71 ? -17.188 13.016 6.789 1 95.69 71 LYS B O 1
ATOM 2287 N N . ALA B 1 72 ? -17.922 13.883 4.871 1 94.06 72 ALA B N 1
ATOM 2288 C CA . ALA B 1 72 ? -16.547 14.086 4.387 1 94.06 72 ALA B CA 1
ATOM 2289 C C . ALA B 1 72 ? -15.773 15.008 5.32 1 94.06 72 ALA B C 1
ATOM 2291 O O . ALA B 1 72 ? -14.625 14.734 5.664 1 94.06 72 ALA B O 1
ATOM 2292 N N . GLU B 1 73 ? -16.422 16.062 5.715 1 95.25 73 GLU B N 1
ATOM 2293 C CA . GLU B 1 73 ? -15.797 17 6.641 1 95.25 73 GLU B CA 1
ATOM 2294 C C . GLU B 1 73 ? -15.602 16.359 8.016 1 95.25 73 GLU B C 1
ATOM 2296 O O . GLU B 1 73 ? -14.586 16.609 8.672 1 95.25 73 GLU B O 1
ATOM 2301 N N . LEU B 1 74 ? -16.562 15.617 8.445 1 97.06 74 LEU B N 1
ATOM 2302 C CA . LEU B 1 74 ? -16.438 14.906 9.711 1 97.06 74 LEU B CA 1
ATOM 2303 C C . LEU B 1 74 ? -15.227 13.977 9.695 1 97.06 74 LEU B C 1
ATOM 2305 O O . LEU B 1 74 ? -14.406 14.008 10.617 1 97.06 74 LEU B O 1
ATOM 2309 N N . VAL B 1 75 ? -15.055 13.227 8.648 1 97.5 75 VAL B N 1
ATOM 2310 C CA . VAL B 1 75 ? -13.945 12.281 8.539 1 97.5 75 VAL B CA 1
ATOM 2311 C C . VAL B 1 75 ? -12.625 13.039 8.508 1 97.5 75 VAL B C 1
ATOM 2313 O O . VAL B 1 75 ? -11.641 12.609 9.125 1 97.5 75 VAL B O 1
ATOM 2316 N N . ALA B 1 76 ? -12.602 14.094 7.805 1 95.94 76 ALA B N 1
ATOM 2317 C CA . ALA B 1 76 ? -11.391 14.922 7.77 1 95.94 76 ALA B CA 1
ATOM 2318 C C . ALA B 1 76 ? -11 15.375 9.172 1 95.94 76 ALA B C 1
ATOM 2320 O O . ALA B 1 76 ? -9.828 15.336 9.539 1 95.94 76 ALA B O 1
ATOM 2321 N N . LEU B 1 77 ? -12 15.773 9.906 1 96.44 77 LEU B N 1
ATOM 2322 C CA . LEU B 1 77 ? -11.758 16.219 11.273 1 96.44 77 LEU B CA 1
ATOM 2323 C C . LEU B 1 77 ? -11.289 15.055 12.148 1 96.44 77 LEU B C 1
ATOM 2325 O O . LEU B 1 77 ? -10.422 15.234 13.008 1 96.44 77 LEU B O 1
ATOM 2329 N N . MET B 1 78 ? -11.883 13.953 11.961 1 98.25 78 MET B N 1
ATOM 2330 C CA . MET B 1 78 ? -11.469 12.75 12.688 1 98.25 78 MET B CA 1
ATOM 2331 C C . MET B 1 78 ? -10.008 12.422 12.414 1 98.25 78 MET B C 1
ATOM 2333 O O . MET B 1 78 ? -9.234 12.211 13.352 1 98.25 78 MET B O 1
ATOM 2337 N N . VAL B 1 79 ? -9.625 12.391 11.133 1 97.94 79 VAL B N 1
ATOM 2338 C CA . VAL B 1 79 ? -8.25 12.102 10.734 1 97.94 79 VAL B CA 1
ATOM 2339 C C . VAL B 1 79 ? -7.297 13.094 11.398 1 97.94 79 VAL B C 1
ATOM 2341 O O . VAL B 1 79 ? -6.297 12.695 12 1 97.94 79 VAL B O 1
ATOM 2344 N N . GLU B 1 80 ? -7.641 14.305 11.312 1 96.19 80 GLU B N 1
ATOM 2345 C CA . GLU B 1 80 ? -6.801 15.352 11.891 1 96.19 80 GLU B CA 1
ATOM 2346 C C . GLU B 1 80 ? -6.648 15.164 13.398 1 96.19 80 GLU B C 1
ATOM 2348 O O . GLU B 1 80 ? -5.562 15.375 13.945 1 96.19 80 GLU B O 1
ATOM 2353 N N . SER B 1 81 ? -7.707 14.797 14.023 1 96.38 81 SER B N 1
ATOM 2354 C CA . SER B 1 81 ? -7.73 14.688 15.484 1 96.38 81 SER B CA 1
ATOM 2355 C C . SER B 1 81 ? -6.824 13.562 15.969 1 96.38 81 SER B C 1
ATOM 2357 O O . SER B 1 81 ? -6.238 13.648 17.047 1 96.38 81 SER B O 1
ATOM 2359 N N . VAL B 1 82 ? -6.676 12.5 15.188 1 97.75 82 VAL B N 1
ATOM 2360 C CA . VAL B 1 82 ? -5.953 11.344 15.703 1 97.75 82 VAL B CA 1
ATOM 2361 C C . VAL B 1 82 ? -4.562 11.281 15.07 1 97.75 82 VAL B C 1
ATOM 2363 O O . VAL B 1 82 ? -3.721 10.484 15.492 1 97.75 82 VAL B O 1
ATOM 2366 N N . SER B 1 83 ? -4.289 12.031 14.039 1 95.69 83 SER B N 1
ATOM 2367 C CA . SER B 1 83 ? -2.98 12.039 13.398 1 95.69 83 SER B CA 1
ATOM 2368 C C . SER B 1 83 ? -1.881 12.43 14.375 1 95.69 83 SER B C 1
ATOM 2370 O O . SER B 1 83 ? -0.785 11.867 14.344 1 95.69 83 SER B O 1
ATOM 2372 N N . GLY B 1 84 ? -2.211 13.352 15.352 1 92.5 84 GLY B N 1
ATOM 2373 C CA . GLY B 1 84 ? -1.189 13.852 16.266 1 92.5 84 GLY B CA 1
ATOM 2374 C C . GLY B 1 84 ? -0.034 14.523 15.547 1 92.5 84 GLY B C 1
ATOM 2375 O O . GLY B 1 84 ? -0.07 14.695 14.328 1 92.5 84 GLY B O 1
ATOM 2376 N N . GLU B 1 85 ? 0.903 14.891 16.281 1 94.12 85 GLU B N 1
ATOM 2377 C CA . GLU B 1 85 ? 2.115 15.484 15.734 1 94.12 85 GLU B CA 1
ATOM 2378 C C . GLU B 1 85 ? 3.16 14.414 15.422 1 94.12 85 GLU B C 1
ATOM 2380 O O . GLU B 1 85 ? 3.275 13.422 16.141 1 94.12 85 GLU B O 1
ATOM 2385 N N . PRO B 1 86 ? 3.857 14.594 14.289 1 95.38 86 PRO B N 1
ATOM 2386 C CA . PRO B 1 86 ? 4.992 13.688 14.078 1 95.38 86 PRO B CA 1
ATOM 2387 C C . PRO B 1 86 ? 6.055 13.82 15.172 1 95.38 86 PRO B C 1
ATOM 2389 O O . PRO B 1 86 ? 6.113 14.836 15.867 1 95.38 86 PRO B O 1
ATOM 2392 N N . PRO B 1 87 ? 6.84 12.773 15.312 1 93.69 87 PRO B N 1
ATOM 2393 C CA . PRO B 1 87 ? 7.875 12.852 16.344 1 93.69 87 PRO B CA 1
ATOM 2394 C C . PRO B 1 87 ? 8.828 14.023 16.141 1 93.69 87 PRO B C 1
ATOM 2396 O O . PRO B 1 87 ? 9.18 14.344 15.008 1 93.69 87 PRO B O 1
ATOM 2399 N N . GLU B 1 88 ? 9.141 14.602 17.219 1 89.5 88 GLU B N 1
ATOM 2400 C CA . GLU B 1 88 ? 10.133 15.68 17.188 1 89.5 88 GLU B CA 1
ATOM 2401 C C . GLU B 1 88 ? 11.547 15.125 17.016 1 89.5 88 GLU B C 1
ATOM 2403 O O . GLU B 1 88 ? 11.891 14.094 17.609 1 89.5 88 GLU B O 1
ATOM 2408 N N . ALA B 1 89 ? 12.258 15.773 16.125 1 83.56 89 ALA B N 1
ATOM 2409 C CA . ALA B 1 89 ? 13.648 15.359 15.953 1 83.56 89 ALA B CA 1
ATOM 2410 C C . ALA B 1 89 ? 14.5 15.781 17.141 1 83.56 89 ALA B C 1
ATOM 2412 O O . ALA B 1 89 ? 14.438 16.938 17.578 1 83.56 89 ALA B O 1
ATOM 2413 N N . ALA B 1 90 ? 15.125 14.727 17.688 1 80.5 90 ALA B N 1
ATOM 2414 C CA . ALA B 1 90 ? 16.125 15.102 18.688 1 80.5 90 ALA B CA 1
ATOM 2415 C C . ALA B 1 90 ? 17.219 15.984 18.078 1 80.5 90 ALA B C 1
ATOM 2417 O O . ALA B 1 90 ? 17.5 15.883 16.875 1 80.5 90 ALA B O 1
ATOM 2418 N N . ALA B 1 91 ? 17.75 16.953 18.781 1 77.06 91 ALA B N 1
ATOM 2419 C CA . ALA B 1 91 ? 18.734 17.938 18.297 1 77.06 91 ALA B CA 1
ATOM 2420 C C . ALA B 1 91 ? 19.859 17.266 17.531 1 77.06 91 ALA B C 1
ATOM 2422 O O . ALA B 1 91 ? 20.312 17.781 16.5 1 77.06 91 ALA B O 1
ATOM 2423 N N . ASP B 1 92 ? 20.219 16.078 17.85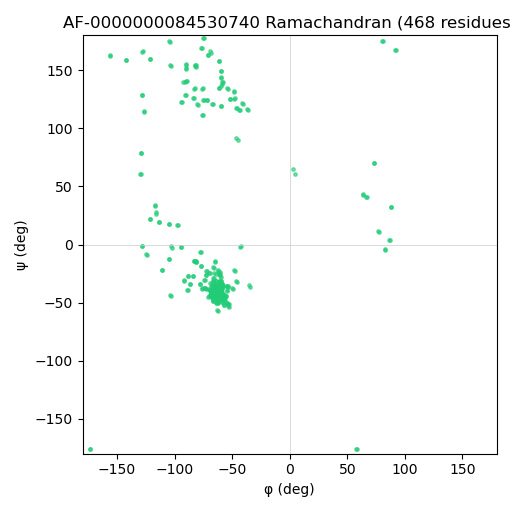9 1 86.38 92 ASP B N 1
ATOM 2424 C CA . ASP B 1 92 ? 21.375 15.453 17.234 1 86.38 92 ASP B CA 1
ATOM 2425 C C . ASP B 1 92 ? 20.953 14.258 16.375 1 86.38 92 ASP B C 1
ATOM 2427 O O . ASP B 1 92 ? 21.812 13.523 15.883 1 86.38 92 ASP B O 1
ATOM 2431 N N . ALA B 1 93 ? 19.797 14.273 16.078 1 89.88 93 ALA B N 1
ATOM 2432 C CA . ALA B 1 93 ? 19.359 13.125 15.289 1 89.88 93 ALA B CA 1
ATOM 2433 C C . ALA B 1 93 ? 19.656 13.328 13.805 1 89.88 93 ALA B C 1
ATOM 2435 O O . ALA B 1 93 ? 19.344 14.375 13.242 1 89.88 93 ALA B O 1
ATOM 2436 N N . ASP B 1 94 ? 20.344 12.359 13.242 1 95.31 94 ASP B N 1
ATOM 2437 C CA . ASP B 1 94 ? 20.547 12.469 11.805 1 95.31 94 ASP B CA 1
ATOM 2438 C C . ASP B 1 94 ? 19.297 12.07 11.031 1 95.31 94 ASP B C 1
ATOM 2440 O O . ASP B 1 94 ? 18.297 11.672 11.633 1 95.31 94 ASP B O 1
ATOM 2444 N N . TRP B 1 95 ? 19.328 12.344 9.789 1 97.31 95 TRP B N 1
ATOM 2445 C CA . TRP B 1 95 ? 18.141 12.148 8.953 1 97.31 95 TRP B CA 1
ATOM 2446 C C . TRP B 1 95 ? 17.625 10.719 9.07 1 97.31 95 TRP B C 1
ATOM 2448 O O . TRP B 1 95 ? 16.406 10.492 9.078 1 97.31 95 TRP B O 1
ATOM 2458 N N . ARG B 1 96 ? 18.469 9.727 9.211 1 98 96 ARG B N 1
ATOM 2459 C CA . ARG B 1 96 ? 18.078 8.328 9.289 1 98 96 ARG B CA 1
ATOM 2460 C C . ARG B 1 96 ? 17.312 8.039 10.578 1 98 96 ARG B C 1
ATOM 2462 O O . ARG B 1 96 ? 16.281 7.383 10.555 1 98 96 ARG B O 1
ATOM 2469 N N . ASP B 1 97 ? 17.828 8.547 11.664 1 97.25 97 ASP B N 1
ATOM 2470 C CA . ASP B 1 97 ? 17.156 8.383 12.945 1 97.25 97 ASP B CA 1
ATOM 2471 C C . ASP B 1 97 ? 15.781 9.039 12.93 1 97.25 97 ASP B C 1
ATOM 2473 O O . ASP B 1 97 ? 14.812 8.484 13.461 1 97.25 97 ASP B O 1
ATOM 2477 N N . GLN B 1 98 ? 15.703 10.188 12.367 1 97.75 98 GLN B N 1
ATOM 2478 C CA . GLN B 1 98 ? 14.438 10.922 12.289 1 97.75 98 GLN B CA 1
ATOM 2479 C C . GLN B 1 98 ? 13.398 10.133 11.5 1 97.75 98 GLN B C 1
ATOM 2481 O O . GLN B 1 98 ? 12.25 10 11.938 1 97.75 98 GLN B O 1
ATOM 2486 N N . LEU B 1 99 ? 13.797 9.594 10.367 1 98.31 99 LEU B N 1
ATOM 2487 C CA . LEU B 1 99 ? 12.852 8.898 9.5 1 98.31 99 LEU B CA 1
ATOM 2488 C C . LEU B 1 99 ? 12.484 7.535 10.086 1 98.31 99 LEU B C 1
ATOM 2490 O O . LEU B 1 99 ? 11.359 7.059 9.898 1 98.31 99 LEU B O 1
ATOM 2494 N N . THR B 1 100 ? 13.406 6.914 10.82 1 98.25 100 THR B N 1
ATOM 2495 C CA . THR B 1 100 ? 13.086 5.688 11.547 1 98.25 100 THR B CA 1
ATOM 2496 C C . THR B 1 100 ? 12.016 5.941 12.602 1 98.25 100 THR B C 1
ATOM 2498 O O . THR B 1 100 ? 11.016 5.227 12.656 1 98.25 100 THR B O 1
ATOM 2501 N N . ALA B 1 101 ? 12.203 6.965 13.398 1 97.62 101 ALA B N 1
ATOM 2502 C CA . ALA B 1 101 ? 11.219 7.328 14.422 1 97.62 101 ALA B CA 1
ATOM 2503 C C . ALA B 1 101 ? 9.883 7.691 13.781 1 97.62 101 ALA B C 1
ATOM 2505 O O . ALA B 1 101 ? 8.82 7.324 14.297 1 97.62 101 ALA B O 1
ATOM 2506 N N . TRP B 1 102 ? 9.953 8.438 12.719 1 97.94 102 TRP B N 1
ATOM 2507 C CA . TRP B 1 102 ? 8.773 8.82 11.953 1 97.94 102 TRP B CA 1
ATOM 2508 C C . TRP B 1 102 ? 7.969 7.598 11.531 1 97.94 102 TRP B C 1
ATOM 2510 O O . TRP B 1 102 ? 6.762 7.531 11.766 1 97.94 102 TRP B O 1
ATOM 2520 N N . ALA B 1 103 ? 8.625 6.609 10.93 1 98.38 103 ALA B N 1
ATOM 2521 C CA . ALA B 1 103 ? 7.973 5.402 10.43 1 98.38 103 ALA B CA 1
ATOM 2522 C C . ALA B 1 103 ? 7.34 4.605 11.562 1 98.38 103 ALA B C 1
ATOM 2524 O O . ALA B 1 103 ? 6.211 4.117 11.43 1 98.38 103 ALA B O 1
ATOM 2525 N N . HIS B 1 104 ? 8.031 4.48 12.633 1 97.94 104 HIS B N 1
ATOM 2526 C CA . HIS B 1 104 ? 7.5 3.746 13.781 1 97.94 104 HIS B CA 1
ATOM 2527 C C . HIS B 1 104 ? 6.277 4.445 14.367 1 97.94 104 HIS B C 1
ATOM 2529 O O . HIS B 1 104 ? 5.297 3.793 14.727 1 97.94 104 HIS B O 1
ATOM 2535 N N . ALA B 1 105 ? 6.332 5.73 14.453 1 98.12 105 ALA B N 1
ATOM 2536 C CA . ALA B 1 105 ? 5.195 6.488 14.977 1 98.12 105 ALA B CA 1
ATOM 2537 C C . ALA B 1 105 ? 3.982 6.355 14.062 1 98.12 105 ALA B C 1
ATOM 2539 O O . ALA B 1 105 ? 2.852 6.227 14.531 1 98.12 105 ALA B O 1
ATOM 2540 N N . LEU B 1 106 ? 4.223 6.434 12.781 1 98.06 106 LEU B N 1
ATOM 2541 C CA . LEU B 1 106 ? 3.129 6.266 11.828 1 98.06 106 LEU B CA 1
ATOM 2542 C C . LEU B 1 106 ? 2.512 4.879 11.953 1 98.06 106 LEU B C 1
ATOM 2544 O O . LEU B 1 106 ? 1.289 4.73 11.906 1 98.06 106 LEU B O 1
ATOM 2548 N N . THR B 1 107 ? 3.373 3.842 12.078 1 97.56 107 THR B N 1
ATOM 2549 C CA . THR B 1 107 ? 2.904 2.477 12.289 1 97.56 107 THR B CA 1
ATOM 2550 C C . THR B 1 107 ? 1.992 2.402 13.508 1 97.56 107 THR B C 1
ATOM 2552 O O . THR B 1 107 ? 0.935 1.77 13.461 1 97.56 107 THR B O 1
ATOM 2555 N N . GLU B 1 108 ? 2.381 3.041 14.555 1 97.12 108 GLU B N 1
ATOM 2556 C CA . GLU B 1 108 ? 1.594 3.047 15.789 1 97.12 108 GLU B CA 1
ATOM 2557 C C . GLU B 1 108 ? 0.238 3.713 15.57 1 97.12 108 GLU B C 1
ATOM 2559 O O . GLU B 1 108 ? -0.775 3.26 16.109 1 97.12 108 GLU B O 1
ATOM 2564 N N . ARG B 1 109 ? 0.202 4.766 14.812 1 97.38 109 ARG B N 1
ATOM 2565 C CA . ARG B 1 109 ? -1.054 5.453 14.531 1 97.38 109 ARG B CA 1
ATOM 2566 C C . ARG B 1 109 ? -2.016 4.551 13.773 1 97.38 109 ARG B C 1
ATOM 2568 O O . ARG B 1 109 ? -3.195 4.461 14.117 1 97.38 109 ARG B O 1
ATOM 2575 N N . PHE B 1 110 ? -1.51 3.887 12.75 1 96.81 110 PHE B N 1
ATOM 2576 C CA . PHE B 1 110 ? -2.336 2.973 11.969 1 96.81 110 PHE B CA 1
ATOM 2577 C C . PHE B 1 110 ? -2.812 1.807 12.828 1 96.81 110 PHE B C 1
ATOM 2579 O O . PHE B 1 110 ? -3.926 1.31 12.648 1 96.81 110 PHE B O 1
ATOM 2586 N N . SER B 1 111 ? -1.982 1.342 13.758 1 95.31 111 SER B N 1
ATOM 2587 C CA . SER B 1 111 ? -2.352 0.24 14.641 1 95.31 111 SER B CA 1
ATOM 2588 C C . SER B 1 111 ? -3.439 0.66 15.625 1 95.31 111 SER B C 1
ATOM 2590 O O . SER B 1 111 ? -4.367 -0.104 15.891 1 95.31 111 SER B O 1
ATOM 2592 N N . ARG B 1 112 ? -3.301 1.87 16.109 1 96.12 112 ARG B N 1
ATOM 2593 C CA . ARG B 1 112 ? -4.246 2.377 17.094 1 96.12 112 ARG B CA 1
ATOM 2594 C C . ARG B 1 112 ? -5.59 2.703 16.453 1 96.12 112 ARG B C 1
ATOM 2596 O O . ARG B 1 112 ? -6.641 2.527 17.078 1 96.12 112 ARG B O 1
ATOM 2603 N N . HIS B 1 113 ? -5.578 3.232 15.25 1 97.69 113 HIS B N 1
ATOM 2604 C CA . HIS B 1 113 ? -6.773 3.613 14.508 1 97.69 113 HIS B CA 1
ATOM 2605 C C . HIS B 1 113 ? -6.754 3.027 13.102 1 97.69 113 HIS B C 1
ATOM 2607 O O . HIS B 1 113 ? -6.566 3.754 12.117 1 97.69 113 HIS B O 1
ATOM 2613 N N . PRO B 1 114 ? -7.082 1.763 12.961 1 96.44 114 PRO B N 1
ATOM 2614 C CA . PRO B 1 114 ? -6.945 1.095 11.664 1 96.44 114 PRO B CA 1
ATOM 2615 C C . PRO B 1 114 ? -7.812 1.729 10.578 1 96.44 114 PRO B C 1
ATOM 2617 O O . PRO B 1 114 ? -7.48 1.656 9.391 1 96.44 114 PRO B O 1
ATOM 2620 N N . TRP B 1 115 ? -8.93 2.391 10.984 1 97.25 115 TRP B N 1
ATOM 2621 C CA . TRP B 1 115 ? -9.812 3.031 10.023 1 97.25 115 TRP B CA 1
ATOM 2622 C C . TRP B 1 115 ? -9.102 4.172 9.305 1 97.25 115 TRP B C 1
ATOM 2624 O O . TRP B 1 115 ? -9.586 4.676 8.289 1 97.25 115 TRP B O 1
ATOM 2634 N N . LEU B 1 116 ? -7.91 4.664 9.812 1 97.62 116 LEU B N 1
ATOM 2635 C CA . LEU B 1 116 ? -7.098 5.664 9.125 1 97.62 116 LEU B CA 1
ATOM 2636 C C . LEU B 1 116 ? -6.676 5.168 7.742 1 97.62 116 LEU B C 1
ATOM 2638 O O . LEU B 1 116 ? -6.547 5.961 6.809 1 97.62 116 LEU B O 1
ATOM 2642 N N . LEU B 1 117 ? -6.434 3.895 7.582 1 96.06 117 LEU B N 1
ATOM 2643 C CA . LEU B 1 117 ? -5.988 3.299 6.324 1 96.06 117 LEU B CA 1
ATOM 2644 C C . LEU B 1 117 ? -7.023 3.514 5.227 1 96.06 117 LEU B C 1
ATOM 2646 O O . LEU B 1 117 ? -6.668 3.711 4.062 1 96.06 117 LEU B O 1
ATOM 2650 N N . ASP B 1 118 ? -8.273 3.564 5.617 1 94.69 118 ASP B N 1
ATOM 2651 C CA . ASP B 1 118 ? -9.359 3.791 4.676 1 94.69 118 ASP B CA 1
ATOM 2652 C C . ASP B 1 118 ? -9.602 5.285 4.461 1 94.69 118 ASP B C 1
ATOM 2654 O O . ASP B 1 118 ? -9.922 5.715 3.352 1 94.69 118 ASP B O 1
ATOM 2658 N N . ALA B 1 119 ? -9.406 6.031 5.473 1 96.44 119 ALA B N 1
ATOM 2659 C CA . ALA B 1 119 ? -9.797 7.441 5.473 1 96.44 119 ALA B CA 1
ATOM 2660 C C . ALA B 1 119 ? -8.742 8.297 4.777 1 96.44 119 ALA B C 1
ATOM 2662 O O . ALA B 1 119 ? -9 9.453 4.434 1 96.44 119 ALA B O 1
ATOM 2663 N N . THR B 1 120 ? -7.559 7.738 4.559 1 94.06 120 THR B N 1
ATOM 2664 C CA . THR B 1 120 ? -6.453 8.578 4.105 1 94.06 120 THR B CA 1
ATOM 2665 C C . THR B 1 120 ? -5.992 8.156 2.711 1 94.06 120 THR B C 1
ATOM 2667 O O . THR B 1 120 ? -4.809 8.273 2.385 1 94.06 120 THR B O 1
ATOM 2670 N N . VAL B 1 121 ? -6.863 7.625 1.973 1 86.62 121 VAL B N 1
ATOM 2671 C CA . VAL B 1 121 ? -6.559 7.234 0.599 1 86.62 121 VAL B CA 1
ATOM 2672 C C . VAL B 1 121 ? -7.176 8.242 -0.371 1 86.62 121 VAL B C 1
ATOM 2674 O O . VAL B 1 121 ? -8.164 8.906 -0.043 1 86.62 121 VAL B O 1
ATOM 2677 N N . GLY B 1 122 ? -6.535 8.344 -1.632 1 77.69 122 GLY B N 1
ATOM 2678 C CA . GLY B 1 122 ? -7.133 9.117 -2.709 1 77.69 122 GLY B CA 1
ATOM 2679 C C . GLY B 1 122 ? -6.891 10.609 -2.576 1 77.69 122 GLY B C 1
ATOM 2680 O O . GLY B 1 122 ? -6.234 11.055 -1.634 1 77.69 122 GLY B O 1
ATOM 2681 N N . PRO B 1 123 ? -7.305 11.305 -3.52 1 76.19 123 PRO B N 1
ATOM 2682 C CA . PRO B 1 123 ? -7.176 12.766 -3.492 1 76.19 123 PRO B CA 1
ATOM 2683 C C . PRO B 1 123 ? -8.039 13.414 -2.412 1 76.19 123 PRO B C 1
ATOM 2685 O O . PRO B 1 123 ? -9.242 13.156 -2.342 1 76.19 123 PRO B O 1
ATOM 2688 N N . ARG B 1 124 ? -7.453 14.094 -1.548 1 80.94 124 ARG B N 1
ATOM 2689 C CA . ARG B 1 124 ? -8.148 14.766 -0.455 1 80.94 124 ARG B CA 1
ATOM 2690 C C . ARG B 1 124 ? -7.348 15.945 0.068 1 80.94 124 ARG B C 1
ATOM 2692 O O . ARG B 1 124 ? -6.156 16.078 -0.229 1 80.94 124 ARG B O 1
ATOM 2699 N N . LEU B 1 125 ? -8.023 16.734 0.72 1 83.88 125 LEU B N 1
ATOM 2700 C CA . LEU B 1 125 ? -7.367 17.859 1.394 1 83.88 125 LEU B CA 1
ATOM 2701 C C . LEU B 1 125 ? -6.727 17.406 2.701 1 83.88 125 LEU B C 1
ATOM 2703 O O . LEU B 1 125 ? -7.398 16.812 3.553 1 83.88 125 LEU B O 1
ATOM 2707 N N . LEU B 1 126 ? -5.422 17.594 2.746 1 90.81 126 LEU B N 1
ATOM 2708 C CA . LEU B 1 126 ? -4.734 17.234 3.982 1 90.81 126 LEU B CA 1
ATOM 2709 C C . LEU B 1 126 ? -4.848 18.359 5.008 1 90.81 126 LEU B C 1
ATOM 2711 O O . LEU B 1 126 ? -4.734 19.531 4.656 1 90.81 126 LEU B O 1
ATOM 2715 N N . GLY B 1 127 ? -5.156 18.016 6.211 1 93.75 127 GLY B N 1
ATOM 2716 C CA . GLY B 1 127 ? -5.125 18.969 7.301 1 93.75 127 GLY B CA 1
ATOM 2717 C C . GLY B 1 127 ? -3.721 19.312 7.762 1 93.75 127 GLY B C 1
ATOM 2718 O O . GLY B 1 127 ? -2.744 18.766 7.246 1 93.75 127 GLY B O 1
ATOM 2719 N N . PRO B 1 128 ? -3.643 20.203 8.711 1 95 128 PRO B N 1
ATOM 2720 C CA . PRO B 1 128 ? -2.344 20.656 9.211 1 95 128 PRO B CA 1
ATOM 2721 C C . PRO B 1 128 ? -1.496 19.531 9.789 1 95 128 PRO B C 1
ATOM 2723 O O . PRO B 1 128 ? -0.286 19.484 9.562 1 95 128 PRO B O 1
ATOM 2726 N N . ARG B 1 129 ? -2.061 18.641 10.5 1 95.88 129 ARG B N 1
ATOM 2727 C CA . ARG B 1 129 ? -1.282 17.578 11.133 1 95.88 129 ARG B CA 1
ATOM 2728 C C . ARG B 1 129 ? -0.759 16.594 10.094 1 95.88 129 ARG B C 1
ATOM 2730 O O . ARG B 1 129 ? 0.401 16.172 10.156 1 95.88 129 ARG B O 1
ATOM 2737 N N . GLU B 1 130 ? -1.565 16.172 9.164 1 94.44 130 GLU B N 1
ATOM 2738 C CA . GLU B 1 130 ? -1.104 15.297 8.094 1 94.44 130 GLU B CA 1
ATOM 2739 C C . GLU B 1 130 ? 0.022 15.945 7.293 1 94.44 130 GLU B C 1
ATOM 2741 O O . GLU B 1 130 ? 0.991 15.281 6.922 1 94.44 130 GLU B O 1
ATOM 2746 N N . LEU B 1 131 ? -0.14 17.234 7.035 1 94.88 131 LEU B N 1
ATOM 2747 C CA . LEU B 1 131 ? 0.889 17.953 6.293 1 94.88 131 LEU B CA 1
ATOM 2748 C C . LEU B 1 131 ? 2.189 18.016 7.086 1 94.88 131 LEU B C 1
ATOM 2750 O O . LEU B 1 131 ? 3.277 17.969 6.512 1 94.88 131 LEU B O 1
ATOM 2754 N N . ALA B 1 132 ? 2.031 18.172 8.398 1 96.81 132 ALA B N 1
ATOM 2755 C CA . ALA B 1 132 ? 3.215 18.203 9.25 1 96.81 132 ALA B CA 1
ATOM 2756 C C . ALA B 1 132 ? 4.004 16.906 9.156 1 96.81 132 ALA B C 1
ATOM 2758 O O . ALA B 1 132 ? 5.234 16.906 9.227 1 96.81 132 ALA B O 1
ATOM 2759 N N . TRP B 1 133 ? 3.311 15.836 9.055 1 97.12 133 TRP B N 1
ATOM 2760 C CA . TRP B 1 133 ? 3.969 14.547 8.875 1 97.12 133 TRP B CA 1
ATOM 2761 C C . TRP B 1 133 ? 4.766 14.516 7.574 1 97.12 133 TRP B C 1
ATOM 2763 O O . TRP B 1 133 ? 5.91 14.062 7.551 1 97.12 133 TRP B O 1
ATOM 2773 N N . LEU B 1 134 ? 4.168 14.977 6.504 1 95.69 134 LEU B N 1
ATOM 2774 C CA . LEU B 1 134 ? 4.863 15.055 5.223 1 95.69 134 LEU B CA 1
ATOM 2775 C C . LEU B 1 134 ? 6.051 16.016 5.312 1 95.69 134 LEU B C 1
ATOM 2777 O O . LEU B 1 134 ? 7.148 15.688 4.848 1 95.69 134 LEU B O 1
ATOM 2781 N N . GLU B 1 135 ? 5.867 17.141 5.934 1 96.94 135 GLU B N 1
ATOM 2782 C CA . GLU B 1 135 ? 6.91 18.141 6.145 1 96.94 135 GLU B CA 1
ATOM 2783 C C . GLU B 1 135 ? 8.125 17.531 6.836 1 96.94 135 GLU B C 1
ATOM 2785 O O . GLU B 1 135 ? 9.266 17.859 6.488 1 96.94 135 GLU B O 1
ATOM 2790 N N . ARG B 1 136 ? 7.902 16.688 7.746 1 97.38 136 ARG B N 1
ATOM 2791 C CA . ARG B 1 136 ? 8.984 16.125 8.539 1 97.38 136 ARG B CA 1
ATOM 2792 C C . ARG B 1 136 ? 9.914 15.273 7.684 1 97.38 136 ARG B C 1
ATOM 2794 O O . ARG B 1 136 ? 11.133 15.328 7.84 1 97.38 136 ARG B O 1
ATOM 2801 N N . VAL B 1 137 ? 9.359 14.484 6.824 1 97.56 137 VAL B N 1
ATOM 2802 C CA . VAL B 1 137 ? 10.172 13.641 5.961 1 97.56 137 VAL B CA 1
ATOM 2803 C C . VAL B 1 137 ? 10.969 14.508 4.988 1 97.56 137 VAL B C 1
ATOM 2805 O O . VAL B 1 137 ? 12.188 14.344 4.852 1 97.56 137 VAL B O 1
ATOM 2808 N N . VAL B 1 138 ? 10.273 15.422 4.367 1 97.12 138 VAL B N 1
ATOM 2809 C CA . VAL B 1 138 ? 10.891 16.266 3.357 1 97.12 138 VAL B CA 1
ATOM 2810 C C . VAL B 1 138 ? 11.992 17.125 4 1 97.12 138 VAL B C 1
ATOM 2812 O O . VAL B 1 138 ? 13.078 17.266 3.439 1 97.12 138 VAL B O 1
ATOM 2815 N N . ALA B 1 139 ? 11.695 17.594 5.18 1 96.81 139 ALA B N 1
ATOM 2816 C CA . ALA B 1 139 ? 12.656 18.438 5.902 1 96.81 139 ALA B CA 1
ATOM 2817 C C . ALA B 1 139 ? 13.875 17.625 6.324 1 96.81 139 ALA B C 1
ATOM 2819 O O . ALA B 1 139 ? 15.008 18.109 6.266 1 96.81 139 ALA B O 1
ATOM 2820 N N . ALA B 1 140 ? 13.648 16.438 6.77 1 97.38 140 ALA B N 1
ATOM 2821 C CA . ALA B 1 140 ? 14.742 15.586 7.234 1 97.38 140 ALA B CA 1
ATOM 2822 C C . ALA B 1 140 ? 15.742 15.328 6.113 1 97.38 140 ALA B C 1
ATOM 2824 O O . ALA B 1 140 ? 16.922 15.07 6.375 1 97.38 140 ALA B O 1
ATOM 2825 N N . LEU B 1 141 ? 15.312 15.414 4.875 1 97.44 141 LEU B N 1
ATOM 2826 C CA . LEU B 1 141 ? 16.141 15.07 3.73 1 97.44 141 LEU B CA 1
ATOM 2827 C C . LEU B 1 141 ? 16.672 16.328 3.043 1 97.44 141 LEU B C 1
ATOM 2829 O O . LEU B 1 141 ? 17.344 16.25 2.012 1 97.44 141 LEU B O 1
ATOM 2833 N N . GLU B 1 142 ? 16.25 17.453 3.564 1 94.75 142 GLU B N 1
ATOM 2834 C CA . GLU B 1 142 ? 16.734 18.719 3.021 1 94.75 142 GLU B CA 1
ATOM 2835 C C . GLU B 1 142 ? 18.266 18.812 3.123 1 94.75 142 GLU B C 1
ATOM 2837 O O . GLU B 1 142 ? 18.844 18.438 4.141 1 94.75 142 GLU B O 1
ATOM 2842 N N . GLY B 1 143 ? 18.875 19.312 2.051 1 94.56 143 GLY B N 1
ATOM 2843 C CA . GLY B 1 143 ? 20.312 19.531 2.041 1 94.56 143 GLY B CA 1
ATOM 2844 C C . GLY B 1 143 ? 21.109 18.25 1.856 1 94.56 143 GLY B C 1
ATOM 2845 O O . GLY B 1 143 ? 22.344 18.25 2.018 1 94.56 143 GLY B O 1
ATOM 2846 N N . LYS B 1 144 ? 20.438 17.172 1.499 1 96.12 144 LYS B N 1
ATOM 2847 C CA . LYS B 1 144 ? 21.109 15.883 1.361 1 96.12 144 LYS B CA 1
ATOM 2848 C C . LYS B 1 144 ? 21.312 15.516 -0.107 1 96.12 144 LYS B C 1
ATOM 2850 O O . LYS B 1 144 ? 21.484 14.344 -0.444 1 96.12 144 LYS B O 1
ATOM 2855 N N . GLY B 1 145 ? 21.219 16.484 -0.965 1 95.75 145 GLY B N 1
ATOM 2856 C CA . GLY B 1 145 ? 21.5 16.266 -2.375 1 95.75 145 GLY B CA 1
ATOM 2857 C C . GLY B 1 145 ? 20.297 15.758 -3.15 1 95.75 145 GLY B C 1
ATOM 2858 O O . GLY B 1 145 ? 20.406 15.453 -4.34 1 95.75 145 GLY B O 1
ATOM 2859 N N . LEU B 1 146 ? 19.188 15.664 -2.516 1 96.31 146 LEU B N 1
ATOM 2860 C CA . LEU B 1 146 ? 17.969 15.234 -3.197 1 96.31 146 LEU B CA 1
ATOM 2861 C C . LEU B 1 146 ? 17.188 16.438 -3.715 1 96.31 146 LEU B C 1
ATOM 2863 O O . LEU B 1 146 ? 17.109 17.469 -3.041 1 96.31 146 LEU B O 1
ATOM 2867 N N . THR B 1 147 ? 16.656 16.25 -4.926 1 95.62 147 THR B N 1
ATOM 2868 C CA . THR B 1 147 ? 15.758 17.281 -5.453 1 95.62 147 THR B CA 1
ATOM 2869 C C . THR B 1 147 ? 14.453 17.312 -4.668 1 95.62 147 THR B C 1
ATOM 2871 O O . THR B 1 147 ? 14.18 16.422 -3.865 1 95.62 147 THR B O 1
ATOM 2874 N N . GLY B 1 148 ? 13.633 18.359 -4.816 1 94.56 148 GLY B N 1
ATOM 2875 C CA . GLY B 1 148 ? 12.336 18.469 -4.184 1 94.56 148 GLY B CA 1
ATOM 2876 C C . GLY B 1 148 ? 11.438 17.266 -4.453 1 94.56 148 GLY B C 1
ATOM 2877 O O . GLY B 1 148 ? 11 16.594 -3.52 1 94.56 148 GLY B O 1
ATOM 2878 N N . PRO B 1 149 ? 11.273 16.938 -5.746 1 94.81 149 PRO B N 1
ATOM 2879 C CA . PRO B 1 149 ? 10.453 15.766 -6.102 1 94.81 149 PRO B CA 1
ATOM 2880 C C . PRO B 1 149 ? 11 14.469 -5.52 1 94.81 149 PRO B C 1
ATOM 2882 O O . PRO B 1 149 ? 10.227 13.602 -5.105 1 94.81 149 PRO B O 1
ATOM 2885 N N . GLU B 1 150 ? 12.273 14.336 -5.418 1 96.62 150 GLU B N 1
ATOM 2886 C CA . GLU B 1 150 ? 12.852 13.125 -4.848 1 96.62 150 GLU B CA 1
ATOM 2887 C C . GLU B 1 150 ? 12.555 13.016 -3.357 1 96.62 150 GLU B C 1
ATOM 2889 O O . GLU B 1 150 ? 12.32 11.914 -2.844 1 96.62 150 GLU B O 1
ATOM 2894 N N . ARG B 1 151 ? 12.641 14.141 -2.658 1 97.19 151 ARG B N 1
ATOM 2895 C CA . ARG B 1 151 ? 12.281 14.117 -1.242 1 97.19 151 ARG B CA 1
ATOM 2896 C C . ARG B 1 151 ? 10.82 13.734 -1.049 1 97.19 151 ARG B C 1
ATOM 2898 O O . ARG B 1 151 ? 10.492 12.977 -0.13 1 97.19 151 ARG B O 1
ATOM 2905 N N . MET B 1 152 ? 9.977 14.203 -1.939 1 95.25 152 MET B N 1
ATOM 2906 C CA . MET B 1 152 ? 8.57 13.82 -1.917 1 95.25 152 MET B CA 1
ATOM 2907 C C . MET B 1 152 ? 8.406 12.336 -2.223 1 95.25 152 MET B C 1
ATOM 2909 O O . MET B 1 152 ? 7.625 11.648 -1.562 1 95.25 152 MET B O 1
ATOM 2913 N N . ASP B 1 153 ? 9.148 11.859 -3.215 1 96.81 153 ASP B N 1
ATOM 2914 C CA . ASP B 1 153 ? 9.094 10.445 -3.564 1 96.81 153 ASP B CA 1
ATOM 2915 C C . ASP B 1 153 ? 9.562 9.57 -2.4 1 96.81 153 ASP B C 1
ATOM 2917 O O . ASP B 1 153 ? 9.047 8.469 -2.201 1 96.81 153 ASP B O 1
ATOM 2921 N N . ALA B 1 154 ? 10.539 10.07 -1.666 1 98.25 154 ALA B N 1
ATOM 2922 C CA . ALA B 1 154 ? 10.992 9.352 -0.476 1 98.25 154 ALA B CA 1
ATOM 2923 C C . ALA B 1 154 ? 9.867 9.234 0.55 1 98.25 154 ALA B C 1
ATOM 2925 O O . ALA B 1 154 ? 9.688 8.18 1.158 1 98.25 154 ALA B O 1
ATOM 2926 N N . ALA B 1 155 ? 9.141 10.305 0.715 1 96.75 155 ALA B N 1
ATOM 2927 C CA . ALA B 1 155 ? 8.008 10.289 1.635 1 96.75 155 ALA B CA 1
ATOM 2928 C C . ALA B 1 155 ? 6.957 9.281 1.191 1 96.75 155 ALA B C 1
ATOM 2930 O O . ALA B 1 155 ? 6.434 8.516 2.01 1 96.75 155 ALA B O 1
ATOM 2931 N N . VAL B 1 156 ? 6.66 9.25 -0.071 1 95.62 156 VAL B N 1
ATOM 2932 C CA . VAL B 1 156 ? 5.695 8.32 -0.647 1 95.62 156 VAL B CA 1
ATOM 2933 C C . VAL B 1 156 ? 6.16 6.883 -0.41 1 95.62 156 VAL B C 1
ATOM 2935 O O . VAL B 1 156 ? 5.371 6.031 0.006 1 95.62 156 VAL B O 1
ATOM 2938 N N . LEU B 1 157 ? 7.387 6.637 -0.65 1 98.31 157 LEU B N 1
ATOM 2939 C CA . LEU B 1 157 ? 7.961 5.305 -0.489 1 98.31 157 LEU B CA 1
ATOM 2940 C C . LEU B 1 157 ? 7.871 4.848 0.962 1 98.31 157 LEU B C 1
ATOM 2942 O O . LEU B 1 157 ? 7.418 3.734 1.239 1 98.31 157 LEU B O 1
ATOM 2946 N N . LEU B 1 158 ? 8.312 5.703 1.871 1 98.69 158 LEU B N 1
ATOM 2947 C CA . LEU B 1 158 ? 8.305 5.379 3.293 1 98.69 158 LEU B CA 1
ATOM 2948 C C . LEU B 1 158 ? 6.883 5.168 3.797 1 98.69 158 LEU B C 1
ATOM 2950 O O . LEU B 1 158 ? 6.586 4.152 4.426 1 98.69 158 LEU B O 1
ATOM 2954 N N . ALA B 1 159 ? 6.027 6.117 3.49 1 97.62 159 ALA B N 1
ATOM 2955 C CA . ALA B 1 159 ? 4.633 6.02 3.92 1 97.62 159 ALA B CA 1
ATOM 2956 C C . ALA B 1 159 ? 3.953 4.805 3.289 1 97.62 159 ALA B C 1
ATOM 2958 O O . ALA B 1 159 ? 3.141 4.137 3.934 1 97.62 159 ALA B O 1
ATOM 2959 N N . GLY B 1 160 ? 4.289 4.574 2.021 1 97.62 160 GLY B N 1
ATOM 2960 C CA . GLY B 1 160 ? 3.723 3.424 1.335 1 97.62 160 GLY B CA 1
ATOM 2961 C C . GLY B 1 160 ? 4.086 2.104 1.985 1 97.62 160 GLY B C 1
ATOM 2962 O O . GLY B 1 160 ? 3.25 1.203 2.088 1 97.62 160 GLY B O 1
ATOM 2963 N N . HIS B 1 161 ? 5.309 1.953 2.369 1 98.44 161 HIS B N 1
ATOM 2964 C CA . HIS B 1 161 ? 5.746 0.732 3.037 1 98.44 161 HIS B CA 1
ATOM 2965 C C . HIS B 1 161 ? 5.004 0.526 4.352 1 98.44 161 HIS B C 1
ATOM 2967 O O . HIS B 1 161 ? 4.457 -0.551 4.602 1 98.44 161 HIS B O 1
ATOM 2973 N N . VAL B 1 162 ? 4.934 1.565 5.148 1 98.38 162 VAL B N 1
ATOM 2974 C CA . VAL B 1 162 ? 4.258 1.486 6.438 1 98.38 162 VAL B CA 1
ATOM 2975 C C . VAL B 1 162 ? 2.785 1.14 6.23 1 98.38 162 VAL B C 1
ATOM 2977 O O . VAL B 1 162 ? 2.248 0.257 6.902 1 98.38 162 VAL B O 1
ATOM 2980 N N . ARG B 1 163 ? 2.186 1.807 5.309 1 97.19 163 ARG B N 1
ATOM 2981 C CA . ARG B 1 163 ? 0.781 1.554 5 1 97.19 163 ARG B CA 1
ATOM 2982 C C . ARG B 1 163 ? 0.576 0.121 4.52 1 97.19 163 ARG B C 1
ATOM 2984 O O . ARG B 1 163 ? -0.374 -0.547 4.93 1 97.19 163 ARG B O 1
ATOM 2991 N N . GLY B 1 164 ? 1.443 -0.304 3.619 1 95.5 164 GLY B N 1
ATOM 2992 C CA . GLY B 1 164 ? 1.334 -1.662 3.111 1 95.5 164 GLY B CA 1
ATOM 2993 C C . GLY B 1 164 ? 1.391 -2.713 4.203 1 95.5 164 GLY B C 1
ATOM 2994 O O . GLY B 1 164 ? 0.592 -3.652 4.211 1 95.5 164 GLY B O 1
ATOM 2995 N N . ILE B 1 165 ? 2.25 -2.588 5.125 1 95.31 165 ILE B N 1
ATOM 2996 C CA . ILE B 1 165 ? 2.402 -3.533 6.227 1 95.31 165 ILE B CA 1
ATOM 2997 C C . ILE B 1 165 ? 1.183 -3.459 7.141 1 95.31 165 ILE B C 1
ATOM 2999 O O . ILE B 1 165 ? 0.678 -4.488 7.598 1 95.31 165 ILE B O 1
ATOM 3003 N N . ALA B 1 166 ? 0.721 -2.24 7.414 1 94.94 166 ALA B N 1
ATOM 3004 C CA . ALA B 1 166 ? -0.462 -2.066 8.258 1 94.94 166 ALA B CA 1
ATOM 3005 C C . ALA B 1 166 ? -1.683 -2.736 7.629 1 94.94 166 ALA B C 1
ATOM 3007 O O . ALA B 1 166 ? -2.488 -3.352 8.328 1 94.94 166 ALA B O 1
ATOM 3008 N N . LEU B 1 167 ? -1.826 -2.594 6.355 1 93.25 167 LEU B N 1
ATOM 3009 C CA . LEU B 1 167 ? -2.945 -3.211 5.652 1 93.25 167 LEU B CA 1
ATOM 3010 C C . LEU B 1 167 ? -2.879 -4.73 5.758 1 93.25 167 LEU B C 1
ATOM 3012 O O . LEU B 1 167 ? -3.906 -5.391 5.938 1 93.25 167 LEU B O 1
ATOM 3016 N N . GLN B 1 168 ? -1.727 -5.262 5.652 1 90.06 168 GLN B N 1
ATOM 3017 C CA . GLN B 1 168 ? -1.561 -6.707 5.797 1 90.06 168 GLN B CA 1
ATOM 3018 C C . GLN B 1 168 ? -1.939 -7.16 7.203 1 90.06 168 GLN B C 1
ATOM 3020 O O . GLN B 1 168 ? -2.578 -8.203 7.375 1 90.06 168 GLN B O 1
ATOM 3025 N N . ALA B 1 169 ? -1.547 -6.41 8.164 1 88.69 169 ALA B N 1
ATOM 3026 C CA . ALA B 1 169 ? -1.827 -6.742 9.555 1 88.69 169 ALA B CA 1
ATOM 3027 C C . ALA B 1 169 ? -3.326 -6.715 9.836 1 88.69 169 ALA B C 1
ATOM 3029 O O . ALA B 1 169 ? -3.834 -7.52 10.617 1 88.69 169 ALA B O 1
ATOM 3030 N N . ARG B 1 170 ? -4.02 -5.785 9.234 1 84.25 170 ARG B N 1
ATOM 3031 C CA . ARG B 1 170 ? -5.465 -5.668 9.414 1 84.25 170 ARG B CA 1
ATOM 3032 C C . ARG B 1 170 ? -6.18 -6.926 8.93 1 84.25 170 ARG B C 1
ATOM 3034 O O . ARG B 1 170 ? -7.219 -7.301 9.477 1 84.25 170 ARG B O 1
ATOM 3041 N N . GLY B 1 171 ? -5.668 -7.531 7.895 1 76.56 171 GLY B N 1
ATOM 3042 C CA . GLY B 1 171 ? -6.301 -8.711 7.324 1 76.56 171 GLY B CA 1
ATOM 3043 C C . GLY B 1 171 ? -6.039 -9.969 8.117 1 76.56 171 GLY B C 1
ATOM 3044 O O . GLY B 1 171 ? -6.648 -11.016 7.863 1 76.56 171 GLY B O 1
ATOM 3045 N N . SER B 1 172 ? -5.207 -9.805 9.07 1 76.5 172 SER B N 1
ATOM 3046 C CA . SER B 1 172 ? -4.832 -10.977 9.859 1 76.5 172 SER B CA 1
ATOM 3047 C C . SER B 1 172 ? -5.77 -11.164 11.047 1 76.5 172 SER B C 1
ATOM 3049 O O . SER B 1 172 ? -6.379 -10.203 11.523 1 76.5 172 SER B O 1
ATOM 3051 N N . ALA B 1 173 ? -5.891 -12.414 11.406 1 69.94 173 ALA B N 1
ATOM 3052 C CA . ALA B 1 173 ? -6.672 -12.734 12.594 1 69.94 173 ALA B CA 1
ATOM 3053 C C . ALA B 1 173 ? -6.094 -12.047 13.828 1 69.94 173 ALA B C 1
ATOM 3055 O O . ALA B 1 173 ? -4.902 -11.727 13.867 1 69.94 173 ALA B O 1
ATOM 3056 N N . PRO B 1 174 ? -7.066 -11.742 14.742 1 66.62 174 PRO B N 1
ATOM 3057 C CA . PRO B 1 174 ? -6.57 -11.172 15.992 1 66.62 174 PRO B CA 1
ATOM 3058 C C . PRO B 1 174 ? -5.469 -12.016 16.625 1 66.62 174 PRO B C 1
ATOM 3060 O O . PRO B 1 174 ? -5.645 -13.219 16.828 1 66.62 174 PRO B O 1
ATOM 3063 N N . GLY B 1 175 ? -4.359 -11.398 16.891 1 66.44 175 GLY B N 1
ATOM 3064 C CA . GLY B 1 175 ? -3.246 -12.109 17.5 1 66.44 175 GLY B CA 1
ATOM 3065 C C . GLY B 1 175 ? -2.402 -12.875 16.5 1 66.44 175 GLY B C 1
ATOM 3066 O O . GLY B 1 175 ? -1.385 -13.469 16.859 1 66.44 175 GLY B O 1
ATOM 3067 N N . GLY B 1 176 ? -2.924 -12.82 15.25 1 73.44 176 GLY B N 1
ATOM 3068 C CA . GLY B 1 176 ? -2.211 -13.602 14.25 1 73.44 176 GLY B CA 1
ATOM 3069 C C . GLY B 1 176 ? -1.111 -12.82 13.555 1 73.44 176 GLY B C 1
ATOM 3070 O O . GLY B 1 176 ? -1.022 -11.602 13.703 1 73.44 176 GLY B O 1
ATOM 3071 N N . SER B 1 177 ? -0.12 -13.523 13.047 1 81.5 177 SER B N 1
ATOM 3072 C CA . SER B 1 177 ? 0.974 -13.008 12.227 1 81.5 177 SER B CA 1
ATOM 3073 C C . SER B 1 177 ? 0.664 -13.148 10.742 1 81.5 177 SER B C 1
ATOM 3075 O O . SER B 1 177 ? 0.275 -14.219 10.281 1 81.5 177 SER B O 1
ATOM 3077 N N . PRO B 1 178 ? 0.697 -11.992 10.062 1 79.62 178 PRO B N 1
ATOM 3078 C CA . PRO B 1 178 ? 0.476 -12.086 8.617 1 79.62 178 PRO B CA 1
ATOM 3079 C C . PRO B 1 178 ? 1.34 -13.164 7.957 1 79.62 178 PRO B C 1
ATOM 3081 O O . PRO B 1 178 ? 0.869 -13.883 7.07 1 79.62 178 PRO B O 1
ATOM 3084 N N . GLU B 1 179 ? 2.469 -13.242 8.43 1 80.25 179 GLU B N 1
ATOM 3085 C CA . GLU B 1 179 ? 3.363 -14.258 7.875 1 80.25 179 GLU B CA 1
ATOM 3086 C C . GLU B 1 179 ? 2.871 -15.664 8.195 1 80.25 179 GLU B C 1
ATOM 3088 O O . GLU B 1 179 ? 2.914 -16.547 7.348 1 80.25 179 GLU B O 1
ATOM 3093 N N . ALA B 1 180 ? 2.469 -15.82 9.391 1 81.25 180 ALA B N 1
ATOM 3094 C CA . ALA B 1 180 ? 1.95 -17.125 9.797 1 81.25 180 ALA B CA 1
ATOM 3095 C C . ALA B 1 180 ? 0.724 -17.5 8.969 1 81.25 180 ALA B C 1
ATOM 3097 O O . ALA B 1 180 ? 0.569 -18.672 8.578 1 81.25 180 ALA B O 1
ATOM 3098 N N . GLU B 1 181 ? -0.028 -16.578 8.766 1 81.94 181 GLU B N 1
ATOM 3099 C CA . GLU B 1 181 ? -1.232 -16.828 7.977 1 81.94 181 GLU B CA 1
ATOM 3100 C C . GLU B 1 181 ? -0.888 -17.141 6.523 1 81.94 181 GLU B C 1
ATOM 3102 O O . GLU B 1 181 ? -1.503 -18.016 5.91 1 81.94 181 GLU B O 1
ATOM 3107 N N . LEU B 1 182 ? 0.028 -16.391 6.051 1 81.31 182 LEU B N 1
ATOM 3108 C CA . LEU B 1 182 ? 0.49 -16.656 4.691 1 81.31 182 LEU B CA 1
ATOM 3109 C C . LEU B 1 182 ? 1.076 -18.047 4.578 1 81.31 182 LEU B C 1
ATOM 3111 O O . LEU B 1 182 ? 0.771 -18.781 3.635 1 81.31 182 LEU B O 1
ATOM 3115 N N . LEU B 1 183 ? 1.868 -18.406 5.543 1 82.06 183 LEU B N 1
ATOM 3116 C CA . LEU B 1 183 ? 2.463 -19.734 5.566 1 82.06 183 LEU B CA 1
ATOM 3117 C C . LEU B 1 183 ? 1.387 -20.812 5.664 1 82.06 183 LEU B C 1
ATOM 3119 O O . LEU B 1 183 ? 1.473 -21.844 5 1 82.06 183 LEU B O 1
ATOM 3123 N N . ALA B 1 184 ? 0.461 -20.531 6.457 1 80.31 184 ALA B N 1
ATOM 3124 C CA . ALA B 1 184 ? -0.636 -21.484 6.613 1 80.31 184 ALA B CA 1
ATOM 3125 C C . ALA B 1 184 ? -1.419 -21.641 5.312 1 80.31 184 ALA B C 1
ATOM 3127 O O . ALA B 1 184 ? -1.848 -22.734 4.965 1 80.31 184 ALA B O 1
ATOM 3128 N N . ALA B 1 185 ? -1.55 -20.562 4.629 1 79.25 185 ALA B N 1
ATOM 3129 C CA . ALA B 1 185 ? -2.334 -20.562 3.396 1 79.25 185 ALA B CA 1
ATOM 3130 C C . ALA B 1 185 ? -1.549 -21.172 2.24 1 79.25 185 ALA B C 1
ATOM 3132 O O . ALA B 1 185 ? -2.113 -21.875 1.406 1 79.25 185 ALA B O 1
ATOM 3133 N N . LEU B 1 186 ? -0.297 -20.953 2.256 1 86.12 186 LEU B N 1
ATOM 3134 C CA . LEU B 1 186 ? 0.493 -21.297 1.076 1 86.12 186 LEU B CA 1
ATOM 3135 C C . LEU B 1 186 ? 1.419 -22.469 1.358 1 86.12 186 LEU B C 1
ATOM 3137 O O . LEU B 1 186 ? 1.897 -23.125 0.429 1 86.12 186 LEU B O 1
ATOM 3141 N N . GLY B 1 187 ? 1.687 -22.672 2.602 1 86.56 187 GLY B N 1
ATOM 3142 C CA . GLY B 1 187 ? 2.711 -23.641 2.973 1 86.56 187 GLY B CA 1
ATOM 3143 C C . GLY B 1 187 ? 2.506 -25 2.34 1 86.56 187 GLY B C 1
ATOM 3144 O O . GLY B 1 187 ? 3.43 -25.562 1.752 1 86.56 187 GLY B O 1
ATOM 3145 N N . SER B 1 188 ? 1.324 -25.516 2.492 1 87.06 188 SER B N 1
ATOM 3146 C CA . SER B 1 188 ? 1.052 -26.859 1.981 1 87.06 188 SER B CA 1
ATOM 3147 C C . SER B 1 188 ? 1.165 -26.906 0.461 1 87.06 188 SER B C 1
ATOM 3149 O O . SER B 1 188 ? 1.695 -27.875 -0.099 1 87.06 188 SER B O 1
ATOM 3151 N N . VAL B 1 189 ? 0.73 -25.922 -0.182 1 90.81 189 VAL B N 1
ATOM 3152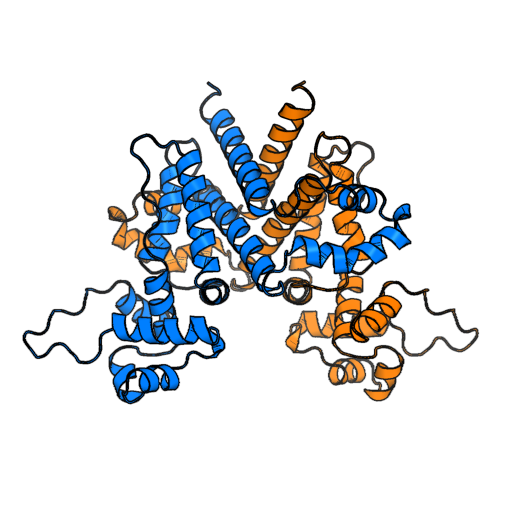 C CA . VAL B 1 189 ? 0.767 -25.859 -1.639 1 90.81 189 VAL B CA 1
ATOM 3153 C C . VAL B 1 189 ? 2.213 -25.75 -2.117 1 90.81 189 VAL B C 1
ATOM 3155 O O . VAL B 1 189 ? 2.621 -26.438 -3.049 1 90.81 189 VAL B O 1
ATOM 3158 N N . VAL B 1 190 ? 2.951 -24.938 -1.475 1 93.25 190 VAL B N 1
ATOM 3159 C CA . VAL B 1 190 ? 4.352 -24.75 -1.845 1 93.25 190 VAL B CA 1
ATOM 3160 C C . VAL B 1 190 ? 5.125 -26.047 -1.638 1 93.25 190 VAL B C 1
ATOM 3162 O O . VAL B 1 190 ? 5.914 -26.453 -2.496 1 93.25 190 VAL B O 1
ATOM 3165 N N . LEU B 1 191 ? 4.828 -26.703 -0.542 1 90.94 191 LEU B N 1
ATOM 3166 C CA . LEU B 1 191 ? 5.523 -27.953 -0.249 1 90.94 191 LEU B CA 1
ATOM 3167 C C . LEU B 1 191 ? 5.16 -29.031 -1.268 1 90.94 191 LEU B C 1
ATOM 3169 O O . LEU B 1 191 ? 6.031 -29.766 -1.724 1 90.94 191 LEU B O 1
ATOM 3173 N N . ARG B 1 192 ? 3.938 -29.109 -1.625 1 91.94 192 ARG B N 1
ATOM 3174 C CA . ARG B 1 192 ? 3.459 -30.109 -2.578 1 91.94 192 ARG B CA 1
ATOM 3175 C C . ARG B 1 192 ? 4.043 -29.859 -3.965 1 91.94 192 ARG B C 1
ATOM 3177 O O . ARG B 1 192 ? 4.199 -30.797 -4.754 1 91.94 192 ARG B O 1
ATOM 3184 N N . HIS B 1 193 ? 4.32 -28.641 -4.211 1 94.5 193 HIS B N 1
ATOM 3185 C CA . HIS B 1 193 ? 4.848 -28.281 -5.523 1 94.5 193 HIS B CA 1
ATOM 3186 C C . HIS B 1 193 ? 6.258 -27.703 -5.414 1 94.5 193 HIS B C 1
ATOM 3188 O O . HIS B 1 193 ? 6.613 -26.797 -6.156 1 94.5 193 HIS B O 1
ATOM 3194 N N . ALA B 1 194 ? 6.949 -28.188 -4.512 1 94.5 194 ALA B N 1
ATOM 3195 C CA . ALA B 1 194 ? 8.281 -27.672 -4.215 1 94.5 194 ALA B CA 1
ATOM 3196 C C . ALA B 1 194 ? 9.203 -27.781 -5.426 1 94.5 194 ALA B C 1
ATOM 3198 O O . ALA B 1 194 ? 10.141 -27 -5.578 1 94.5 194 ALA B O 1
ATOM 3199 N N . ASP B 1 195 ? 8.992 -28.703 -6.266 1 95.75 195 ASP B N 1
ATOM 3200 C CA . ASP B 1 195 ? 9.789 -28.859 -7.477 1 95.75 195 ASP B CA 1
ATOM 3201 C C . ASP B 1 195 ? 9.617 -27.672 -8.414 1 95.75 195 ASP B C 1
ATOM 3203 O O . ASP B 1 195 ? 10.555 -27.281 -9.125 1 95.75 195 ASP B O 1
ATOM 3207 N N . ARG B 1 196 ? 8.414 -27.141 -8.398 1 95 196 ARG B N 1
ATOM 3208 C CA . ARG B 1 196 ? 8.102 -26 -9.25 1 95 196 ARG B CA 1
ATOM 3209 C C . ARG B 1 196 ? 8.516 -24.688 -8.586 1 95 196 ARG B C 1
ATOM 3211 O O . ARG B 1 196 ? 8.852 -23.719 -9.266 1 95 196 ARG B O 1
ATOM 3218 N N . TYR B 1 197 ? 8.531 -24.719 -7.289 1 96.69 197 TYR B N 1
ATOM 3219 C CA . TYR B 1 197 ? 8.82 -23.5 -6.523 1 96.69 197 TYR B CA 1
ATOM 3220 C C . TYR B 1 197 ? 9.906 -23.766 -5.488 1 96.69 197 TYR B C 1
ATOM 3222 O O . TYR B 1 197 ? 9.695 -23.562 -4.289 1 96.69 197 TYR B O 1
ATOM 3230 N N . PRO B 1 198 ? 11.07 -24.156 -5.965 1 97 198 PRO B N 1
ATOM 3231 C CA . PRO B 1 198 ? 12.109 -24.594 -5.035 1 97 198 PRO B CA 1
ATOM 3232 C C . PRO B 1 198 ? 12.617 -23.453 -4.148 1 97 198 PRO B C 1
ATOM 3234 O O . PRO B 1 198 ? 12.938 -23.672 -2.979 1 97 198 PRO B O 1
ATOM 3237 N N . ALA B 1 199 ? 12.711 -22.266 -4.652 1 96.75 199 ALA B N 1
ATOM 3238 C CA . ALA B 1 199 ? 13.219 -21.156 -3.857 1 96.75 199 ALA B CA 1
ATOM 3239 C C . ALA B 1 199 ? 12.242 -20.797 -2.744 1 96.75 199 ALA B C 1
ATOM 3241 O O . ALA B 1 199 ? 12.648 -20.516 -1.616 1 96.75 199 ALA B O 1
ATOM 3242 N N . LEU B 1 200 ? 10.961 -20.766 -3.078 1 95.5 200 LEU B N 1
ATOM 3243 C CA . LEU B 1 200 ? 9.938 -20.484 -2.076 1 95.5 200 LEU B CA 1
ATOM 3244 C C . LEU B 1 200 ? 9.93 -21.562 -0.991 1 95.5 200 LEU B C 1
ATOM 3246 O O . LEU B 1 200 ? 9.828 -21.234 0.197 1 95.5 200 LEU B O 1
ATOM 3250 N N . ALA B 1 201 ? 9.992 -22.797 -1.442 1 95.62 201 ALA B N 1
ATOM 3251 C CA . ALA B 1 201 ? 10.016 -23.906 -0.488 1 95.62 201 ALA B CA 1
ATOM 3252 C C . ALA B 1 201 ? 11.18 -23.766 0.491 1 95.62 201 ALA B C 1
ATOM 3254 O O . ALA B 1 201 ? 11 -23.922 1.701 1 95.62 201 ALA B O 1
ATOM 3255 N N . ASP B 1 202 ? 12.297 -23.469 -0.059 1 94.5 202 ASP B N 1
ATOM 3256 C CA . ASP B 1 202 ? 13.484 -23.266 0.768 1 94.5 202 ASP B CA 1
ATOM 3257 C C . ASP B 1 202 ? 13.297 -22.094 1.724 1 94.5 202 ASP B C 1
ATOM 3259 O O . ASP B 1 202 ? 13.602 -22.188 2.914 1 94.5 202 ASP B O 1
ATOM 3263 N N . ALA B 1 203 ? 12.805 -20.969 1.189 1 94.12 203 ALA B N 1
ATOM 3264 C CA . ALA B 1 203 ? 12.617 -19.75 1.988 1 94.12 203 ALA B CA 1
ATOM 3265 C C . ALA B 1 203 ? 11.633 -20 3.127 1 94.12 203 ALA B C 1
ATOM 3267 O O . ALA B 1 203 ? 11.844 -19.531 4.25 1 94.12 203 ALA B O 1
ATOM 3268 N N . MET B 1 204 ? 10.555 -20.672 2.889 1 91.81 204 MET B N 1
ATOM 3269 C CA . MET B 1 204 ? 9.492 -20.906 3.869 1 91.81 204 MET B CA 1
ATOM 3270 C C . MET B 1 204 ? 9.938 -21.891 4.934 1 91.81 204 MET B C 1
ATOM 3272 O O . MET B 1 204 ? 9.391 -21.922 6.035 1 91.81 204 MET B O 1
ATOM 3276 N N . ALA B 1 205 ? 10.891 -22.672 4.59 1 90.56 205 ALA B N 1
ATOM 3277 C CA . ALA B 1 205 ? 11.406 -23.656 5.539 1 90.56 205 ALA B CA 1
ATOM 3278 C C . ALA B 1 205 ? 12.312 -23 6.57 1 90.56 205 ALA B C 1
ATOM 3280 O O . ALA B 1 205 ? 12.602 -23.578 7.617 1 90.56 205 ALA B O 1
ATOM 3281 N N . ASP B 1 206 ? 12.781 -21.812 6.223 1 87.81 206 ASP B N 1
ATOM 3282 C CA . ASP B 1 206 ? 13.688 -21.078 7.102 1 87.81 206 ASP B CA 1
ATOM 3283 C C . ASP B 1 206 ? 12.93 -20.453 8.273 1 87.81 206 ASP B C 1
ATOM 3285 O O . ASP B 1 206 ? 12.109 -19.547 8.078 1 87.81 206 ASP B O 1
ATOM 3289 N N . PRO B 1 207 ? 13.078 -20.859 9.5 1 80.5 207 PRO B N 1
ATOM 3290 C CA . PRO B 1 207 ? 12.281 -20.375 10.633 1 80.5 207 PRO B CA 1
ATOM 3291 C C . PRO B 1 207 ? 12.812 -19.062 11.203 1 80.5 207 PRO B C 1
ATOM 3293 O O . PRO B 1 207 ? 12.117 -18.391 11.969 1 80.5 207 PRO B O 1
ATOM 3296 N N . ASP B 1 208 ? 13.906 -18.656 10.906 1 79.5 208 ASP B N 1
ATOM 3297 C CA . ASP B 1 208 ? 14.562 -17.547 11.57 1 79.5 208 ASP B CA 1
ATOM 3298 C C . ASP B 1 208 ? 14.234 -16.219 10.875 1 79.5 208 ASP B C 1
ATOM 3300 O O . ASP B 1 208 ? 14.391 -16.109 9.656 1 79.5 208 ASP B O 1
ATOM 3304 N N . GLY B 1 209 ? 13.797 -15.305 11.727 1 79.06 209 GLY B N 1
ATOM 3305 C CA . GLY B 1 209 ? 13.633 -13.945 11.242 1 79.06 209 GLY B CA 1
ATOM 3306 C C . GLY B 1 209 ? 12.273 -13.688 10.625 1 79.06 209 GLY B C 1
ATOM 330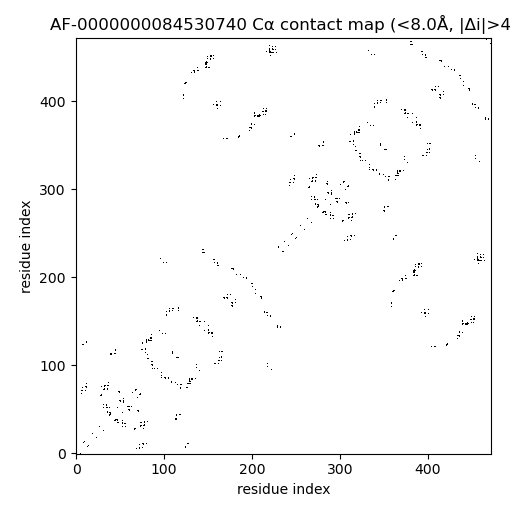7 O O . GLY B 1 209 ? 12.164 -12.992 9.617 1 79.06 209 GLY B O 1
ATOM 3308 N N . ARG B 1 210 ? 11.266 -14.375 11.164 1 82.88 210 ARG B N 1
ATOM 3309 C CA . ARG B 1 210 ? 9.906 -14.188 10.68 1 82.88 210 ARG B CA 1
ATOM 3310 C C . ARG B 1 210 ? 9.266 -12.945 11.297 1 82.88 210 ARG B C 1
ATOM 3312 O O . ARG B 1 210 ? 9.773 -12.406 12.281 1 82.88 210 ARG B O 1
ATOM 3319 N N . ASP B 1 211 ? 8.359 -12.375 10.688 1 85.75 211 ASP B N 1
ATOM 3320 C CA . ASP B 1 211 ? 7.539 -11.25 11.125 1 85.75 211 ASP B CA 1
ATOM 3321 C C . ASP B 1 211 ? 8.375 -9.984 11.273 1 85.75 211 ASP B C 1
ATOM 3323 O O . ASP B 1 211 ? 8.234 -9.25 12.258 1 85.75 211 ASP B O 1
ATOM 3327 N N . GLN B 1 212 ? 9.312 -9.727 10.344 1 92 212 GLN B N 1
ATOM 3328 C CA . GLN B 1 212 ? 10.195 -8.562 10.375 1 92 212 GLN B CA 1
ATOM 3329 C C . GLN B 1 212 ? 10.039 -7.715 9.117 1 92 212 GLN B C 1
ATOM 3331 O O . GLN B 1 212 ? 10.938 -6.961 8.742 1 92 212 GLN B O 1
ATOM 3336 N N . ALA B 1 213 ? 8.883 -7.887 8.492 1 95.06 213 ALA B N 1
ATOM 3337 C CA . ALA B 1 213 ? 8.695 -7.262 7.184 1 95.06 213 ALA B CA 1
ATOM 3338 C C . ALA B 1 213 ? 8.789 -5.742 7.277 1 95.06 213 ALA B C 1
ATOM 3340 O O . ALA B 1 213 ? 9.398 -5.098 6.422 1 95.06 213 ALA B O 1
ATOM 3341 N N . LEU B 1 214 ? 8.203 -5.156 8.367 1 96.75 214 LEU B N 1
ATOM 3342 C CA . LEU B 1 214 ? 8.25 -3.707 8.539 1 96.75 214 LEU B CA 1
ATOM 3343 C C . LEU B 1 214 ? 9.688 -3.217 8.68 1 96.75 214 LEU B C 1
ATOM 3345 O O . LEU B 1 214 ? 10.125 -2.336 7.938 1 96.75 214 LEU B O 1
ATOM 3349 N N . GLY B 1 215 ? 10.352 -3.764 9.656 1 97.94 215 GLY B N 1
ATOM 3350 C CA . GLY B 1 215 ? 11.719 -3.354 9.93 1 97.94 215 GLY B CA 1
ATOM 3351 C C . GLY B 1 215 ? 12.664 -3.604 8.773 1 97.94 215 GLY B C 1
ATOM 3352 O O . GLY B 1 215 ? 13.484 -2.748 8.438 1 97.94 215 GLY B O 1
ATOM 3353 N N . PHE B 1 216 ? 12.586 -4.824 8.156 1 98 216 PHE B N 1
ATOM 3354 C CA . PHE B 1 216 ? 13.43 -5.152 7.012 1 98 216 PHE B CA 1
ATOM 3355 C C . PHE B 1 216 ? 13.227 -4.141 5.887 1 98 216 PHE B C 1
ATOM 3357 O O . PHE B 1 216 ? 14.195 -3.59 5.363 1 98 216 PHE B O 1
ATOM 3364 N N . GLY B 1 217 ? 11.977 -3.889 5.48 1 98.69 217 GLY B N 1
ATOM 3365 C CA . GLY B 1 217 ? 11.695 -2.945 4.41 1 98.69 217 GLY B CA 1
ATOM 3366 C C . GLY B 1 217 ? 12.164 -1.535 4.719 1 98.69 217 GLY B C 1
ATOM 3367 O O . GLY B 1 217 ? 12.711 -0.856 3.848 1 98.69 217 GLY B O 1
ATOM 3368 N N . LEU B 1 218 ? 11.922 -1.119 5.938 1 98.75 218 LEU B N 1
ATOM 3369 C CA . LEU B 1 218 ? 12.352 0.211 6.352 1 98.75 218 LEU B CA 1
ATOM 3370 C C . LEU B 1 218 ? 13.867 0.354 6.227 1 98.75 218 LEU B C 1
ATOM 3372 O O . LEU B 1 218 ? 14.359 1.336 5.668 1 98.75 218 LEU B O 1
ATOM 3376 N N . GLU B 1 219 ? 14.609 -0.604 6.68 1 98.69 219 GLU B N 1
ATOM 3377 C CA . GLU B 1 219 ? 16.062 -0.554 6.621 1 98.69 219 GLU B CA 1
ATOM 3378 C C . GLU B 1 219 ? 16.562 -0.542 5.18 1 98.69 219 GLU B C 1
ATOM 3380 O O . GLU B 1 219 ? 17.516 0.162 4.848 1 98.69 219 GLU B O 1
ATOM 3385 N N . ARG B 1 220 ? 15.914 -1.327 4.332 1 98.75 220 ARG B N 1
ATOM 3386 C CA . ARG B 1 220 ? 16.312 -1.343 2.928 1 98.75 220 ARG B CA 1
ATOM 3387 C C . ARG B 1 220 ? 16.078 0.013 2.273 1 98.75 220 ARG B C 1
ATOM 3389 O O . ARG B 1 220 ? 16.922 0.509 1.526 1 98.75 220 ARG B O 1
ATOM 3396 N N . ILE B 1 221 ? 14.891 0.589 2.52 1 98.94 221 ILE B N 1
ATOM 3397 C CA . ILE B 1 221 ? 14.578 1.899 1.963 1 98.94 221 ILE B CA 1
ATOM 3398 C C . ILE B 1 221 ? 15.602 2.924 2.441 1 98.94 221 ILE B C 1
ATOM 3400 O O . ILE B 1 221 ? 16.156 3.678 1.638 1 98.94 221 ILE B O 1
ATOM 3404 N N . LEU B 1 222 ? 15.875 2.902 3.754 1 98.88 222 LEU B N 1
ATOM 3405 C CA . LEU B 1 222 ? 16.797 3.879 4.328 1 98.88 222 LEU B CA 1
ATOM 3406 C C . LEU B 1 222 ? 18.219 3.648 3.828 1 98.88 222 LEU B C 1
ATOM 3408 O O . LEU B 1 222 ? 18.953 4.605 3.586 1 98.88 222 LEU B O 1
ATOM 3412 N N . ASP B 1 223 ? 18.656 2.379 3.701 1 98.75 223 ASP B N 1
ATOM 3413 C CA . ASP B 1 223 ? 19.953 2.07 3.111 1 98.75 223 ASP B CA 1
ATOM 3414 C C . ASP B 1 223 ? 20.047 2.611 1.687 1 98.75 223 ASP B C 1
ATOM 3416 O O . ASP B 1 223 ? 21.109 3.119 1.281 1 98.75 223 ASP B O 1
ATOM 3420 N N . GLY B 1 224 ? 19 2.434 0.943 1 98.81 224 GLY B N 1
ATOM 3421 C CA . GLY B 1 224 ? 18.984 2.951 -0.415 1 98.81 224 GLY B CA 1
ATOM 3422 C C . GLY B 1 224 ? 19.094 4.465 -0.478 1 98.81 224 GLY B C 1
ATOM 3423 O O . GLY B 1 224 ? 19.797 5.004 -1.333 1 98.81 224 GLY B O 1
ATOM 3424 N N . LEU B 1 225 ? 18.359 5.152 0.367 1 98.75 225 LEU B N 1
ATOM 3425 C CA . LEU B 1 225 ? 18.484 6.605 0.459 1 98.75 225 LEU B CA 1
ATOM 3426 C C . LEU B 1 225 ? 19.891 7.012 0.847 1 98.75 225 LEU B C 1
ATOM 3428 O O . LEU B 1 225 ? 20.453 7.969 0.292 1 98.75 225 LEU B O 1
ATOM 3432 N N . ALA B 1 226 ? 20.422 6.273 1.84 1 98.5 226 ALA B N 1
ATOM 3433 C CA . ALA B 1 226 ? 21.797 6.559 2.262 1 98.5 226 ALA B CA 1
ATOM 3434 C C . ALA B 1 226 ? 22.766 6.438 1.091 1 98.5 226 ALA B C 1
ATOM 3436 O O . ALA B 1 226 ? 23.656 7.273 0.928 1 98.5 226 ALA B O 1
ATOM 3437 N N . ALA B 1 227 ? 22.656 5.402 0.272 1 98.06 227 ALA B N 1
ATOM 3438 C CA . ALA B 1 227 ? 23.5 5.203 -0.893 1 98.06 227 ALA B CA 1
ATOM 3439 C C . ALA B 1 227 ? 23.391 6.371 -1.868 1 98.06 227 ALA B C 1
ATOM 3441 O O . ALA B 1 227 ? 24.391 6.848 -2.402 1 98.06 227 ALA B O 1
ATOM 3442 N N . LEU B 1 228 ? 22.219 6.805 -2.109 1 98.06 228 LEU B N 1
ATOM 3443 C CA . LEU B 1 228 ? 22 7.934 -3.008 1 98.06 228 LEU B CA 1
ATOM 3444 C C . LEU B 1 228 ? 22.625 9.203 -2.453 1 98.06 228 LEU B C 1
ATOM 3446 O O . LEU B 1 228 ? 23.312 9.93 -3.182 1 98.06 228 LEU B O 1
ATOM 3450 N N . ILE B 1 229 ? 22.375 9.492 -1.199 1 97.94 229 ILE B N 1
ATOM 3451 C CA . ILE B 1 229 ? 22.906 10.672 -0.531 1 97.94 229 ILE B CA 1
ATOM 3452 C C . ILE B 1 229 ? 24.438 10.664 -0.599 1 97.94 229 ILE B C 1
ATOM 3454 O O . ILE B 1 229 ? 25.047 11.68 -0.919 1 97.94 229 ILE B O 1
ATOM 3458 N N . ASP B 1 230 ? 25 9.492 -0.304 1 97.06 230 ASP B N 1
ATOM 3459 C CA . ASP B 1 230 ? 26.453 9.359 -0.36 1 97.06 230 ASP B CA 1
ATOM 3460 C C . ASP B 1 230 ? 26.969 9.656 -1.765 1 97.06 230 ASP B C 1
ATOM 3462 O O . ASP B 1 230 ? 27.984 10.344 -1.925 1 97.06 230 ASP B O 1
ATOM 3466 N N . ARG B 1 231 ? 26.328 9.109 -2.727 1 96.31 231 ARG B N 1
ATOM 3467 C CA . ARG B 1 231 ? 26.734 9.305 -4.113 1 96.31 231 ARG B CA 1
ATOM 3468 C C . ARG B 1 231 ? 26.688 10.781 -4.496 1 96.31 231 ARG B C 1
ATOM 3470 O O . ARG B 1 231 ? 27.516 11.258 -5.273 1 96.31 231 ARG B O 1
ATOM 3477 N N . ARG B 1 232 ? 25.766 11.492 -4 1 95.69 232 ARG B N 1
ATOM 3478 C CA . ARG B 1 232 ? 25.531 12.859 -4.438 1 95.69 232 ARG B CA 1
ATOM 3479 C C . ARG B 1 232 ? 26.312 13.852 -3.584 1 95.69 232 ARG B C 1
ATOM 3481 O O . ARG B 1 232 ? 26.594 14.969 -4.02 1 95.69 232 ARG B O 1
ATOM 3488 N N . THR B 1 233 ? 26.531 13.586 -2.369 1 92.44 233 THR B N 1
ATOM 3489 C CA . THR B 1 233 ? 27.234 14.516 -1.492 1 92.44 233 THR B CA 1
ATOM 3490 C C . THR B 1 233 ? 28.719 14.148 -1.374 1 92.44 233 THR B C 1
ATOM 3492 O O . THR B 1 233 ? 29.484 14.836 -0.694 1 92.44 233 THR B O 1
ATOM 3495 N N . GLY B 1 234 ? 29.266 13.359 -2.21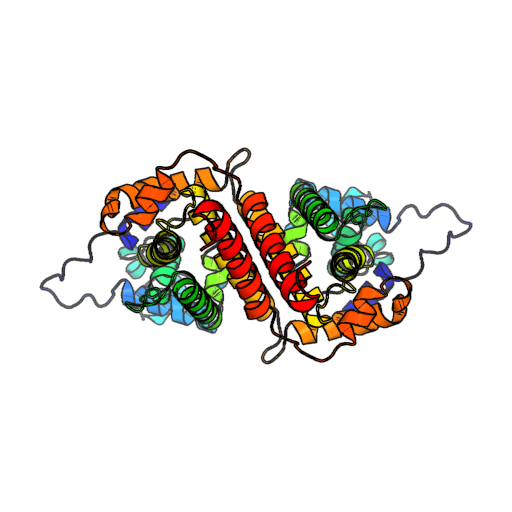5 1 81.75 234 GLY B N 1
ATOM 3496 C CA . GLY B 1 234 ? 30.672 12.992 -2.23 1 81.75 234 GLY B CA 1
ATOM 3497 C C . GLY B 1 234 ? 31.047 12.047 -1.105 1 81.75 234 GLY B C 1
ATOM 3498 O O . GLY B 1 234 ? 31.172 12.461 0.048 1 81.75 234 GLY B O 1
ATOM 3499 N N . GLY B 1 235 ? 30.75 10.781 -0.898 1 59.88 235 GLY B N 1
ATOM 3500 C CA . GLY B 1 235 ? 31.031 9.656 -0.018 1 59.88 235 GLY B CA 1
ATOM 3501 C C . GLY B 1 235 ? 31.922 10.016 1.148 1 59.88 235 GLY B C 1
ATOM 3502 O O . GLY B 1 235 ? 33.062 10.414 0.953 1 59.88 235 GLY B O 1
ATOM 3503 N N . SER B 1 236 ? 31.703 10.922 2.146 1 41.47 236 SER B N 1
ATOM 3504 C CA . SER B 1 236 ? 32.719 10.719 3.184 1 41.47 236 SER B CA 1
ATOM 3505 C C . SER B 1 236 ? 32.594 9.328 3.811 1 41.47 236 SER B C 1
ATOM 3507 O O . SER B 1 236 ? 31.469 8.797 3.912 1 41.47 236 SER B O 1
#

Secondary structure (DSSP, 8-state):
--HHHHHHHHHHHSPP----SSS--S--HHHHHHHHHHHHHHH-GGG--HHHHHHHTT--HHHHHTT--SHHHHHHHHHHHHH-PPPPPPTT--HHHHHHHHHHHHHHHHHH-TTHHHHT-SS----HHHHHHHHHHHHHTTTTT--HHHHHHHHHHHHHHHHHHHHHHHTSPTT--HHHHHHHHHHHHHHHTTTT-HHHHHHHH--TT-S-HHHHHHHHHHHHHHHHHHHHHT--/--HHHHHHHHHHHSPP----SSS--S--HHHHHHHHHHHHHHH-GGG--HHHHHHHTT--HHHHHTT--SHHHHHHHHHHHHH-PPPPPPTT--HHHHHHHHHHHHHHHHHH-TTHHHHT-SS----HHHHHHHHHHHHHTTTTT--HHHHHHHHHHHHHHHHHHHHHHHTSPTT--HHHHHHHHHHHHHHHTTTT-HHHHHHHH--TT-S-HHHHHHHHHHHHHHHHHHHHHT--

Sequence (472 aa):
MSETVNESLRLLWGPPARPTRGPKPALSLERIAAAGVEIADAEGLAAVSMQKVAGLLDFTKMSLYRYVPGKAELVALMVESVSGEPPEAAADADWRDQLTAWAHALTERFSRHPWLLDATVGPRLLGPRELAWLERVVAALEGKGLTGPERMDAAVLLAGHVRGIALQARGSAPGGSPEAELLAALGSVVLRHADRYPALADAMADPDGRDQALGFGLERILDGLAALIDRRTGGSMSETVNESLRLLWGPPARPTRGPKPALSLERIAAAGVEIADAEGLAAVSMQKVAGLLDFTKMSLYRYVPGKAELVALMVESVSGEPPEAAADADWRDQLTAWAHALTERFSRHPWLLDATVGPRLLGPRELAWLERVVAALEGKGLTGPERMDAAVLLAGHVRGIALQARGSAPGGSPEAELLAALGSVVLRHADRYPALADAMADPDGRDQALGFGLERILDGLAALIDRRTGGS

pLDDT: mean 90.28, std 11.62, range [41.22, 98.94]

Nearest PDB structures (foldseek):
  5ojy-assembly1_A-2  TM=8.485E-01  e=1.432E-07  Streptomyces alboniger
  5ojx-assembly1_A-2  TM=7.958E-01  e=1.194E-07  Streptomyces alboniger
  1z0x-assembly1_A  TM=7.018E-01  e=1.019E-05  Enterococcus faecalis V583
  5xs9-assembly1_B  TM=7.592E-01  e=2.894E-05  Mycolicibacterium smegmatis MC2 155
  1z0x-assembly1_B  TM=6.916E-01  e=1.116E-05  Enterococcus faecalis V583

Organism: Streptomyces rubellomurinus (strain ATCC 31215) (NCBI:txid359131)

Solvent-accessible surface area (backbone atoms only — not comparable to full-atom values): 26014 Å² total; per-residue (Å²): 126,58,72,66,53,51,53,41,45,45,72,54,67,39,75,76,80,72,83,62,97,54,80,76,65,94,68,46,71,67,57,51,21,49,43,39,43,52,41,21,67,72,64,31,55,86,62,50,41,62,57,56,36,17,52,76,71,71,45,52,49,69,64,42,42,75,77,38,84,42,62,70,43,42,48,52,44,26,50,43,67,65,57,46,74,60,73,77,70,55,95,82,52,49,50,66,56,43,51,51,50,40,50,53,51,50,44,50,45,41,68,74,35,56,42,50,69,68,71,70,56,68,87,66,79,74,35,63,37,57,45,47,42,54,26,49,49,29,43,50,43,56,90,43,67,56,50,31,31,51,31,52,31,49,42,51,42,55,52,38,52,48,49,46,50,52,55,47,51,68,56,29,56,89,94,50,48,47,57,58,50,48,42,65,56,41,41,64,58,36,59,75,38,26,87,82,31,49,44,42,36,55,20,70,67,39,78,64,67,66,87,40,47,66,61,52,40,51,49,23,38,52,43,10,48,49,52,51,30,32,67,60,65,58,65,126,126,58,70,67,54,52,52,40,44,45,72,54,69,39,75,75,80,71,84,60,96,54,80,75,66,95,68,46,70,66,56,52,20,50,43,38,43,52,43,20,69,74,64,30,55,87,65,51,42,62,57,56,37,17,51,75,70,73,45,51,49,68,63,43,43,76,77,39,85,40,63,70,44,42,50,52,44,27,51,44,68,64,57,47,74,61,74,76,69,55,93,81,52,47,50,65,57,42,51,51,51,41,51,52,51,51,46,49,45,40,68,73,34,58,43,50,68,68,70,70,56,68,85,64,79,74,35,64,38,58,45,48,42,52,27,50,48,29,42,49,43,56,93,41,68,57,52,31,31,51,32,52,29,47,43,50,44,54,52,37,51,47,48,46,51,51,54,47,50,68,58,29,57,90,93,51,48,50,59,56,50,46,42,67,55,40,42,65,57,36,58,76,39,24,86,82,30,49,44,44,36,54,21,70,66,40,77,64,66,65,87,41,48,64,62,53,39,50,51,23,40,50,43,9,48,48,52,51,30,32,68,61,63,58,64,126